Protein AF-A0A928F4G0-F1 (afdb_monomer_lite)

Radius of gyration: 29.48 Å; chains: 1; bounding box: 69×82×81 Å

pLDDT: mean 78.52, std 22.11, range [23.41, 98.94]

Structure (mmCIF, N/CA/C/O backbone):
data_AF-A0A928F4G0-F1
#
_entry.id   AF-A0A928F4G0-F1
#
loop_
_atom_site.group_PDB
_atom_site.id
_atom_site.type_symbol
_atom_site.label_atom_id
_atom_site.label_alt_id
_atom_site.label_comp_id
_atom_site.label_asym_id
_atom_site.label_entity_id
_atom_site.label_seq_id
_atom_site.pdbx_PDB_ins_code
_atom_site.Cartn_x
_atom_site.Cartn_y
_atom_site.Cartn_z
_atom_site.occupancy
_atom_site.B_iso_or_equiv
_atom_site.auth_seq_id
_atom_site.auth_comp_id
_atom_site.auth_asym_id
_atom_site.auth_atom_id
_atom_site.pdbx_PDB_model_num
ATOM 1 N N . MET A 1 1 ? -15.961 -57.550 -27.460 1.00 30.03 1 MET A N 1
ATOM 2 C CA . MET A 1 1 ? -15.183 -58.622 -28.124 1.00 30.03 1 MET A CA 1
ATOM 3 C C . MET A 1 1 ? -14.333 -57.958 -29.202 1.00 30.03 1 MET A C 1
ATOM 5 O O . MET A 1 1 ? -14.911 -57.290 -30.040 1.00 30.03 1 MET A O 1
ATOM 9 N N . ASN A 1 2 ? -13.028 -57.772 -28.948 1.00 28.53 2 ASN A N 1
ATOM 10 C CA . ASN A 1 2 ? -11.901 -58.449 -29.636 1.00 28.53 2 ASN A CA 1
ATOM 11 C C . ASN A 1 2 ? -11.940 -58.286 -31.177 1.00 28.53 2 ASN A C 1
ATOM 13 O O . ASN A 1 2 ? -12.946 -58.628 -31.770 1.00 28.53 2 ASN A O 1
ATOM 17 N N . THR A 1 3 ? -10.923 -57.821 -31.918 1.00 28.56 3 THR A N 1
ATOM 18 C CA . THR A 1 3 ? -9.461 -57.798 -31.701 1.00 28.56 3 THR A CA 1
ATOM 19 C C . THR A 1 3 ? -8.747 -57.042 -32.845 1.00 28.56 3 THR A C 1
ATOM 21 O O . THR A 1 3 ? -9.094 -57.224 -34.001 1.00 28.56 3 THR A O 1
ATOM 24 N N . LYS A 1 4 ? -7.706 -56.272 -32.483 1.00 29.62 4 LYS A N 1
ATOM 25 C CA . LYS A 1 4 ? -6.355 -56.100 -33.086 1.00 29.62 4 LYS A CA 1
ATOM 26 C C . LYS A 1 4 ? -6.093 -56.008 -34.620 1.00 29.62 4 LYS A C 1
ATOM 28 O O . LYS A 1 4 ? -6.203 -56.988 -35.338 1.00 29.62 4 LYS A O 1
ATOM 33 N N . LYS A 1 5 ? -5.389 -54.898 -34.932 1.00 29.36 5 LYS A N 1
ATOM 34 C CA . LYS A 1 5 ? -4.082 -54.705 -35.635 1.00 29.36 5 LYS A CA 1
ATOM 35 C C . LYS A 1 5 ? -3.949 -54.743 -37.180 1.00 29.36 5 LYS A C 1
ATOM 37 O O . LYS A 1 5 ? -3.929 -55.803 -37.780 1.00 29.36 5 LYS A O 1
ATOM 42 N N . ALA A 1 6 ? -3.560 -53.554 -37.674 1.00 27.28 6 ALA A N 1
ATOM 43 C CA . ALA A 1 6 ? -2.325 -53.187 -38.404 1.00 27.28 6 ALA A CA 1
ATOM 44 C C . ALA A 1 6 ? -2.122 -53.579 -39.883 1.00 27.28 6 ALA A C 1
ATOM 46 O O . ALA A 1 6 ? -2.175 -54.748 -40.240 1.00 27.28 6 ALA A O 1
ATOM 47 N N . GLY A 1 7 ? -1.705 -52.585 -40.690 1.00 24.81 7 GLY A N 1
ATOM 48 C CA . GLY A 1 7 ? -1.016 -52.799 -41.969 1.00 24.81 7 GLY A CA 1
ATOM 49 C C . GLY A 1 7 ? -0.962 -51.588 -42.915 1.00 24.81 7 GLY A C 1
ATOM 50 O O . GLY A 1 7 ? -1.908 -51.368 -43.652 1.00 24.81 7 GLY A O 1
ATOM 51 N N . ASN A 1 8 ? 0.171 -50.872 -42.877 1.00 23.41 8 ASN A N 1
ATOM 52 C CA . ASN A 1 8 ? 0.934 -50.191 -43.946 1.00 23.41 8 ASN A CA 1
ATOM 53 C C . ASN A 1 8 ? 0.276 -49.285 -45.009 1.00 23.41 8 ASN A C 1
ATOM 55 O O . ASN A 1 8 ? -0.570 -49.712 -45.784 1.00 23.41 8 ASN A O 1
ATOM 59 N N . PHE A 1 9 ? 0.876 -48.098 -45.185 1.00 26.00 9 PHE A N 1
ATOM 60 C CA . PHE A 1 9 ? 0.977 -47.423 -46.483 1.00 26.00 9 PHE A CA 1
ATOM 61 C C . PHE A 1 9 ? 2.418 -46.960 -46.757 1.00 26.00 9 PHE A C 1
ATOM 63 O O . PHE A 1 9 ? 3.056 -46.328 -45.915 1.00 26.00 9 PHE A O 1
ATOM 70 N N . ASP A 1 10 ? 2.883 -47.335 -47.949 1.00 23.80 10 ASP A N 1
ATOM 71 C CA . ASP A 1 10 ? 4.165 -47.067 -48.608 1.00 23.80 10 ASP A CA 1
ATOM 72 C C . ASP A 1 10 ? 4.402 -45.589 -48.941 1.00 23.80 10 ASP A C 1
ATOM 74 O O . ASP A 1 10 ? 3.479 -44.908 -49.380 1.00 23.80 10 ASP A O 1
ATOM 78 N N . TYR A 1 11 ? 5.672 -45.164 -48.948 1.00 25.03 11 TYR A N 1
ATOM 79 C CA . TYR A 1 11 ? 6.168 -44.221 -49.958 1.00 25.03 11 TYR A CA 1
ATOM 80 C C . TYR A 1 11 ? 7.566 -44.614 -50.465 1.00 25.03 11 TYR A C 1
ATOM 82 O O . TYR A 1 11 ? 8.449 -45.026 -49.716 1.00 25.03 11 TYR A O 1
ATOM 90 N N . LYS A 1 12 ? 7.695 -44.501 -51.790 1.00 25.45 12 LYS A N 1
ATOM 91 C CA . LYS A 1 12 ? 8.728 -45.021 -52.696 1.00 25.45 12 LYS A CA 1
ATOM 92 C C . LYS A 1 12 ? 10.131 -44.424 -52.506 1.00 25.45 12 LYS A C 1
ATOM 94 O O . LYS A 1 12 ? 10.283 -43.224 -52.301 1.00 25.45 12 LYS A O 1
ATOM 99 N N . LEU A 1 13 ? 11.136 -45.270 -52.746 1.00 24.05 13 LEU A N 1
ATOM 100 C CA . LEU A 1 13 ? 12.531 -44.936 -53.070 1.00 24.05 13 LEU A CA 1
ATOM 101 C C . LEU A 1 13 ? 12.764 -44.930 -54.591 1.00 24.05 13 LEU A C 1
ATOM 103 O O . LEU A 1 13 ? 12.149 -45.738 -55.276 1.00 24.05 13 LEU A O 1
ATOM 107 N N . PHE A 1 14 ? 13.685 -44.079 -55.060 1.00 25.41 14 PHE A N 1
ATOM 108 C CA . PHE A 1 14 ? 14.725 -44.244 -56.112 1.00 25.41 14 PHE A CA 1
ATOM 109 C C . PHE A 1 14 ? 15.343 -42.840 -56.328 1.00 25.41 14 PHE A C 1
ATOM 111 O O . PHE A 1 14 ? 14.594 -41.871 -56.338 1.00 25.41 14 PHE A O 1
ATOM 118 N N . ASP A 1 15 ? 16.625 -42.567 -56.578 1.00 24.69 15 ASP A N 1
ATOM 119 C CA . ASP A 1 15 ? 17.961 -43.176 -56.435 1.00 24.69 15 ASP A CA 1
ATOM 120 C C . ASP A 1 15 ? 18.936 -42.078 -56.934 1.00 24.69 15 ASP A C 1
ATOM 122 O O . ASP A 1 15 ? 18.587 -41.358 -57.868 1.00 24.69 15 ASP A O 1
ATOM 126 N N . HIS A 1 16 ? 20.105 -41.898 -56.308 1.00 25.38 16 HIS A N 1
ATOM 127 C CA . HIS A 1 16 ? 21.402 -41.840 -57.006 1.00 25.38 16 HIS A CA 1
ATOM 128 C C . HIS A 1 16 ? 22.572 -41.502 -56.068 1.00 25.38 16 HIS A C 1
ATOM 130 O O . HIS A 1 16 ? 22.648 -40.462 -55.417 1.00 25.38 16 HIS A O 1
ATOM 136 N N . LYS A 1 17 ? 23.539 -42.422 -56.081 1.00 24.25 17 LYS A N 1
ATOM 137 C CA . LYS A 1 17 ? 24.905 -42.341 -55.547 1.00 24.25 17 LYS A CA 1
ATOM 138 C C . LYS A 1 17 ? 25.703 -41.156 -56.119 1.00 24.25 17 LYS A C 1
ATOM 140 O O . LYS A 1 17 ? 25.766 -41.006 -57.333 1.00 24.25 17 LYS A O 1
ATOM 145 N N . SER A 1 18 ? 26.506 -40.485 -55.289 1.00 24.39 18 SER A N 1
ATOM 146 C CA . SER A 1 18 ? 27.984 -40.546 -55.357 1.00 24.39 18 SER A CA 1
ATOM 147 C C . SER A 1 18 ? 28.656 -39.658 -54.294 1.00 24.39 18 SER A C 1
ATOM 149 O O . SER A 1 18 ? 28.095 -38.668 -53.849 1.00 24.39 18 SER A O 1
ATOM 151 N N . ALA A 1 19 ? 29.884 -40.048 -53.931 1.00 25.42 19 ALA A N 1
ATOM 152 C CA . ALA A 1 19 ? 30.871 -39.345 -53.104 1.00 25.42 19 ALA A CA 1
ATOM 153 C C . ALA A 1 19 ? 30.658 -39.323 -51.574 1.00 25.42 19 ALA A C 1
ATOM 155 O O . ALA A 1 19 ? 29.889 -38.541 -51.035 1.00 25.42 19 ALA A O 1
ATOM 156 N N . CYS A 1 20 ? 31.442 -40.160 -50.873 1.00 25.03 20 CYS A N 1
ATOM 157 C CA . CYS A 1 20 ? 32.343 -39.787 -49.758 1.00 25.03 20 CYS A CA 1
ATOM 158 C C . CYS A 1 20 ? 32.531 -40.949 -48.753 1.00 25.03 20 CYS A C 1
ATOM 160 O O . CYS A 1 20 ? 32.226 -40.850 -47.564 1.00 25.03 20 CYS A O 1
ATOM 162 N N . LYS A 1 21 ? 33.064 -42.089 -49.221 1.00 29.73 21 LYS A N 1
ATOM 163 C CA . LYS A 1 21 ? 33.603 -43.146 -48.346 1.00 29.73 21 LYS A CA 1
ATOM 164 C C . LYS A 1 21 ? 34.994 -42.738 -47.842 1.00 29.73 21 LYS A C 1
ATOM 166 O O . LYS A 1 21 ? 35.998 -43.242 -48.323 1.00 29.73 21 LYS A O 1
ATOM 171 N N . SER A 1 22 ? 35.042 -41.806 -46.893 1.00 32.81 22 SER A N 1
ATOM 172 C CA . SER A 1 22 ? 36.237 -41.562 -46.057 1.00 32.81 22 SER A CA 1
ATOM 173 C C . SER A 1 22 ? 35.972 -40.769 -44.765 1.00 32.81 22 SER A C 1
ATOM 175 O O . SER A 1 22 ? 36.905 -40.539 -44.005 1.00 32.81 22 SER A O 1
ATOM 177 N N . LYS A 1 23 ? 34.717 -40.408 -44.436 1.00 32.34 23 LYS A N 1
ATOM 178 C CA . LYS A 1 23 ? 34.383 -39.643 -43.210 1.00 32.34 23 LYS A CA 1
ATOM 179 C C . LYS A 1 23 ? 33.632 -40.408 -42.104 1.00 32.34 23 LYS A C 1
ATOM 181 O O . LYS A 1 23 ? 33.453 -39.862 -41.021 1.00 32.34 23 LYS A O 1
ATOM 186 N N . CYS A 1 24 ? 33.245 -41.672 -42.306 1.00 30.84 24 CYS A N 1
ATOM 187 C CA . CYS A 1 24 ? 32.435 -42.409 -41.316 1.00 30.84 24 CYS A CA 1
ATOM 188 C C . CYS A 1 24 ? 33.216 -43.095 -40.180 1.00 30.84 24 CYS A C 1
ATOM 190 O O . CYS A 1 24 ? 32.604 -43.438 -39.176 1.00 30.84 24 CYS A O 1
ATOM 192 N N . PHE A 1 25 ? 34.540 -43.265 -40.271 1.00 30.30 25 PHE A N 1
ATOM 193 C CA . PHE A 1 25 ? 35.305 -43.934 -39.201 1.00 30.30 25 PHE A CA 1
ATOM 194 C C . PHE A 1 25 ? 35.789 -42.993 -38.081 1.00 30.30 25 PHE A C 1
ATOM 196 O O . PHE A 1 25 ? 36.163 -43.461 -37.010 1.00 30.30 25 PHE A O 1
ATOM 203 N N . PHE A 1 26 ? 35.725 -41.672 -38.282 1.00 32.06 26 PHE A N 1
ATOM 204 C CA . PHE A 1 26 ? 36.122 -40.687 -37.264 1.00 32.06 26 PHE A CA 1
ATOM 205 C C . PHE A 1 26 ? 34.958 -40.285 -36.335 1.00 32.06 26 PHE A C 1
ATOM 207 O O . PHE A 1 26 ? 35.173 -39.947 -35.176 1.00 32.06 26 PHE A O 1
ATOM 214 N N . TYR A 1 27 ? 33.708 -40.397 -36.804 1.00 32.19 27 TYR A N 1
ATOM 215 C CA . TYR A 1 27 ? 32.516 -39.999 -36.039 1.00 32.19 27 TYR A CA 1
ATOM 216 C C . TYR A 1 27 ? 32.023 -41.047 -35.027 1.00 32.19 27 TYR A C 1
ATOM 218 O O . TYR A 1 27 ? 31.364 -40.689 -34.055 1.00 32.19 27 TYR A O 1
ATOM 226 N N . LEU A 1 28 ? 32.374 -42.327 -35.194 1.00 32.94 28 LEU A N 1
ATOM 227 C CA . LEU A 1 28 ? 31.961 -43.394 -34.270 1.00 32.94 28 LEU A CA 1
ATOM 228 C C . LEU A 1 28 ? 32.782 -43.428 -32.966 1.00 32.94 28 LEU A C 1
ATOM 230 O O . LEU A 1 28 ? 32.237 -43.782 -31.925 1.00 32.94 28 LEU A O 1
ATOM 234 N N . ASN A 1 29 ? 34.043 -42.979 -32.981 1.00 31.84 29 ASN A N 1
ATOM 235 C CA . ASN A 1 29 ? 34.862 -42.888 -31.762 1.00 31.84 29 ASN A CA 1
ATOM 236 C C . ASN A 1 29 ? 34.534 -41.652 -30.903 1.00 31.84 29 ASN A C 1
ATOM 238 O O . ASN A 1 29 ? 34.621 -41.717 -29.680 1.00 31.84 29 ASN A O 1
ATOM 242 N N . ILE A 1 30 ? 34.081 -40.550 -31.512 1.00 37.59 30 ILE A N 1
ATOM 243 C CA . ILE A 1 30 ? 33.660 -39.338 -30.781 1.00 37.59 30 ILE A CA 1
ATOM 244 C C . ILE A 1 30 ? 32.302 -39.547 -30.085 1.00 37.59 30 ILE A C 1
ATOM 246 O O . ILE A 1 30 ? 32.058 -38.967 -29.026 1.00 37.59 30 ILE A O 1
ATOM 250 N N . LEU A 1 31 ? 31.433 -40.412 -30.626 1.00 34.16 31 LEU A N 1
ATOM 251 C CA . LEU A 1 31 ? 30.152 -40.736 -29.989 1.00 34.16 31 LEU A CA 1
ATOM 252 C C . LEU A 1 31 ? 30.323 -41.608 -28.733 1.00 34.16 31 LEU A C 1
ATOM 254 O O . LEU A 1 31 ? 29.642 -41.371 -27.740 1.00 34.16 31 LEU A O 1
ATOM 258 N N . PHE A 1 32 ? 31.252 -42.570 -28.736 1.00 34.69 32 PHE A N 1
ATOM 259 C CA . PHE A 1 32 ? 31.492 -43.421 -27.562 1.00 34.69 32 PHE A CA 1
ATOM 260 C C . PHE A 1 32 ? 32.217 -42.688 -26.424 1.00 34.69 32 PHE A C 1
ATOM 262 O O . PHE A 1 32 ? 31.912 -42.942 -25.263 1.00 34.69 32 PHE A O 1
ATOM 269 N N . TYR A 1 33 ? 33.097 -41.730 -26.739 1.00 33.03 33 TYR A N 1
ATOM 270 C CA . TYR A 1 33 ? 33.799 -40.930 -25.725 1.00 33.03 33 TYR A CA 1
ATOM 271 C C . TYR A 1 33 ? 32.890 -39.889 -25.038 1.00 33.03 33 TYR A C 1
ATOM 273 O O . TYR A 1 33 ? 33.115 -39.527 -23.885 1.00 33.03 33 TYR A O 1
ATOM 281 N N . ASN A 1 34 ? 31.831 -39.427 -25.717 1.00 37.34 34 ASN A N 1
ATOM 282 C CA . ASN A 1 34 ? 30.856 -38.495 -25.136 1.00 37.34 34 ASN A CA 1
ATOM 283 C C . ASN A 1 34 ? 29.804 -39.185 -24.256 1.00 37.34 34 ASN A C 1
ATOM 285 O O . ASN A 1 34 ? 29.360 -38.598 -23.275 1.00 37.34 34 ASN A O 1
ATOM 289 N N . ILE A 1 35 ? 29.429 -40.434 -24.546 1.00 43.72 35 ILE A N 1
ATOM 290 C CA . ILE A 1 35 ? 28.420 -41.149 -23.744 1.00 43.72 35 ILE A CA 1
ATOM 291 C C . ILE A 1 35 ? 28.979 -41.544 -22.366 1.00 43.72 35 ILE A C 1
ATOM 293 O O . ILE A 1 35 ? 28.249 -41.488 -21.379 1.00 43.72 35 ILE A O 1
ATOM 297 N N . SER A 1 36 ? 30.274 -41.861 -22.254 1.00 38.22 36 SER A N 1
ATOM 298 C CA . SER A 1 36 ? 30.909 -42.146 -20.958 1.00 38.22 36 SER A CA 1
ATOM 299 C C . SER A 1 36 ? 31.018 -40.913 -20.054 1.00 38.22 36 SER A C 1
ATOM 301 O O . SER A 1 36 ? 30.798 -41.035 -18.853 1.00 38.22 36 SER A O 1
ATOM 303 N N . ASN A 1 37 ? 31.280 -39.726 -20.614 1.00 39.06 37 ASN A N 1
ATOM 304 C CA . ASN A 1 37 ? 31.353 -38.485 -19.832 1.00 39.06 37 ASN A CA 1
ATOM 305 C C . ASN A 1 37 ? 29.966 -37.980 -19.415 1.00 39.06 37 ASN A C 1
ATOM 307 O O . ASN A 1 37 ? 29.799 -37.565 -18.278 1.00 39.06 37 ASN A O 1
ATOM 311 N N . ILE A 1 38 ? 28.943 -38.140 -20.262 1.00 46.44 38 ILE A N 1
ATOM 312 C CA . ILE A 1 38 ? 27.556 -37.786 -19.911 1.00 46.44 38 ILE A CA 1
ATOM 313 C C . ILE A 1 38 ? 27.028 -38.643 -18.748 1.00 46.44 38 ILE A C 1
ATOM 315 O O . ILE A 1 38 ? 26.289 -38.140 -17.906 1.00 46.44 38 ILE A O 1
ATOM 319 N N . ILE A 1 39 ? 27.411 -39.924 -18.664 1.00 45.69 39 ILE A N 1
ATOM 320 C CA . ILE A 1 39 ? 26.992 -40.813 -17.565 1.00 45.69 39 ILE A CA 1
ATOM 321 C C . ILE A 1 39 ? 27.747 -40.491 -16.264 1.00 45.69 39 ILE A C 1
ATOM 323 O O . ILE A 1 39 ? 27.144 -40.542 -15.191 1.00 45.69 39 ILE A O 1
ATOM 327 N N . ILE A 1 40 ? 29.032 -40.125 -16.345 1.00 43.03 40 ILE A N 1
ATOM 328 C CA . ILE A 1 40 ? 29.823 -39.688 -15.183 1.00 43.03 40 ILE A CA 1
ATOM 329 C C . ILE A 1 40 ? 29.314 -38.334 -14.670 1.00 43.03 40 ILE A C 1
ATOM 331 O O . ILE A 1 40 ? 29.116 -38.195 -13.467 1.00 43.03 40 ILE A O 1
ATOM 335 N N . ASP A 1 41 ? 28.982 -37.392 -15.555 1.00 43.28 41 ASP A N 1
ATOM 336 C CA . ASP A 1 41 ? 28.401 -36.098 -15.181 1.00 43.28 41 ASP A CA 1
ATOM 337 C C . ASP A 1 41 ? 27.000 -36.253 -14.580 1.00 43.28 41 ASP A C 1
ATOM 339 O O . ASP A 1 41 ? 26.678 -35.578 -13.605 1.00 43.28 41 ASP A O 1
ATOM 343 N N . PHE A 1 42 ? 26.183 -37.197 -15.065 1.00 41.53 42 PHE A N 1
ATOM 344 C CA . PHE A 1 42 ? 24.887 -37.499 -14.446 1.00 41.53 42 PHE A CA 1
ATOM 345 C C . PHE A 1 42 ? 25.034 -38.097 -13.044 1.00 41.53 42 PHE A C 1
ATOM 347 O O . PHE A 1 42 ? 24.266 -37.744 -12.150 1.00 41.53 42 PHE A O 1
ATOM 354 N N . TRP A 1 43 ? 26.016 -38.975 -12.821 1.00 38.28 43 TRP A N 1
ATOM 355 C CA . TRP A 1 43 ? 26.283 -39.540 -11.495 1.00 38.28 43 TRP A CA 1
ATOM 356 C C . TRP A 1 43 ? 26.899 -38.514 -10.541 1.00 38.28 43 TRP A C 1
ATOM 358 O O . TRP A 1 43 ? 26.492 -38.457 -9.384 1.00 38.28 43 TRP A O 1
ATOM 368 N N . VAL A 1 44 ? 27.804 -37.656 -11.014 1.00 44.34 44 VAL A N 1
ATOM 369 C CA . VAL A 1 44 ? 28.398 -36.577 -10.213 1.00 44.34 44 VAL A CA 1
ATOM 370 C C . VAL A 1 44 ? 27.354 -35.508 -9.879 1.00 44.34 44 VAL A C 1
ATOM 372 O O . VAL A 1 44 ? 27.274 -35.116 -8.720 1.00 44.34 44 VAL A O 1
ATOM 375 N N . LEU A 1 45 ? 26.471 -35.115 -10.808 1.00 37.22 45 LEU A N 1
ATOM 376 C CA . LEU A 1 45 ? 25.337 -34.235 -10.488 1.00 37.22 45 LEU A CA 1
ATOM 377 C C . LEU A 1 45 ? 24.355 -34.892 -9.512 1.00 37.22 45 LEU A C 1
ATOM 379 O O . LEU A 1 45 ? 23.917 -34.239 -8.570 1.00 37.22 45 LEU A O 1
ATOM 383 N N . SER A 1 46 ? 24.033 -36.176 -9.690 1.00 36.97 46 SER A N 1
ATOM 384 C CA . SER A 1 46 ? 23.111 -36.889 -8.792 1.00 36.97 46 SER A CA 1
ATOM 385 C C . SER A 1 46 ? 23.682 -37.023 -7.377 1.00 36.97 46 SER A C 1
ATOM 387 O O . SER A 1 46 ? 22.948 -36.897 -6.401 1.00 36.97 46 SER A O 1
ATOM 389 N N . VAL A 1 47 ? 24.998 -37.219 -7.253 1.00 38.41 47 VAL A N 1
ATOM 390 C CA . VAL A 1 47 ? 25.707 -37.301 -5.970 1.00 38.41 47 VAL A CA 1
ATOM 391 C C . VAL A 1 47 ? 25.920 -35.910 -5.351 1.00 38.41 47 VAL A C 1
ATOM 393 O O . VAL A 1 47 ? 25.759 -35.768 -4.145 1.00 38.41 47 VAL A O 1
ATOM 396 N N . ILE A 1 48 ? 26.163 -34.853 -6.135 1.00 41.38 48 ILE A N 1
ATOM 397 C CA . ILE A 1 48 ? 26.221 -33.463 -5.635 1.00 41.38 48 ILE A CA 1
ATOM 398 C C . ILE A 1 48 ? 24.843 -32.995 -5.133 1.00 41.38 48 ILE A C 1
ATOM 400 O O . ILE A 1 48 ? 24.768 -32.355 -4.084 1.00 41.38 48 ILE A O 1
ATOM 404 N N . ILE A 1 49 ? 23.753 -33.377 -5.811 1.00 39.03 49 ILE A N 1
ATOM 405 C CA . ILE A 1 49 ? 22.368 -33.117 -5.371 1.00 39.03 49 ILE A CA 1
ATOM 406 C C . ILE A 1 49 ? 22.023 -33.890 -4.082 1.00 39.03 49 ILE A C 1
ATOM 408 O O . ILE A 1 49 ? 21.183 -33.435 -3.311 1.00 39.03 49 ILE A O 1
ATOM 412 N N . LEU A 1 50 ? 22.682 -35.025 -3.817 1.00 36.34 50 LEU A N 1
ATOM 413 C CA . LEU A 1 50 ? 22.498 -35.822 -2.596 1.00 36.34 50 LEU A CA 1
ATOM 414 C C . LEU A 1 50 ? 23.411 -35.398 -1.426 1.00 36.34 50 LEU A C 1
ATOM 416 O O . LEU A 1 50 ? 23.081 -35.699 -0.281 1.00 36.34 50 LEU A O 1
ATOM 420 N N . ILE A 1 51 ? 24.536 -34.715 -1.681 1.00 38.66 51 ILE A N 1
ATOM 421 C CA . ILE A 1 51 ? 25.520 -34.317 -0.648 1.00 38.66 51 ILE A CA 1
ATOM 422 C C . ILE A 1 51 ? 25.333 -32.865 -0.180 1.00 38.66 51 ILE A C 1
ATOM 424 O O . ILE A 1 51 ? 25.688 -32.544 0.954 1.00 38.66 51 ILE A O 1
ATOM 428 N N . TYR A 1 52 ? 24.724 -31.993 -0.988 1.00 31.41 52 TYR A N 1
ATOM 429 C CA . TYR A 1 52 ? 24.240 -30.706 -0.495 1.00 31.41 52 TYR A CA 1
ATOM 430 C C . TYR A 1 52 ? 22.803 -30.869 -0.010 1.00 31.41 52 TYR A C 1
ATOM 432 O O . TYR A 1 52 ? 21.904 -30.994 -0.846 1.00 31.41 52 TYR A O 1
ATOM 440 N N . PRO A 1 53 ? 22.525 -30.820 1.307 1.00 29.45 53 PRO A N 1
ATOM 441 C CA . PRO A 1 53 ? 21.161 -30.579 1.719 1.00 29.45 53 PRO A CA 1
ATOM 442 C C . PRO A 1 53 ? 20.795 -29.229 1.106 1.00 29.45 53 PRO A C 1
ATOM 444 O O . PRO A 1 53 ? 21.397 -28.205 1.443 1.00 29.45 53 PRO A O 1
ATOM 447 N N . LYS A 1 54 ? 19.823 -29.211 0.185 1.00 32.97 54 LYS A N 1
ATOM 448 C CA . LYS A 1 54 ? 19.000 -28.017 0.007 1.00 32.97 54 LYS A CA 1
ATOM 449 C C . LYS A 1 54 ? 18.622 -27.630 1.431 1.00 32.97 54 LYS A C 1
ATOM 451 O O . LYS A 1 54 ? 17.869 -28.361 2.068 1.00 32.97 54 LYS A O 1
ATOM 456 N N . LYS A 1 55 ? 19.192 -26.550 1.972 1.00 33.56 55 LYS A N 1
ATOM 457 C CA . LYS A 1 55 ? 18.527 -25.867 3.074 1.00 33.56 55 LYS A CA 1
ATOM 458 C C . LYS A 1 55 ? 17.178 -25.519 2.476 1.00 33.56 55 LYS A C 1
ATOM 460 O O . LYS A 1 55 ? 17.106 -24.647 1.615 1.00 33.56 55 LYS A O 1
ATOM 465 N N . GLU A 1 56 ? 16.164 -26.308 2.816 1.00 36.97 56 GLU A N 1
ATOM 466 C CA . GLU A 1 56 ? 14.780 -25.950 2.589 1.00 36.97 56 GLU A CA 1
ATOM 467 C C . GLU A 1 56 ? 14.659 -24.538 3.146 1.00 36.97 56 GLU A C 1
ATOM 469 O O . GLU A 1 56 ? 14.801 -24.311 4.349 1.00 36.97 56 GLU A O 1
ATOM 474 N N . VAL A 1 57 ? 14.537 -23.556 2.258 1.00 40.50 57 VAL A N 1
ATOM 475 C CA . VAL A 1 57 ? 14.118 -22.228 2.669 1.00 40.50 57 VAL A CA 1
ATOM 476 C C . VAL A 1 57 ? 12.649 -22.427 2.999 1.00 40.50 57 VAL A C 1
ATOM 478 O O . VAL A 1 57 ? 11.798 -22.426 2.117 1.00 40.50 57 VAL A O 1
ATOM 481 N N . ILE A 1 58 ? 12.373 -22.780 4.253 1.00 46.94 58 ILE A N 1
ATOM 482 C CA . ILE A 1 58 ? 11.011 -22.975 4.731 1.00 46.94 58 ILE A CA 1
ATOM 483 C C . ILE A 1 58 ? 10.421 -21.571 4.848 1.00 46.94 58 ILE A C 1
ATOM 485 O O . ILE A 1 58 ? 10.694 -20.832 5.794 1.00 46.94 58 ILE A O 1
ATOM 489 N N . PHE A 1 59 ? 9.690 -21.174 3.811 1.00 55.00 59 PHE A N 1
ATOM 490 C CA . PHE A 1 59 ? 8.923 -19.938 3.764 1.00 55.00 59 PHE A CA 1
ATOM 491 C C . PHE A 1 59 ? 7.735 -20.087 4.707 1.00 55.00 59 PHE A C 1
ATOM 493 O O . PHE A 1 59 ? 6.935 -21.008 4.555 1.00 55.00 59 PHE A O 1
ATOM 500 N N . LEU A 1 60 ? 7.659 -19.235 5.729 1.00 67.62 60 LEU A N 1
ATOM 501 C CA . LEU A 1 60 ? 6.730 -19.437 6.832 1.00 67.62 60 LEU A CA 1
ATOM 502 C C . LEU A 1 60 ? 5.902 -18.181 7.053 1.00 67.62 60 LEU A C 1
ATOM 504 O O . LEU A 1 60 ? 6.415 -17.121 7.422 1.00 67.62 60 LEU A O 1
ATOM 508 N N . LEU A 1 61 ? 4.588 -18.339 6.906 1.00 91.00 61 LEU A N 1
ATOM 509 C CA . LEU A 1 61 ? 3.678 -17.609 7.766 1.00 91.00 61 LEU A CA 1
ATOM 510 C C . LEU A 1 61 ? 3.849 -18.186 9.175 1.00 91.00 61 LEU A C 1
ATOM 512 O O . LEU A 1 61 ? 3.406 -19.291 9.481 1.00 91.00 61 LEU A O 1
ATOM 516 N N . ILE A 1 62 ? 4.555 -17.454 10.023 1.00 94.19 62 ILE A N 1
ATOM 517 C CA . ILE A 1 62 ? 4.823 -17.862 11.395 1.00 94.19 62 ILE A CA 1
ATOM 518 C C . ILE A 1 62 ? 3.563 -17.594 12.212 1.00 94.19 62 ILE A C 1
ATOM 520 O O . ILE A 1 62 ? 3.130 -16.449 12.306 1.00 94.19 62 ILE A O 1
ATOM 524 N N . THR A 1 63 ? 3.000 -18.634 12.823 1.00 93.62 63 THR A N 1
ATOM 525 C CA . THR A 1 63 ? 1.867 -18.534 13.765 1.00 93.62 63 THR A CA 1
ATOM 526 C C . THR A 1 63 ? 2.176 -19.155 15.132 1.00 93.62 63 THR A C 1
ATOM 528 O O . THR A 1 63 ? 1.335 -19.135 16.032 1.00 93.62 63 THR A O 1
ATOM 531 N N . ASP A 1 64 ? 3.365 -19.743 15.308 1.00 91.31 64 ASP A N 1
ATOM 532 C CA . ASP A 1 64 ? 3.795 -20.285 16.597 1.00 91.31 64 ASP A CA 1
ATOM 533 C C . ASP A 1 64 ? 4.129 -19.154 17.576 1.00 91.31 64 ASP A C 1
ATOM 535 O O . ASP A 1 64 ? 4.953 -18.285 17.294 1.00 91.31 64 ASP A O 1
ATOM 539 N N . LYS A 1 65 ? 3.516 -19.184 18.763 1.00 87.56 65 LYS A N 1
ATOM 540 C CA . LYS A 1 65 ? 3.641 -18.110 19.758 1.00 87.56 65 LYS A CA 1
ATOM 541 C C . LYS A 1 65 ? 5.075 -17.861 20.229 1.00 87.56 65 LYS A C 1
ATOM 543 O O . LYS A 1 65 ? 5.384 -16.727 20.580 1.00 87.56 65 LYS A O 1
ATOM 548 N N . LYS A 1 66 ? 5.936 -18.885 20.277 1.00 88.94 66 LYS A N 1
ATOM 549 C CA . LYS A 1 66 ? 7.326 -18.713 20.725 1.00 88.94 66 LYS A CA 1
ATOM 550 C C . LYS A 1 66 ? 8.171 -18.051 19.646 1.00 88.94 66 LYS A C 1
ATOM 552 O O . LYS A 1 66 ? 8.992 -17.203 19.965 1.00 88.94 66 LYS A O 1
ATOM 557 N N . GLU A 1 67 ? 7.949 -18.390 18.381 1.00 91.94 67 GLU A N 1
ATOM 558 C CA . GLU A 1 67 ? 8.647 -17.723 17.276 1.00 91.94 67 GLU A CA 1
ATOM 559 C C . GLU A 1 67 ? 8.157 -16.283 17.074 1.00 91.94 67 GLU A C 1
ATOM 561 O O . GLU A 1 67 ? 8.955 -15.390 16.786 1.00 91.94 67 GLU A O 1
ATOM 566 N N . LEU A 1 68 ? 6.862 -16.031 17.293 1.00 94.25 68 LEU A N 1
ATOM 567 C CA . LEU A 1 68 ? 6.255 -14.704 17.166 1.00 94.25 68 LEU A CA 1
ATOM 568 C C . LEU A 1 68 ? 6.873 -13.657 18.106 1.00 94.25 68 LEU A C 1
ATOM 570 O O . LEU A 1 68 ? 6.969 -12.490 17.725 1.00 94.25 68 LEU A O 1
ATOM 574 N N . SER A 1 69 ? 7.362 -14.048 19.288 1.00 91.12 69 SER A N 1
ATOM 575 C CA . SER A 1 69 ? 7.955 -13.104 20.249 1.00 91.12 69 SER A CA 1
ATOM 576 C C . SER A 1 69 ? 9.228 -12.424 19.733 1.00 91.12 69 SER A C 1
ATOM 578 O O . SER A 1 69 ? 9.616 -11.379 20.241 1.00 91.12 69 SER A O 1
ATOM 580 N N . ARG A 1 70 ? 9.877 -12.971 18.697 1.00 90.12 70 ARG A N 1
ATOM 581 C CA . ARG A 1 70 ? 11.035 -12.347 18.029 1.00 90.12 70 ARG A CA 1
ATOM 582 C C . ARG A 1 70 ? 10.662 -11.076 17.259 1.00 90.12 70 ARG A C 1
ATOM 584 O O . ARG A 1 70 ? 11.540 -10.296 16.902 1.00 90.12 70 ARG A O 1
ATOM 591 N N . PHE A 1 71 ? 9.371 -10.890 16.993 1.00 93.31 71 PHE A N 1
ATOM 592 C CA . PHE A 1 71 ? 8.805 -9.813 16.185 1.00 93.31 71 PHE A CA 1
ATOM 593 C C . PHE A 1 71 ? 7.979 -8.817 17.016 1.00 93.31 71 PHE A C 1
ATOM 595 O O . PHE A 1 71 ? 7.254 -7.995 16.448 1.00 93.31 71 PHE A O 1
ATOM 602 N N . SER A 1 72 ? 8.079 -8.892 18.347 1.00 91.06 72 SER A N 1
ATOM 603 C CA . SER A 1 72 ? 7.445 -7.959 19.283 1.00 91.06 72 SER A CA 1
ATOM 604 C C . SER A 1 72 ? 7.910 -6.513 19.064 1.00 91.06 72 SER A C 1
ATOM 606 O O . SER A 1 72 ? 8.872 -6.222 18.347 1.00 91.06 72 SER A O 1
ATOM 608 N N . ASP A 1 73 ? 7.192 -5.564 19.652 1.00 91.56 73 ASP A N 1
ATOM 609 C CA . ASP A 1 73 ? 7.495 -4.133 19.581 1.00 91.56 73 ASP A CA 1
ATOM 610 C C . ASP A 1 73 ? 8.918 -3.768 20.045 1.00 91.56 73 ASP A C 1
ATOM 612 O O . ASP A 1 73 ? 9.600 -3.005 19.363 1.00 91.56 73 ASP A O 1
ATOM 616 N N . GLU A 1 74 ? 9.405 -4.366 21.128 1.00 88.12 74 GLU A N 1
ATOM 617 C CA . GLU A 1 74 ? 10.733 -4.129 21.708 1.00 88.12 74 GLU A CA 1
ATOM 618 C C . GLU A 1 74 ? 11.900 -4.556 20.793 1.00 88.12 74 GLU A C 1
ATOM 620 O O . GLU A 1 74 ? 13.016 -4.032 20.897 1.00 88.12 74 GLU A O 1
ATOM 625 N N . ASN A 1 75 ? 11.620 -5.453 19.840 1.00 89.19 75 ASN A N 1
ATOM 626 C CA . ASN A 1 75 ? 12.567 -5.977 18.854 1.00 89.19 75 ASN A CA 1
ATOM 627 C C . ASN A 1 75 ? 12.522 -5.235 17.507 1.00 89.19 75 ASN A C 1
ATOM 629 O O . ASN A 1 75 ? 13.255 -5.586 16.576 1.00 89.19 75 ASN A O 1
ATOM 633 N N . ARG A 1 76 ? 11.694 -4.191 17.388 1.00 92.00 76 ARG A N 1
ATOM 634 C CA . ARG A 1 76 ? 11.508 -3.409 16.160 1.00 92.00 76 ARG A CA 1
ATOM 635 C C . ARG A 1 76 ? 11.964 -1.969 16.358 1.00 92.00 76 ARG A C 1
ATOM 637 O O . ARG A 1 76 ? 11.781 -1.374 17.416 1.00 92.00 76 ARG A O 1
ATOM 644 N N . VAL A 1 77 ? 12.543 -1.380 15.312 1.00 89.44 77 VAL A N 1
ATOM 645 C CA . VAL A 1 77 ? 13.015 0.019 15.351 1.00 89.44 77 VAL A CA 1
ATOM 646 C C . VAL A 1 77 ? 12.172 0.971 14.506 1.00 89.44 77 VAL A C 1
ATOM 648 O O . VAL A 1 77 ? 12.217 2.171 14.744 1.00 89.44 77 VAL A O 1
ATOM 651 N N . TRP A 1 78 ? 11.357 0.462 13.582 1.00 93.12 78 TRP A N 1
ATOM 652 C CA . TRP A 1 78 ? 10.458 1.253 12.734 1.00 93.12 78 TRP A CA 1
ATOM 653 C C . TRP A 1 78 ? 9.216 0.453 12.337 1.00 93.12 78 TRP A C 1
ATOM 655 O O . TRP A 1 78 ? 9.214 -0.770 12.455 1.00 93.12 78 TRP A O 1
ATOM 665 N N . GLN A 1 79 ? 8.171 1.122 11.854 1.00 96.19 79 GLN A N 1
ATOM 666 C CA . GLN A 1 79 ? 6.975 0.470 11.303 1.00 96.19 79 GLN A CA 1
ATOM 667 C C . GLN A 1 79 ? 6.260 1.368 10.285 1.00 96.19 79 GLN A C 1
ATOM 669 O O . GLN A 1 79 ? 6.236 2.585 10.470 1.00 96.19 79 GLN A O 1
ATOM 674 N N . LEU A 1 80 ? 5.717 0.789 9.202 1.00 94.62 80 LEU A N 1
ATOM 675 C CA . LEU A 1 80 ? 4.934 1.524 8.193 1.00 94.62 80 LEU A CA 1
ATOM 676 C C . LEU A 1 80 ? 3.988 0.631 7.361 1.00 94.62 80 LEU A C 1
ATOM 678 O O . LEU A 1 80 ? 3.991 -0.593 7.498 1.00 94.62 80 LEU A O 1
ATOM 682 N N . VAL A 1 81 ? 3.197 1.275 6.489 1.00 96.19 81 VAL A N 1
ATOM 683 C CA . VAL A 1 81 ? 2.193 0.669 5.579 1.00 96.19 81 VAL A CA 1
ATOM 684 C C . VAL A 1 81 ? 1.153 -0.157 6.325 1.00 96.19 81 VAL A C 1
ATOM 686 O O . VAL A 1 81 ? 1.085 -1.377 6.153 1.00 96.19 81 VAL A O 1
ATOM 689 N N . PRO A 1 82 ? 0.345 0.484 7.182 1.00 98.56 82 PRO A N 1
ATOM 690 C CA . PRO A 1 82 ? -0.705 -0.231 7.858 1.00 98.56 82 PRO A CA 1
ATOM 691 C C . PRO A 1 82 ? -1.845 -0.596 6.908 1.00 98.56 82 PRO A C 1
ATOM 693 O O . PRO A 1 82 ? -2.147 0.113 5.947 1.00 98.56 82 PRO A O 1
ATOM 696 N N . SER A 1 83 ? -2.516 -1.699 7.213 1.00 98.81 83 SER A N 1
ATOM 697 C CA . SER A 1 83 ? -3.785 -2.072 6.608 1.00 98.81 83 SER A CA 1
ATOM 698 C C . SER A 1 83 ? -4.704 -2.672 7.663 1.00 98.81 83 SER A C 1
ATOM 700 O O . SER A 1 83 ? -4.250 -3.414 8.531 1.00 98.81 83 SER A O 1
ATOM 702 N N . VAL A 1 84 ? -5.993 -2.339 7.598 1.00 98.75 84 VAL A N 1
ATOM 703 C CA . VAL A 1 84 ? -6.999 -2.747 8.588 1.00 98.75 84 VAL A CA 1
ATOM 704 C C . VAL A 1 84 ? -8.102 -3.578 7.946 1.00 98.75 84 VAL A C 1
ATOM 706 O O . VAL A 1 84 ? -8.487 -3.352 6.797 1.00 98.75 84 VAL A O 1
ATOM 709 N N . ALA A 1 85 ? -8.614 -4.552 8.685 1.00 98.50 85 ALA A N 1
ATOM 710 C CA . ALA A 1 85 ? -9.795 -5.331 8.341 1.00 98.50 85 ALA A CA 1
ATOM 711 C C . ALA A 1 85 ? -10.662 -5.504 9.590 1.00 98.50 85 ALA A C 1
ATOM 713 O O . ALA A 1 85 ? -10.141 -5.580 10.701 1.00 98.50 85 ALA A O 1
ATOM 714 N N . ARG A 1 86 ? -11.980 -5.580 9.406 1.00 97.88 86 ARG A N 1
ATOM 715 C CA . ARG A 1 86 ? -12.941 -5.806 10.486 1.00 97.88 86 ARG A CA 1
ATOM 716 C C . ARG A 1 86 ? -13.836 -6.975 10.114 1.00 97.88 86 ARG A C 1
ATOM 718 O O . ARG A 1 86 ? -14.471 -6.930 9.064 1.00 97.88 86 ARG A O 1
ATOM 725 N N . SER A 1 87 ? -13.859 -8.012 10.939 1.00 96.69 87 SER A N 1
ATOM 726 C CA . SER A 1 87 ? -14.756 -9.152 10.742 1.00 96.69 87 SER A CA 1
ATOM 727 C C . SER A 1 87 ? -16.211 -8.784 11.058 1.00 96.69 87 SER A C 1
ATOM 729 O O . SER A 1 87 ? -16.508 -7.692 11.557 1.00 96.69 87 SER A O 1
ATOM 731 N N . ARG A 1 88 ? -17.135 -9.716 10.794 1.00 90.50 88 ARG A N 1
ATOM 732 C CA . ARG A 1 88 ? -18.568 -9.511 11.051 1.00 90.50 88 ARG A CA 1
ATOM 733 C C . ARG A 1 88 ? -18.874 -9.365 12.539 1.00 90.50 88 ARG A C 1
ATOM 735 O O . ARG A 1 88 ? -19.675 -8.512 12.905 1.00 90.50 88 ARG A O 1
ATOM 742 N N . SER A 1 89 ? -18.195 -10.125 13.405 1.00 91.62 89 SER A N 1
ATOM 743 C CA . SER A 1 89 ? -18.371 -9.988 14.861 1.00 91.62 89 SER A CA 1
ATOM 744 C C . SER A 1 89 ? -17.832 -8.666 15.432 1.00 91.62 89 SER A C 1
ATOM 746 O O . SER A 1 89 ? -18.104 -8.338 16.584 1.00 91.62 89 SER A O 1
ATOM 748 N N . GLY A 1 90 ? -17.086 -7.894 14.633 1.00 95.12 90 GLY A N 1
ATOM 749 C CA . GLY A 1 90 ? -16.480 -6.631 15.043 1.00 95.12 90 GLY A CA 1
ATOM 750 C C . GLY A 1 90 ? -15.025 -6.733 15.497 1.00 95.12 90 GLY A C 1
ATOM 751 O O . GLY A 1 90 ? -14.444 -5.707 15.848 1.00 95.12 90 GLY A O 1
ATOM 752 N N . ARG A 1 91 ? -14.404 -7.919 15.432 1.00 97.69 91 ARG A N 1
ATOM 753 C CA . ARG A 1 91 ? -12.960 -8.068 15.652 1.00 97.69 91 ARG A CA 1
ATOM 754 C C . ARG A 1 91 ? -12.184 -7.287 14.598 1.00 97.69 91 ARG A C 1
ATOM 756 O O . ARG A 1 91 ? -12.418 -7.421 13.394 1.00 97.69 91 ARG A O 1
ATOM 763 N N . LEU A 1 92 ? -11.222 -6.500 15.060 1.00 98.62 92 LEU A N 1
ATOM 764 C CA . LEU A 1 92 ? -10.320 -5.743 14.206 1.00 98.62 92 LEU A CA 1
ATOM 765 C C . LEU A 1 92 ? -9.012 -6.497 14.012 1.00 98.62 92 LEU A C 1
ATOM 767 O O . LEU A 1 92 ? -8.474 -7.111 14.932 1.00 98.62 92 LEU A O 1
ATOM 771 N N . PHE A 1 93 ? -8.472 -6.378 12.812 1.00 98.81 93 PHE A N 1
ATOM 772 C CA . PHE A 1 93 ? -7.152 -6.844 12.434 1.00 98.81 93 PHE A CA 1
ATOM 773 C C . PHE A 1 93 ? -6.370 -5.672 11.876 1.00 98.81 93 PHE A C 1
ATOM 775 O O . PHE A 1 93 ? -6.903 -4.897 11.082 1.00 98.81 93 PHE A O 1
ATOM 782 N N . CYS A 1 94 ? -5.102 -5.562 12.253 1.00 98.81 94 CYS A N 1
ATOM 783 C CA . CYS A 1 94 ? -4.195 -4.591 11.668 1.00 98.81 94 CYS A CA 1
ATOM 784 C C . CYS A 1 94 ? -2.894 -5.281 11.278 1.00 98.81 94 CYS A C 1
ATOM 786 O O . CYS A 1 94 ? -2.318 -6.038 12.060 1.00 98.81 94 CYS A O 1
ATOM 788 N N . THR A 1 95 ? -2.441 -5.024 10.057 1.00 98.75 95 THR A N 1
ATOM 789 C CA . THR A 1 95 ? -1.116 -5.416 9.588 1.00 98.75 95 THR A CA 1
ATOM 790 C C . THR A 1 95 ? -0.289 -4.192 9.274 1.00 98.75 95 THR A C 1
ATOM 792 O O . THR A 1 95 ? -0.838 -3.146 8.959 1.00 98.75 95 THR A O 1
ATOM 795 N N . PHE A 1 96 ? 1.023 -4.331 9.365 1.00 98.19 96 PHE A N 1
ATOM 796 C CA . PHE A 1 96 ? 2.039 -3.371 8.948 1.00 98.19 96 PHE A CA 1
ATOM 797 C C . PHE A 1 96 ? 3.361 -4.133 8.854 1.00 98.19 96 PHE A C 1
ATOM 799 O O . PHE A 1 96 ? 3.440 -5.300 9.255 1.00 98.19 96 PHE A O 1
ATOM 806 N N . TYR A 1 97 ? 4.412 -3.518 8.324 1.00 95.19 97 TYR A N 1
ATOM 807 C CA . TYR A 1 97 ? 5.707 -4.189 8.235 1.00 95.19 97 TYR A CA 1
ATOM 808 C C . TYR A 1 97 ? 6.830 -3.398 8.889 1.00 95.19 97 TYR A C 1
ATOM 810 O O . TYR A 1 97 ? 6.728 -2.199 9.156 1.00 95.19 97 TYR A O 1
ATOM 818 N N . SER A 1 98 ? 7.878 -4.142 9.214 1.00 94.56 98 SER A N 1
ATOM 819 C CA . SER A 1 98 ? 9.067 -3.697 9.928 1.00 94.56 98 SER A CA 1
ATOM 820 C C . SER A 1 98 ? 10.238 -4.589 9.499 1.00 94.56 98 SER A C 1
ATOM 822 O O . SER A 1 98 ? 10.146 -5.314 8.504 1.00 94.56 98 SER A O 1
ATOM 824 N N . GLY A 1 99 ? 11.355 -4.543 10.214 1.00 86.38 99 GLY A N 1
ATOM 825 C CA . GLY A 1 99 ? 12.513 -5.377 9.928 1.00 86.38 99 GLY A CA 1
ATOM 826 C C . GLY A 1 99 ? 13.805 -4.748 10.395 1.00 86.38 99 GLY A C 1
ATOM 827 O O . GLY A 1 99 ? 13.838 -4.156 11.469 1.00 86.38 99 GLY A O 1
ATOM 828 N N . ALA A 1 100 ? 14.834 -4.887 9.552 1.00 72.06 100 ALA A N 1
ATOM 829 C CA . ALA A 1 100 ? 16.177 -4.315 9.668 1.00 72.06 100 ALA A CA 1
ATOM 830 C C . ALA A 1 100 ? 16.197 -2.789 9.939 1.00 72.06 100 ALA A C 1
ATOM 832 O O . ALA A 1 100 ? 15.230 -2.216 10.407 1.00 72.06 100 ALA A O 1
ATOM 833 N N . ALA A 1 101 ? 17.258 -2.038 9.634 1.00 66.69 101 ALA A N 1
ATOM 834 C CA . ALA A 1 101 ? 17.260 -0.586 9.932 1.00 66.69 101 ALA A CA 1
ATOM 835 C C . ALA A 1 101 ? 16.225 0.196 9.106 1.00 66.69 101 ALA A C 1
ATOM 837 O O . ALA A 1 101 ? 15.917 1.355 9.382 1.00 66.69 101 ALA A O 1
ATOM 838 N N . THR A 1 102 ? 15.730 -0.421 8.034 1.00 72.50 102 THR A N 1
ATOM 839 C CA . THR A 1 102 ? 14.886 0.212 7.035 1.00 72.50 102 THR A CA 1
ATOM 840 C C . THR A 1 102 ? 14.253 -0.848 6.119 1.00 72.50 102 THR A C 1
ATOM 842 O O . THR A 1 102 ? 14.398 -2.046 6.362 1.00 72.50 102 THR A O 1
ATOM 845 N N . GLU A 1 103 ? 13.569 -0.417 5.058 1.00 72.06 103 GLU A N 1
ATOM 846 C CA . GLU A 1 103 ? 12.849 -1.228 4.067 1.00 72.06 103 GLU A CA 1
ATOM 847 C C . GLU A 1 103 ? 13.722 -2.199 3.213 1.00 72.06 103 GLU A C 1
ATOM 849 O O . GLU A 1 103 ? 13.684 -2.152 1.985 1.00 72.06 103 GLU A O 1
ATOM 854 N N . THR A 1 104 ? 14.583 -3.023 3.807 1.00 65.50 104 THR A N 1
ATOM 855 C CA . THR A 1 104 ? 15.602 -3.860 3.142 1.00 65.50 104 THR A CA 1
ATOM 856 C C . THR A 1 104 ? 15.399 -5.366 3.393 1.00 65.50 104 THR A C 1
ATOM 858 O O . THR A 1 104 ? 14.334 -5.793 3.828 1.00 65.50 104 THR A O 1
ATOM 861 N N . LEU A 1 105 ? 16.395 -6.200 3.086 1.00 66.31 105 LEU A N 1
ATOM 862 C CA . LEU A 1 105 ? 16.399 -7.616 3.463 1.00 66.31 105 LEU A CA 1
ATOM 863 C C . LEU A 1 105 ? 16.173 -7.788 4.979 1.00 66.31 105 LEU A C 1
ATOM 865 O O . LEU A 1 105 ? 16.500 -6.912 5.782 1.00 66.31 105 LEU A O 1
ATOM 869 N N . GLY A 1 106 ? 15.540 -8.891 5.363 1.00 71.50 106 GLY A N 1
ATOM 870 C CA . GLY A 1 106 ? 15.099 -9.156 6.729 1.00 71.50 106 GLY A CA 1
ATOM 871 C C . GLY A 1 106 ? 13.815 -8.424 7.127 1.00 71.50 106 GLY A C 1
ATOM 872 O O . GLY A 1 106 ? 13.457 -8.433 8.303 1.00 71.50 106 GLY A O 1
ATOM 873 N N . ASN A 1 107 ? 13.108 -7.770 6.195 1.00 85.19 107 ASN A N 1
ATOM 874 C CA . ASN A 1 107 ? 11.767 -7.253 6.485 1.00 85.19 107 ASN A CA 1
ATOM 875 C C . ASN A 1 107 ? 10.721 -8.361 6.573 1.00 85.19 107 ASN A C 1
ATOM 877 O O . ASN A 1 107 ? 10.789 -9.374 5.872 1.00 85.19 107 ASN A O 1
ATOM 881 N N . PHE A 1 108 ? 9.722 -8.101 7.407 1.00 93.62 108 PHE A N 1
ATOM 882 C CA . PHE A 1 108 ? 8.600 -8.982 7.681 1.00 93.62 108 PHE A CA 1
ATOM 883 C C . PHE A 1 108 ? 7.310 -8.182 7.838 1.00 93.62 108 PHE A C 1
ATOM 885 O O . PHE A 1 108 ? 7.324 -7.054 8.339 1.00 93.62 108 PHE A O 1
ATOM 892 N N . CYS A 1 109 ? 6.186 -8.793 7.474 1.00 97.75 109 CYS A N 1
ATOM 893 C CA . CYS A 1 109 ? 4.853 -8.235 7.694 1.00 97.75 109 CYS A CA 1
ATOM 894 C C . CYS A 1 109 ? 4.225 -8.885 8.923 1.00 97.75 109 CYS A C 1
ATOM 896 O O . CYS A 1 109 ? 4.255 -10.104 9.057 1.00 97.75 109 CYS A O 1
ATOM 898 N N . ILE A 1 110 ? 3.638 -8.086 9.806 1.00 97.62 110 ILE A N 1
ATOM 899 C CA . ILE A 1 110 ? 3.070 -8.538 11.078 1.00 97.62 110 ILE A CA 1
ATOM 900 C C . ILE A 1 110 ? 1.568 -8.368 11.039 1.00 97.62 110 ILE A C 1
ATOM 902 O O . ILE A 1 110 ? 1.083 -7.396 10.473 1.00 97.62 110 ILE A O 1
ATOM 906 N N . LEU A 1 111 ? 0.846 -9.278 11.677 1.00 98.44 111 LEU A N 1
ATOM 907 C CA . LEU A 1 111 ? -0.580 -9.177 11.926 1.00 98.44 111 LEU A CA 1
ATOM 908 C C . LEU A 1 111 ? -0.843 -9.160 13.434 1.00 98.44 111 LEU A C 1
ATOM 910 O O . LEU A 1 111 ? -0.356 -10.028 14.158 1.00 98.44 111 LEU A O 1
ATOM 914 N N . ILE A 1 112 ? -1.638 -8.195 13.885 1.00 98.38 112 ILE A N 1
ATOM 915 C CA . ILE A 1 112 ? -2.172 -8.079 15.249 1.00 98.38 112 ILE A CA 1
ATOM 916 C C . ILE A 1 112 ? -3.699 -7.970 15.193 1.00 98.38 112 ILE A C 1
ATOM 918 O O . ILE A 1 112 ? -4.267 -7.671 14.136 1.00 98.38 112 ILE A O 1
ATOM 922 N N . LYS A 1 113 ? -4.372 -8.192 16.324 1.00 98.19 113 LYS A N 1
ATOM 923 C CA . LYS A 1 113 ? -5.831 -8.070 16.424 1.00 98.19 113 LYS A CA 1
ATOM 924 C C . LYS A 1 113 ? -6.279 -7.288 17.652 1.00 98.19 113 LYS A C 1
ATOM 926 O O . LYS A 1 113 ? -5.523 -7.147 18.610 1.00 98.19 113 LYS A O 1
ATOM 931 N N . SER A 1 114 ? -7.531 -6.852 17.623 1.00 98.31 114 SER A N 1
ATOM 932 C CA . SER A 1 114 ? -8.265 -6.298 18.757 1.00 98.31 114 SER A CA 1
ATOM 933 C C . SER A 1 114 ? -9.651 -6.943 18.824 1.00 98.31 114 SER A C 1
ATOM 935 O O . SER A 1 114 ? -10.353 -7.031 17.815 1.00 98.31 114 SER A O 1
ATOM 937 N N . ASP A 1 115 ? -10.025 -7.411 20.016 1.00 97.12 115 ASP A N 1
ATOM 938 C CA . ASP A 1 115 ? -11.341 -7.999 20.313 1.00 97.12 115 ASP A CA 1
ATOM 939 C C . ASP A 1 115 ? -12.289 -7.005 21.007 1.00 97.12 115 ASP A C 1
ATOM 941 O O . ASP A 1 115 ? -13.416 -7.352 21.346 1.00 97.12 115 ASP A O 1
ATOM 945 N N . ASP A 1 116 ? -11.829 -5.778 21.243 1.00 95.62 116 ASP A N 1
ATOM 946 C CA . ASP A 1 116 ? -12.493 -4.753 22.048 1.00 95.62 116 ASP A CA 1
ATOM 947 C C . ASP A 1 116 ? -12.602 -3.423 21.287 1.00 95.62 116 ASP A C 1
ATOM 949 O O . ASP A 1 116 ? -12.465 -2.347 21.859 1.00 95.62 116 ASP A O 1
ATOM 953 N N . ASP A 1 117 ? -12.854 -3.497 19.975 1.00 92.00 117 ASP A N 1
ATOM 954 C CA . ASP A 1 117 ? -13.108 -2.331 19.110 1.00 92.00 117 ASP A CA 1
ATOM 955 C C . ASP A 1 117 ? -11.947 -1.308 19.075 1.00 92.00 117 ASP A C 1
ATOM 957 O O . ASP A 1 117 ? -12.123 -0.102 18.873 1.00 92.00 117 ASP A O 1
ATOM 961 N N . GLY A 1 118 ? -10.721 -1.807 19.246 1.00 95.00 118 GLY A N 1
ATOM 962 C CA . GLY A 1 118 ? -9.491 -1.026 19.210 1.00 95.00 118 GLY A CA 1
ATOM 963 C C . GLY A 1 118 ? -9.155 -0.340 20.533 1.00 95.00 118 GLY A C 1
ATOM 964 O O . GLY A 1 118 ? -8.372 0.611 20.519 1.00 95.00 118 GLY A O 1
ATOM 965 N N . GLU A 1 119 ? -9.750 -0.752 21.658 1.00 95.75 119 GLU A N 1
ATOM 966 C CA . GLU A 1 119 ? -9.310 -0.328 22.997 1.00 95.75 119 GLU A CA 1
ATOM 967 C C . GLU A 1 119 ? -7.942 -0.917 23.359 1.00 95.75 119 GLU A C 1
ATOM 969 O O . GLU A 1 119 ? -7.080 -0.197 23.866 1.00 95.75 119 GLU A O 1
ATOM 974 N N . SER A 1 120 ? -7.698 -2.183 23.021 1.00 97.06 120 SER A N 1
ATOM 975 C CA . SER A 1 120 ? -6.408 -2.845 23.180 1.00 97.06 120 SER A CA 1
ATOM 976 C C . SER A 1 120 ? -6.051 -3.703 21.967 1.00 97.06 120 SER A C 1
ATOM 978 O O . SER A 1 120 ? -6.906 -4.123 21.187 1.00 97.06 120 SER A O 1
ATOM 980 N N . TRP A 1 121 ? -4.752 -3.944 21.791 1.00 98.12 121 TRP A N 1
ATOM 981 C CA . TRP A 1 121 ? -4.211 -4.710 20.673 1.00 98.12 121 TRP A CA 1
ATOM 982 C C . TRP A 1 121 ? -3.309 -5.826 21.180 1.00 98.12 121 TRP A C 1
ATOM 984 O O . TRP A 1 121 ? -2.585 -5.665 22.162 1.00 98.12 121 TRP A O 1
ATOM 994 N N . SER A 1 122 ? -3.366 -6.970 20.508 1.00 96.75 122 SER A N 1
ATOM 995 C CA . SER A 1 122 ? -2.561 -8.136 20.847 1.00 96.75 122 SER A CA 1
ATOM 996 C C . SER A 1 122 ? -1.091 -7.964 20.454 1.00 96.75 122 SER A C 1
ATOM 998 O O . SER A 1 122 ? -0.758 -7.222 19.529 1.00 96.75 122 SER A O 1
ATOM 1000 N N . GLU A 1 123 ? -0.229 -8.789 21.050 1.00 95.31 123 GLU A N 1
ATOM 1001 C CA . GLU A 1 123 ? 1.042 -9.180 20.429 1.00 95.31 123 GLU A CA 1
ATOM 1002 C C . GLU A 1 123 ? 0.820 -9.775 19.020 1.00 95.31 123 GLU A C 1
ATOM 1004 O O . GLU A 1 123 ? -0.316 -10.153 18.686 1.00 95.31 123 GLU A O 1
ATOM 1009 N N . PRO A 1 124 ? 1.870 -9.882 18.177 1.00 96.88 124 PRO A N 1
ATOM 1010 C CA . PRO A 1 124 ? 1.776 -10.530 16.871 1.00 96.88 124 PRO A CA 1
ATOM 1011 C C . PRO A 1 124 ? 1.056 -11.880 16.942 1.00 96.88 124 PRO A C 1
ATOM 1013 O O . PRO A 1 124 ? 1.403 -12.731 17.759 1.00 96.88 124 PRO A O 1
ATOM 1016 N N . ILE A 1 125 ? 0.058 -12.079 16.078 1.00 96.75 125 ILE A N 1
ATOM 1017 C CA . ILE A 1 125 ? -0.671 -13.352 15.929 1.00 96.75 125 ILE A CA 1
ATOM 1018 C C . ILE A 1 125 ? -0.235 -14.131 14.687 1.00 96.75 125 ILE A C 1
ATOM 1020 O O . ILE A 1 125 ? -0.421 -15.344 14.625 1.00 96.75 125 ILE A O 1
ATOM 1024 N N . ALA A 1 126 ? 0.341 -13.438 13.705 1.00 97.38 126 ALA A N 1
ATOM 1025 C CA . ALA A 1 126 ? 0.969 -14.035 12.539 1.00 97.38 126 ALA A CA 1
ATOM 1026 C C . ALA A 1 126 ? 2.059 -13.105 11.991 1.00 97.38 126 ALA A C 1
ATOM 1028 O O . ALA A 1 126 ? 1.934 -11.880 12.084 1.00 97.38 126 ALA A O 1
ATOM 1029 N N . VAL A 1 127 ? 3.110 -13.675 11.398 1.00 97.50 127 VAL A N 1
ATOM 1030 C CA . VAL A 1 127 ? 4.172 -12.918 10.721 1.00 97.50 127 VAL A CA 1
ATOM 1031 C C . VAL A 1 127 ? 4.544 -13.584 9.406 1.00 97.50 127 VAL A C 1
ATOM 1033 O O . VAL A 1 127 ? 4.937 -14.745 9.389 1.00 97.50 127 VAL A O 1
ATOM 1036 N N . ALA A 1 128 ? 4.467 -12.837 8.308 1.00 95.94 128 ALA A N 1
ATOM 1037 C CA . ALA A 1 128 ? 5.037 -13.254 7.036 1.00 95.94 128 ALA A CA 1
ATOM 1038 C C . ALA A 1 128 ? 6.523 -12.883 7.003 1.00 95.94 128 ALA A C 1
ATOM 1040 O O . ALA A 1 128 ? 6.878 -11.699 6.965 1.00 95.94 128 ALA A O 1
ATOM 1041 N N . TYR A 1 129 ? 7.393 -13.892 7.013 1.00 91.38 129 TYR A N 1
ATOM 1042 C CA . TYR A 1 129 ? 8.841 -13.713 7.043 1.00 91.38 129 TYR A CA 1
ATOM 1043 C C . TYR A 1 129 ? 9.534 -14.766 6.181 1.00 91.38 129 TYR A C 1
ATOM 1045 O O . TYR A 1 129 ? 9.256 -15.959 6.273 1.00 91.38 129 TYR A O 1
ATOM 1053 N N . ALA A 1 130 ? 10.460 -14.309 5.341 1.00 79.75 130 ALA A N 1
ATOM 1054 C CA . ALA A 1 130 ? 11.189 -15.161 4.408 1.00 79.75 130 ALA A CA 1
ATOM 1055 C C . ALA A 1 130 ? 12.670 -15.334 4.785 1.00 79.75 130 ALA A C 1
ATOM 1057 O O . ALA A 1 13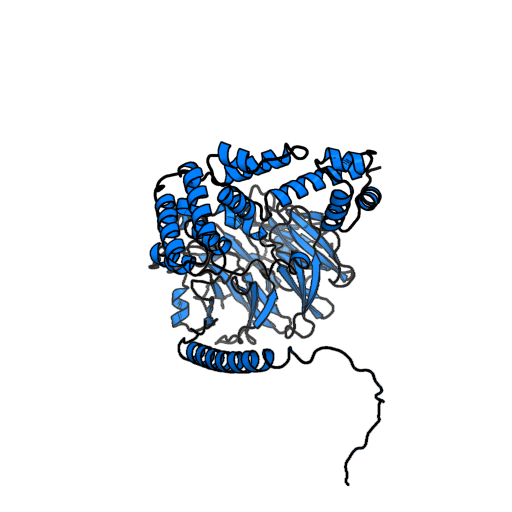0 ? 13.435 -15.848 3.982 1.00 79.75 130 ALA A O 1
ATOM 1058 N N . GLY A 1 131 ? 13.095 -14.924 5.985 1.00 73.25 131 GLY A N 1
ATOM 1059 C CA . GLY A 1 131 ? 14.500 -14.971 6.400 1.00 73.25 131 GLY A CA 1
ATOM 1060 C C . GLY A 1 131 ? 15.251 -13.651 6.194 1.00 73.25 131 GLY A C 1
ATOM 1061 O O . GLY A 1 131 ? 14.779 -12.733 5.530 1.00 73.25 131 GLY A O 1
ATOM 1062 N N . GLU A 1 132 ? 16.452 -13.560 6.766 1.00 69.44 132 GLU A N 1
ATOM 1063 C CA . GLU A 1 132 ? 17.282 -12.340 6.766 1.00 69.44 132 GLU A CA 1
ATOM 1064 C C . GLU A 1 132 ? 17.761 -11.915 5.373 1.00 69.44 132 GLU A C 1
ATOM 1066 O O . GLU A 1 132 ? 18.029 -10.741 5.153 1.00 69.44 132 GLU A O 1
ATOM 1071 N N . LEU A 1 133 ? 17.861 -12.859 4.434 1.00 60.34 133 LEU A N 1
ATOM 1072 C CA . LEU A 1 133 ? 18.304 -12.606 3.058 1.00 60.34 133 LEU A CA 1
ATOM 1073 C C . LEU A 1 133 ? 17.145 -12.288 2.106 1.00 60.34 133 LEU A C 1
ATOM 1075 O O . LEU A 1 133 ? 17.345 -12.140 0.904 1.00 60.34 133 LEU A O 1
ATOM 1079 N N . HIS A 1 134 ? 15.924 -12.185 2.628 1.00 68.38 134 HIS A N 1
ATOM 1080 C CA . HIS A 1 134 ? 14.724 -11.955 1.838 1.00 68.38 134 HIS A CA 1
ATOM 1081 C C . HIS A 1 134 ? 13.902 -10.812 2.433 1.00 68.38 134 HIS A C 1
ATOM 1083 O O . HIS A 1 134 ? 14.083 -10.416 3.581 1.00 68.38 134 HIS A O 1
ATOM 1089 N N . ARG A 1 135 ? 12.990 -10.251 1.639 1.00 77.12 135 ARG A N 1
ATOM 1090 C CA . ARG A 1 135 ? 12.124 -9.141 2.053 1.00 77.12 135 ARG A CA 1
ATOM 1091 C C . ARG A 1 135 ? 10.665 -9.555 1.907 1.00 77.12 135 ARG A C 1
ATOM 1093 O O . ARG A 1 135 ? 10.256 -9.839 0.783 1.00 77.12 135 ARG A O 1
ATOM 1100 N N . CYS A 1 136 ? 9.905 -9.527 3.001 1.00 87.19 136 CYS A N 1
ATOM 1101 C CA . CYS A 1 136 ? 8.442 -9.469 2.976 1.00 87.19 136 CYS A CA 1
ATOM 1102 C C . CYS A 1 136 ? 8.002 -8.037 3.306 1.00 87.19 136 CYS A C 1
ATOM 1104 O O . CYS A 1 136 ? 8.508 -7.445 4.261 1.00 87.19 136 CYS A O 1
ATOM 1106 N N . PHE A 1 137 ? 7.129 -7.447 2.493 1.00 92.19 137 PHE A N 1
ATOM 1107 C CA . PHE A 1 137 ? 6.802 -6.024 2.599 1.00 92.19 137 PHE A CA 1
ATOM 1108 C C . PHE A 1 137 ? 5.425 -5.695 2.023 1.00 92.19 137 PHE A C 1
ATOM 1110 O O . PHE A 1 137 ? 4.791 -6.532 1.380 1.00 92.19 137 PHE A O 1
ATOM 1117 N N . ASP A 1 138 ? 4.993 -4.456 2.267 1.00 94.81 138 ASP A N 1
ATOM 1118 C CA . ASP A 1 138 ? 3.795 -3.855 1.681 1.00 94.81 138 ASP A CA 1
ATOM 1119 C C . ASP A 1 138 ? 2.519 -4.703 1.862 1.00 94.81 138 ASP A C 1
ATOM 1121 O O . ASP A 1 138 ? 1.856 -5.054 0.886 1.00 94.81 138 ASP A O 1
ATOM 1125 N N . PRO A 1 139 ? 2.162 -5.067 3.111 1.00 97.75 139 PRO A N 1
ATOM 1126 C CA . PRO A 1 139 ? 1.051 -5.964 3.360 1.00 97.75 139 PRO A CA 1
ATOM 1127 C C . PRO A 1 139 ? -0.312 -5.301 3.147 1.00 97.75 139 PRO A C 1
ATOM 1129 O O . PRO A 1 139 ? -0.474 -4.086 3.266 1.00 97.75 139 PRO A O 1
ATOM 1132 N N . THR A 1 140 ? -1.322 -6.133 2.901 1.00 98.12 140 THR A N 1
ATOM 1133 C CA . THR A 1 140 ? -2.728 -5.717 2.820 1.00 98.12 140 THR A CA 1
ATOM 1134 C C . THR A 1 140 ? -3.616 -6.723 3.531 1.00 98.12 140 THR A C 1
ATOM 1136 O O . THR A 1 140 ? -3.421 -7.932 3.397 1.00 98.12 140 THR A O 1
ATOM 1139 N N . LEU A 1 141 ? -4.620 -6.224 4.253 1.00 98.62 141 LEU A N 1
ATOM 1140 C CA . LEU A 1 141 ? -5.725 -7.035 4.749 1.00 98.62 141 LEU A CA 1
ATOM 1141 C C . LEU A 1 141 ? -6.976 -6.831 3.915 1.00 98.62 141 LEU A C 1
ATOM 1143 O O . LEU A 1 141 ? -7.253 -5.729 3.435 1.00 98.62 141 LEU A O 1
ATOM 1147 N N . TRP A 1 142 ? -7.785 -7.873 3.799 1.00 97.88 142 TRP A N 1
ATOM 1148 C CA . TRP A 1 142 ? -9.085 -7.779 3.155 1.00 97.88 142 TRP A CA 1
ATOM 1149 C C . TRP A 1 142 ? -10.046 -8.815 3.739 1.00 97.88 142 TRP A C 1
ATOM 1151 O O . TRP A 1 142 ? -9.681 -9.977 3.876 1.00 97.88 142 TRP A O 1
ATOM 1161 N N . ILE A 1 143 ? -11.260 -8.392 4.103 1.00 97.94 143 ILE A N 1
ATOM 1162 C CA . ILE A 1 143 ? -12.371 -9.324 4.318 1.00 97.94 143 ILE A CA 1
ATOM 1163 C C . ILE A 1 143 ? -13.081 -9.478 2.982 1.00 97.94 143 ILE A C 1
ATOM 1165 O O . ILE A 1 143 ? -13.591 -8.497 2.432 1.00 97.94 143 ILE A O 1
ATOM 1169 N N . ASP A 1 144 ? -13.076 -10.693 2.449 1.00 97.69 144 ASP A N 1
ATOM 1170 C CA . ASP A 1 144 ? -13.751 -10.978 1.189 1.00 97.69 144 ASP A CA 1
ATOM 1171 C C . ASP A 1 144 ? -15.282 -11.087 1.368 1.00 97.69 144 ASP A C 1
ATOM 1173 O O . ASP A 1 144 ? -15.779 -11.136 2.497 1.00 97.69 144 ASP A O 1
ATOM 1177 N N . PRO A 1 145 ? -16.075 -11.138 0.280 1.00 96.69 145 PRO A N 1
ATOM 1178 C CA . PRO A 1 145 ? -17.532 -11.280 0.368 1.00 96.69 145 PRO A CA 1
ATOM 1179 C C . PRO A 1 145 ? -18.024 -12.506 1.152 1.00 96.69 145 PRO A C 1
ATOM 1181 O O . PRO A 1 145 ? -19.167 -12.526 1.610 1.00 96.69 145 PRO A O 1
ATOM 1184 N N . MET A 1 146 ? -17.184 -13.531 1.311 1.00 96.75 146 MET A N 1
ATOM 1185 C CA . MET A 1 146 ? -17.506 -14.737 2.073 1.00 96.75 146 MET A CA 1
ATOM 1186 C C . MET A 1 146 ? -17.237 -14.558 3.575 1.00 96.75 146 MET A C 1
ATOM 1188 O O . MET A 1 146 ? -17.645 -15.408 4.360 1.00 96.75 146 MET A O 1
ATOM 1192 N N . GLY A 1 147 ? -16.623 -13.445 3.986 1.00 97.19 147 GLY A N 1
ATOM 1193 C CA . GLY A 1 147 ? -16.272 -13.151 5.374 1.00 97.19 147 GLY A CA 1
ATOM 1194 C C . GLY A 1 147 ? -14.893 -13.668 5.783 1.00 97.19 147 GLY A C 1
ATOM 1195 O O . GLY A 1 147 ? -14.566 -13.612 6.964 1.00 97.19 147 GLY A O 1
ATOM 1196 N N . ARG A 1 148 ? -14.081 -14.150 4.835 1.00 98.25 148 ARG A N 1
ATOM 1197 C CA . ARG A 1 148 ? -12.749 -14.694 5.123 1.00 98.25 148 ARG A CA 1
ATOM 1198 C C . ARG A 1 148 ? -11.725 -13.572 5.206 1.00 98.25 148 ARG A C 1
ATOM 1200 O O . ARG A 1 148 ? -11.780 -12.627 4.417 1.00 98.25 148 ARG A O 1
ATOM 1207 N N . LEU A 1 149 ? -10.762 -13.697 6.115 1.00 98.69 149 LEU A N 1
ATOM 1208 C CA . LEU A 1 149 ? -9.660 -12.748 6.244 1.00 98.69 149 LEU A CA 1
ATOM 1209 C C . LEU A 1 149 ? -8.496 -13.146 5.346 1.00 98.69 149 LEU A C 1
ATOM 1211 O O . LEU A 1 149 ? -7.891 -14.199 5.515 1.00 98.69 149 LEU A O 1
ATOM 1215 N N . TRP A 1 150 ? -8.139 -12.244 4.445 1.00 98.56 150 TRP A N 1
ATOM 1216 C CA . TRP A 1 150 ? -6.953 -12.328 3.613 1.00 98.56 150 TRP A CA 1
ATOM 1217 C C . TRP A 1 150 ? -5.832 -11.524 4.249 1.00 98.56 150 TRP A C 1
ATOM 1219 O O . TRP A 1 150 ? -6.012 -10.343 4.556 1.00 98.56 150 TRP A O 1
ATOM 1229 N N . PHE A 1 151 ? -4.670 -12.154 4.390 1.00 98.44 151 PHE A N 1
ATOM 1230 C CA . PHE A 1 151 ? -3.415 -11.487 4.698 1.00 98.44 151 PHE A CA 1
ATOM 1231 C C . PHE A 1 151 ? -2.479 -11.659 3.506 1.00 98.44 151 PHE A C 1
ATOM 1233 O O . PHE A 1 151 ? -2.084 -12.780 3.201 1.00 98.44 151 PHE A O 1
ATOM 1240 N N . THR A 1 152 ? -2.163 -10.566 2.808 1.00 98.00 152 THR A N 1
ATOM 1241 C CA . THR A 1 152 ? -1.309 -10.588 1.611 1.00 98.00 152 THR A CA 1
ATOM 1242 C C . THR A 1 152 ? -0.058 -9.744 1.802 1.00 98.00 152 THR A C 1
ATOM 1244 O O . THR A 1 152 ? -0.121 -8.728 2.491 1.00 98.00 152 THR A O 1
ATOM 1247 N N . TRP A 1 153 ? 1.048 -10.114 1.159 1.00 96.69 153 TRP A N 1
ATOM 1248 C CA . TRP A 1 153 ? 2.323 -9.387 1.189 1.00 96.69 153 TRP A CA 1
ATOM 1249 C C . TRP A 1 153 ? 3.116 -9.600 -0.104 1.00 96.69 153 TRP A C 1
ATOM 1251 O O . TRP A 1 153 ? 2.908 -10.574 -0.827 1.00 96.69 153 TRP A O 1
ATOM 1261 N N . ALA A 1 154 ? 4.053 -8.699 -0.389 1.00 90.50 154 ALA A N 1
ATOM 1262 C CA . ALA A 1 154 ? 5.020 -8.868 -1.467 1.00 90.50 154 ALA A CA 1
ATOM 1263 C C . ALA A 1 154 ? 6.292 -9.570 -0.975 1.00 90.50 154 ALA A C 1
ATOM 1265 O O . ALA A 1 154 ? 6.714 -9.375 0.169 1.00 90.50 154 ALA A O 1
ATOM 1266 N N . LYS A 1 155 ? 6.936 -10.345 -1.857 1.00 80.31 155 LYS A N 1
ATOM 1267 C CA . LYS A 1 155 ? 8.240 -10.987 -1.627 1.00 80.31 155 LYS A CA 1
ATOM 1268 C C . LYS A 1 155 ? 9.296 -10.510 -2.617 1.00 80.31 155 LYS A C 1
ATOM 1270 O O . LYS A 1 155 ? 9.094 -10.575 -3.825 1.00 80.31 155 LYS A O 1
ATOM 1275 N N . GLY A 1 156 ? 10.459 -10.106 -2.105 1.00 59.88 156 GLY A N 1
ATOM 1276 C CA . GLY A 1 156 ? 11.536 -9.519 -2.913 1.00 59.88 156 GLY A CA 1
ATOM 1277 C C . GLY A 1 156 ? 12.329 -10.496 -3.792 1.00 59.88 156 GLY A C 1
ATOM 1278 O O . GLY A 1 156 ? 12.790 -10.089 -4.843 1.00 59.88 156 GLY A O 1
ATOM 1279 N N . HIS A 1 157 ? 12.492 -11.763 -3.399 1.00 46.97 157 HIS A N 1
ATOM 1280 C CA . HIS A 1 157 ? 13.326 -12.727 -4.146 1.00 46.97 157 HIS A CA 1
ATOM 1281 C C . HIS A 1 157 ? 12.589 -13.371 -5.328 1.00 46.97 157 HIS A C 1
ATOM 1283 O O . HIS A 1 157 ? 13.162 -13.571 -6.393 1.00 46.97 157 HIS A O 1
ATOM 1289 N N . GLU A 1 158 ? 11.302 -13.670 -5.152 1.00 48.94 158 GLU A N 1
ATOM 1290 C CA . GLU A 1 158 ? 10.446 -14.228 -6.210 1.00 48.94 158 GLU A CA 1
ATOM 1291 C C . GLU A 1 158 ? 9.696 -13.130 -6.982 1.00 48.94 158 GLU A C 1
ATOM 1293 O O . GLU A 1 158 ? 9.079 -13.417 -8.002 1.00 48.94 158 GLU A O 1
ATOM 1298 N N . TYR A 1 159 ? 9.787 -11.873 -6.517 1.00 66.06 159 TYR A N 1
ATOM 1299 C CA . TYR A 1 159 ? 9.070 -10.708 -7.041 1.00 66.06 159 TYR A CA 1
ATOM 1300 C C . TYR A 1 159 ? 7.591 -11.019 -7.293 1.00 66.06 159 TYR A C 1
ATOM 1302 O O . TYR A 1 159 ? 7.102 -10.941 -8.419 1.00 66.06 159 TYR A O 1
ATOM 1310 N N . GLY A 1 160 ? 6.876 -11.367 -6.224 1.00 83.12 160 GLY A N 1
ATOM 1311 C CA . GLY A 1 160 ? 5.476 -11.774 -6.283 1.00 83.12 160 GLY A CA 1
ATOM 1312 C C . GLY A 1 160 ? 4.672 -11.330 -5.069 1.00 83.12 160 GLY A C 1
ATOM 1313 O O . GLY A 1 160 ? 5.218 -11.110 -3.986 1.00 83.12 160 GLY A O 1
ATOM 1314 N N . VAL A 1 161 ? 3.363 -11.237 -5.267 1.00 92.50 161 VAL A N 1
ATOM 1315 C CA . VAL A 1 161 ? 2.347 -11.053 -4.237 1.00 92.50 161 VAL A CA 1
ATOM 1316 C C . VAL A 1 161 ? 1.860 -12.425 -3.803 1.00 92.50 161 VAL A C 1
ATOM 1318 O O . VAL A 1 161 ? 1.407 -13.222 -4.626 1.00 92.50 161 VAL A O 1
ATOM 1321 N N . TYR A 1 162 ? 1.922 -12.665 -2.503 1.00 94.75 162 TYR A N 1
ATOM 1322 C CA . TYR A 1 162 ? 1.485 -13.889 -1.855 1.00 94.75 162 TYR A CA 1
ATOM 1323 C C . TYR A 1 162 ? 0.392 -13.574 -0.845 1.00 94.75 162 TYR A C 1
ATOM 1325 O O . TYR A 1 162 ? 0.215 -12.420 -0.440 1.00 94.75 162 TYR A O 1
ATOM 1333 N N . GLY A 1 163 ? -0.337 -14.597 -0.422 1.00 95.62 163 GLY A N 1
ATOM 1334 C CA . GLY A 1 163 ? -1.269 -14.464 0.680 1.00 95.62 163 GLY A CA 1
ATOM 1335 C C . GLY A 1 163 ? -1.561 -15.768 1.394 1.00 95.62 163 GLY A C 1
ATOM 1336 O O . GLY A 1 163 ? -1.209 -16.851 0.933 1.00 95.62 163 GLY A O 1
ATOM 1337 N N . ALA A 1 164 ? -2.229 -15.624 2.530 1.00 97.50 164 ALA A N 1
ATOM 1338 C CA . ALA A 1 164 ? -2.836 -16.702 3.288 1.00 97.50 164 ALA A CA 1
ATOM 1339 C C . ALA A 1 164 ? -4.242 -16.279 3.729 1.00 97.50 164 ALA A C 1
ATOM 1341 O O . ALA A 1 164 ? -4.504 -15.093 3.968 1.00 97.50 164 ALA A O 1
ATOM 1342 N N . ILE A 1 165 ? -5.148 -17.249 3.829 1.00 98.12 165 ILE A N 1
ATOM 1343 C CA . ILE A 1 165 ? -6.556 -17.016 4.157 1.00 98.12 165 ILE A CA 1
ATOM 1344 C C . ILE A 1 165 ? -6.869 -17.629 5.516 1.00 98.12 165 ILE A C 1
ATOM 1346 O O . ILE A 1 165 ? -6.558 -18.788 5.767 1.00 98.12 165 ILE A O 1
ATOM 1350 N N . CYS A 1 166 ? -7.519 -16.859 6.380 1.00 98.25 166 CYS A N 1
ATOM 1351 C CA . CYS A 1 166 ? -8.228 -17.373 7.541 1.00 98.25 166 CYS A CA 1
ATOM 1352 C C . CYS A 1 166 ? -9.721 -17.452 7.201 1.00 98.25 166 CYS A C 1
ATOM 1354 O O . CYS A 1 166 ? -10.370 -16.421 6.996 1.00 98.25 166 CYS A O 1
ATOM 1356 N N . ASP A 1 167 ? -10.250 -18.675 7.114 1.00 97.69 167 ASP A N 1
ATOM 1357 C CA . ASP A 1 167 ? -11.649 -18.917 6.742 1.00 97.69 167 ASP A CA 1
ATOM 1358 C C . ASP A 1 167 ? -12.639 -18.421 7.808 1.00 97.69 167 ASP A C 1
ATOM 1360 O O . ASP A 1 167 ? -13.707 -17.923 7.459 1.00 97.69 167 ASP A O 1
ATOM 1364 N N . ASP A 1 168 ? -12.272 -18.519 9.090 1.00 97.50 168 ASP A N 1
ATOM 1365 C CA . ASP A 1 168 ? -13.075 -18.048 10.222 1.00 97.50 168 ASP A CA 1
ATOM 1366 C C . ASP A 1 168 ? -12.270 -17.049 11.076 1.00 97.50 168 ASP A C 1
ATOM 1368 O O . ASP A 1 168 ? -11.620 -17.434 12.056 1.00 97.50 168 ASP A O 1
ATOM 1372 N N . PRO A 1 169 ? -12.277 -15.750 10.719 1.00 97.50 169 PRO A N 1
ATOM 1373 C CA . PRO A 1 169 ? -11.570 -14.730 11.488 1.00 97.50 169 PRO A CA 1
ATOM 1374 C C . PRO A 1 169 ? -12.173 -14.478 12.875 1.00 97.50 169 PRO A C 1
ATOM 1376 O O . PRO A 1 169 ? -11.521 -13.840 13.704 1.00 97.50 169 PRO A O 1
ATOM 1379 N N . ASP A 1 170 ? -13.377 -14.977 13.155 1.00 96.38 170 ASP A N 1
ATOM 1380 C CA . ASP A 1 170 ? -14.072 -14.797 14.430 1.00 96.38 170 ASP A CA 1
ATOM 1381 C C . ASP A 1 170 ? -13.817 -15.946 15.418 1.00 96.38 170 ASP A C 1
ATOM 1383 O O . ASP A 1 170 ? -14.058 -15.791 16.619 1.00 96.38 170 ASP A O 1
ATOM 1387 N N . ALA A 1 171 ? -13.212 -17.046 14.960 1.00 95.81 171 ALA A N 1
ATOM 1388 C CA . ALA A 1 171 ? -12.796 -18.160 15.805 1.00 95.81 171 ALA A CA 1
ATOM 1389 C C . ALA A 1 171 ? -11.921 -17.716 16.991 1.00 95.81 171 ALA A C 1
ATOM 1391 O O . ALA A 1 171 ? -11.076 -16.824 16.881 1.00 95.81 171 ALA A O 1
ATOM 1392 N N . GLU A 1 172 ? -12.065 -18.382 18.140 1.00 90.88 172 GLU A N 1
ATOM 1393 C CA . GLU A 1 172 ? -11.209 -18.145 19.314 1.00 90.88 172 GLU A CA 1
ATOM 1394 C C . GLU A 1 172 ? -9.727 -18.397 18.986 1.00 90.88 172 GLU A C 1
ATOM 1396 O O . GLU A 1 172 ? -8.845 -17.614 19.349 1.00 90.88 172 GLU A O 1
ATOM 1401 N N . LYS A 1 173 ? -9.460 -19.473 18.236 1.00 90.38 173 LYS A N 1
ATOM 1402 C CA . LYS A 1 173 ? -8.144 -19.806 17.697 1.00 90.38 173 LYS A CA 1
ATOM 1403 C C . LYS A 1 173 ? -8.151 -19.615 16.184 1.00 90.38 173 LYS A C 1
ATOM 1405 O O . LYS A 1 173 ? -8.706 -20.427 15.454 1.00 90.38 173 LYS A O 1
ATOM 1410 N N . ILE A 1 174 ? -7.478 -18.564 15.739 1.00 92.12 174 ILE A N 1
ATOM 1411 C CA . ILE A 1 174 ? -7.310 -18.239 14.323 1.00 92.12 174 ILE A CA 1
ATOM 1412 C C . ILE A 1 174 ? -6.305 -19.207 13.686 1.00 92.12 174 ILE A C 1
ATOM 1414 O O . ILE A 1 174 ? -5.257 -19.500 14.266 1.00 92.12 174 ILE A O 1
ATOM 1418 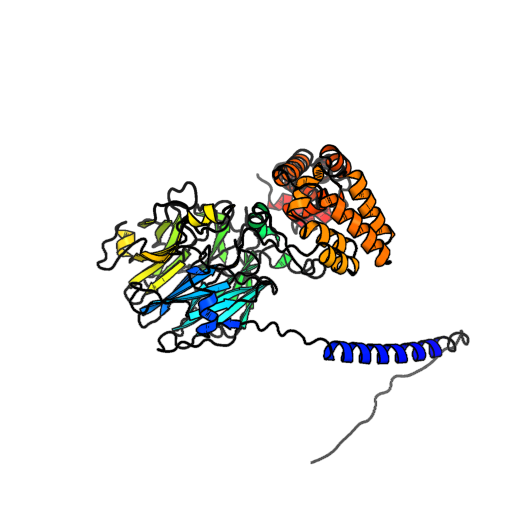N N . SER A 1 175 ? -6.615 -19.676 12.481 1.00 94.31 175 SER A N 1
ATOM 1419 C CA . SER A 1 175 ? -5.717 -20.471 11.644 1.00 94.31 175 SER A CA 1
ATOM 1420 C C . SER A 1 175 ? -5.696 -19.915 10.231 1.00 94.31 175 SER A C 1
ATOM 1422 O O . SER A 1 175 ? -6.720 -19.455 9.734 1.00 94.31 175 SER A O 1
ATOM 1424 N N . PHE A 1 176 ? -4.545 -20.006 9.579 1.00 96.56 176 PHE A N 1
ATOM 1425 C CA . PHE A 1 176 ? -4.375 -19.601 8.191 1.00 96.56 176 PHE A CA 1
ATOM 1426 C C . PHE A 1 176 ? -4.149 -20.825 7.308 1.00 96.56 176 PHE A C 1
ATOM 1428 O O . PHE A 1 176 ? -3.617 -21.837 7.768 1.00 96.56 176 PHE A O 1
ATOM 1435 N N . SER A 1 177 ? -4.556 -20.715 6.048 1.00 95.75 177 SER A N 1
ATOM 1436 C CA . SER A 1 177 ? -4.174 -21.634 4.984 1.00 95.75 177 SER A CA 1
ATOM 1437 C C . SER A 1 177 ? -2.662 -21.634 4.770 1.00 95.75 177 SER A C 1
ATOM 1439 O O . SER A 1 177 ? -1.956 -20.718 5.206 1.00 95.75 177 SER A O 1
ATOM 1441 N N . ASP A 1 178 ? -2.190 -22.601 3.985 1.00 92.12 178 ASP A N 1
ATOM 1442 C CA . ASP A 1 178 ? -0.882 -22.482 3.354 1.00 92.12 178 ASP A CA 1
ATOM 1443 C C . ASP A 1 178 ? -0.820 -21.2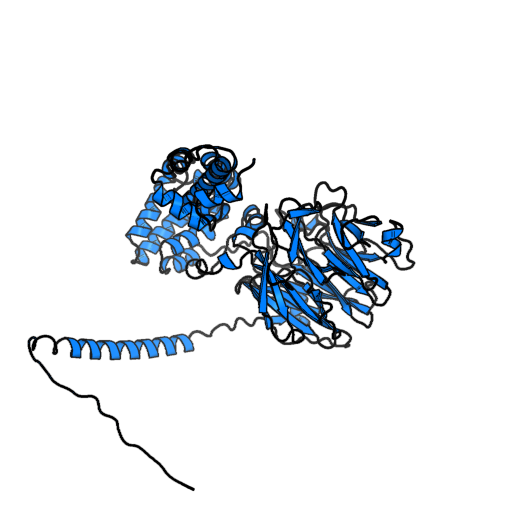19 2.487 1.00 92.12 178 ASP A C 1
ATOM 1445 O O . ASP A 1 178 ? -1.836 -20.694 2.007 1.00 92.12 178 ASP A O 1
ATOM 1449 N N . GLU A 1 179 ? 0.399 -20.729 2.307 1.00 91.56 179 GLU A N 1
ATOM 1450 C CA . GLU A 1 179 ? 0.684 -19.607 1.432 1.00 91.56 179 GLU A CA 1
ATOM 1451 C C . GLU A 1 179 ? 0.380 -19.951 -0.035 1.00 91.56 179 GLU A C 1
ATOM 1453 O O . GLU A 1 179 ? 0.710 -21.032 -0.522 1.00 91.56 179 GLU A O 1
ATOM 1458 N N . PHE A 1 180 ? -0.1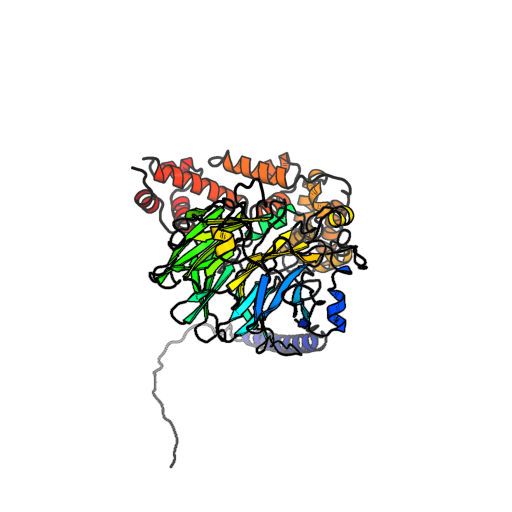85 -18.992 -0.769 1.00 92.25 180 PHE A N 1
ATOM 1459 C CA . PHE A 1 180 ? -0.409 -19.096 -2.209 1.00 92.25 180 PHE A CA 1
ATOM 1460 C C . PHE A 1 180 ? 0.001 -17.818 -2.945 1.00 92.25 180 PHE A C 1
ATOM 1462 O O . PHE A 1 180 ? -0.007 -16.718 -2.393 1.00 92.25 180 PHE A O 1
ATOM 1469 N N . TYR A 1 181 ? 0.356 -17.975 -4.219 1.00 92.19 181 TYR A N 1
ATOM 1470 C CA . TYR A 1 181 ? 0.740 -16.885 -5.114 1.00 92.19 181 TYR A CA 1
ATOM 1471 C C . TYR A 1 181 ? -0.491 -16.240 -5.770 1.00 92.19 181 TYR A C 1
ATOM 1473 O O . TYR A 1 181 ? -1.418 -16.936 -6.187 1.00 92.19 181 TYR A O 1
ATOM 1481 N N . ILE A 1 182 ? -0.480 -14.911 -5.894 1.00 94.25 182 ILE A N 1
ATOM 1482 C CA . ILE A 1 182 ? -1.577 -14.109 -6.457 1.00 94.25 182 ILE A CA 1
ATOM 1483 C C . ILE A 1 182 ? -1.172 -13.464 -7.789 1.00 94.25 182 ILE A C 1
ATOM 1485 O O . ILE A 1 182 ? -1.926 -13.518 -8.761 1.00 94.25 182 ILE A O 1
ATOM 1489 N N . GLY A 1 183 ? 0.003 -12.834 -7.849 1.00 88.88 183 GLY A N 1
ATOM 1490 C CA . GLY A 1 183 ? 0.450 -12.121 -9.046 1.00 88.88 183 GLY A CA 1
ATOM 1491 C C . GLY A 1 183 ? 1.827 -11.479 -8.907 1.00 88.88 183 GLY A C 1
ATOM 1492 O O . GLY A 1 183 ? 2.455 -11.535 -7.857 1.00 88.88 183 GLY A O 1
ATOM 1493 N N . GLU A 1 184 ? 2.306 -10.869 -9.988 1.00 83.31 184 GLU A N 1
ATOM 1494 C CA . GLU A 1 184 ? 3.690 -10.394 -10.103 1.00 83.31 184 GLU A CA 1
ATOM 1495 C C . GLU A 1 184 ? 3.957 -9.099 -9.318 1.00 83.31 184 GLU A C 1
ATOM 1497 O O . GLU A 1 184 ? 3.219 -8.127 -9.447 1.00 83.31 184 GLU A O 1
ATOM 1502 N N . SER A 1 185 ? 5.101 -9.022 -8.634 1.00 83.56 185 SER A N 1
ATOM 1503 C CA . SER A 1 185 ? 5.636 -7.844 -7.937 1.00 83.56 185 SER A CA 1
ATOM 1504 C C . SER A 1 185 ? 4.913 -7.476 -6.630 1.00 83.56 185 SER A C 1
ATOM 1506 O O . SER A 1 185 ? 5.130 -8.163 -5.635 1.00 83.56 185 SER A O 1
ATOM 1508 N N . VAL A 1 186 ? 4.140 -6.381 -6.561 1.00 88.69 186 VAL A N 1
ATOM 1509 C CA . VAL A 1 186 ? 3.714 -5.794 -5.271 1.00 88.69 186 VAL A CA 1
ATOM 1510 C C . VAL A 1 186 ? 2.270 -5.307 -5.273 1.00 88.69 186 VAL A C 1
ATOM 1512 O O . VAL A 1 186 ? 1.782 -4.736 -6.246 1.00 88.69 186 VAL A O 1
ATOM 1515 N N . MET A 1 187 ? 1.588 -5.510 -4.147 1.00 94.56 187 MET A N 1
ATOM 1516 C CA . MET A 1 187 ? 0.231 -5.040 -3.892 1.00 94.56 187 MET A CA 1
ATOM 1517 C C . MET A 1 187 ? 0.105 -4.645 -2.424 1.00 94.56 187 MET A C 1
ATOM 1519 O O . MET A 1 187 ? 0.227 -5.495 -1.551 1.00 94.56 187 MET A O 1
ATOM 1523 N N . MET A 1 188 ? -0.208 -3.374 -2.179 1.00 93.81 188 MET A N 1
ATOM 1524 C CA . MET A 1 188 ? -0.501 -2.852 -0.835 1.00 93.81 188 MET A CA 1
ATOM 1525 C C . MET A 1 188 ? -1.945 -2.363 -0.673 1.00 93.81 188 MET A C 1
ATOM 1527 O O . MET A 1 188 ? -2.329 -1.887 0.392 1.00 93.81 188 MET A O 1
ATOM 1531 N N . ASN A 1 189 ? -2.745 -2.441 -1.736 1.00 96.75 189 ASN A N 1
ATOM 1532 C CA . ASN A 1 189 ? -4.074 -1.852 -1.804 1.00 96.75 189 ASN A CA 1
ATOM 1533 C C . ASN A 1 189 ? -5.155 -2.928 -1.917 1.00 96.75 189 ASN A C 1
ATOM 1535 O O . ASN A 1 189 ? -4.956 -3.957 -2.562 1.00 96.75 189 ASN A O 1
ATOM 1539 N N . LYS A 1 190 ? -6.316 -2.675 -1.300 1.00 95.94 190 LYS A N 1
ATOM 1540 C CA . LYS A 1 190 ? -7.393 -3.666 -1.202 1.00 95.94 190 LYS A CA 1
ATOM 1541 C C . LYS A 1 190 ? -7.982 -4.033 -2.573 1.00 95.94 190 LYS A C 1
ATOM 1543 O O . LYS A 1 190 ? -8.194 -3.139 -3.400 1.00 95.94 190 LYS A O 1
ATOM 1548 N N . PRO A 1 191 ? -8.352 -5.309 -2.785 1.00 97.50 191 PRO A N 1
ATOM 1549 C CA . PRO A 1 191 ? -9.129 -5.720 -3.946 1.00 97.50 191 PRO A CA 1
ATOM 1550 C C . PRO A 1 191 ? -10.498 -5.036 -4.010 1.00 97.50 191 PRO A C 1
ATOM 1552 O O . PRO A 1 191 ? -11.088 -4.658 -2.993 1.00 97.50 191 PRO A O 1
ATOM 1555 N N . THR A 1 192 ? -11.037 -4.909 -5.219 1.00 96.75 192 THR A N 1
ATOM 1556 C CA . THR A 1 192 ? -12.368 -4.344 -5.483 1.00 96.75 192 THR A CA 1
ATOM 1557 C C . THR A 1 192 ? -13.297 -5.412 -6.020 1.00 96.75 192 THR A C 1
ATOM 1559 O O . THR A 1 192 ? -12.969 -6.081 -6.991 1.00 96.75 192 THR A O 1
ATOM 1562 N N . VAL A 1 193 ? -14.460 -5.557 -5.395 1.00 96.94 193 VAL A N 1
ATOM 1563 C CA . VAL A 1 193 ? -15.518 -6.453 -5.869 1.00 96.94 193 VAL A CA 1
ATOM 1564 C C . VAL A 1 193 ? -16.420 -5.640 -6.781 1.00 96.94 193 VAL A C 1
ATOM 1566 O O . VAL A 1 193 ? -16.931 -4.602 -6.360 1.00 96.94 193 VAL A O 1
ATOM 1569 N N . LEU A 1 194 ? -16.568 -6.078 -8.026 1.00 95.31 194 LEU A N 1
ATOM 1570 C CA . LEU A 1 194 ? -17.466 -5.444 -8.982 1.00 95.31 194 LEU A CA 1
ATOM 1571 C C . LEU A 1 194 ? -18.920 -5.824 -8.691 1.00 95.31 194 LEU A C 1
ATOM 1573 O O . LEU A 1 194 ? -19.201 -6.879 -8.123 1.00 95.31 194 LEU A O 1
ATOM 1577 N N . SER A 1 195 ? -19.850 -5.014 -9.187 1.00 94.19 195 SER A N 1
ATOM 1578 C CA . SER A 1 195 ? -21.304 -5.248 -9.209 1.00 94.19 195 SER A CA 1
ATOM 1579 C C . SER A 1 195 ? -21.713 -6.612 -9.784 1.00 94.19 195 SER A C 1
ATOM 1581 O O . SER A 1 195 ? -22.788 -7.137 -9.511 1.00 94.19 195 SER A O 1
ATOM 1583 N N . THR A 1 196 ? -20.826 -7.186 -10.583 1.00 92.62 196 THR A N 1
ATOM 1584 C CA . THR A 1 196 ? -20.950 -8.436 -11.332 1.00 92.62 196 THR A CA 1
ATOM 1585 C C . THR A 1 196 ? -20.364 -9.641 -10.585 1.00 92.62 196 THR A C 1
ATOM 1587 O O . THR A 1 196 ? -20.576 -10.780 -10.993 1.00 92.62 196 THR A O 1
ATOM 1590 N N . GLY A 1 197 ? -19.698 -9.402 -9.451 1.00 95.56 197 GLY A N 1
ATOM 1591 C CA . GLY A 1 197 ? -19.158 -10.420 -8.552 1.00 95.56 197 GLY A CA 1
ATOM 1592 C C . GLY A 1 197 ? -17.671 -10.719 -8.742 1.00 95.56 197 GLY A C 1
ATOM 1593 O O . GLY A 1 197 ? -17.067 -11.299 -7.843 1.00 95.56 197 GLY A O 1
ATOM 1594 N N . GLU A 1 198 ? -17.047 -10.313 -9.853 1.00 96.62 198 GLU A N 1
ATOM 1595 C CA . GLU A 1 198 ? -15.606 -10.494 -10.056 1.00 96.62 198 GLU A CA 1
ATOM 1596 C C . GLU A 1 198 ? -14.774 -9.585 -9.146 1.00 96.62 198 GLU A C 1
ATOM 1598 O O . GLU A 1 198 ? -15.159 -8.463 -8.810 1.00 96.62 198 GLU A O 1
ATOM 1603 N N . TRP A 1 199 ? -13.599 -10.077 -8.757 1.00 98.06 199 TRP A N 1
ATOM 1604 C CA . TRP A 1 199 ? -12.679 -9.384 -7.861 1.00 98.06 199 TRP A CA 1
ATOM 1605 C C . TRP A 1 199 ? -11.489 -8.864 -8.651 1.00 98.06 199 TRP A C 1
ATOM 1607 O O . TRP A 1 199 ? -10.837 -9.630 -9.361 1.00 98.06 199 TRP A O 1
ATOM 1617 N N . LEU A 1 200 ? -11.188 -7.577 -8.511 1.00 98.12 200 LEU A N 1
ATOM 1618 C CA . LEU A 1 200 ? -10.046 -6.921 -9.132 1.00 98.12 200 LEU A CA 1
ATOM 1619 C C . LEU A 1 200 ? -8.963 -6.635 -8.094 1.00 98.12 200 LEU A C 1
ATOM 1621 O O . LEU A 1 200 ? -9.189 -5.891 -7.141 1.00 98.12 200 LEU A O 1
ATOM 1625 N N . PHE A 1 201 ? -7.781 -7.195 -8.312 1.00 98.12 201 PHE A N 1
ATOM 1626 C CA . PHE A 1 201 ? -6.585 -7.021 -7.498 1.00 98.12 201 PHE A CA 1
ATOM 1627 C C . PHE A 1 201 ? -5.667 -5.982 -8.163 1.00 98.12 201 PHE A C 1
ATOM 1629 O O . PHE A 1 201 ? -5.243 -6.200 -9.307 1.00 98.12 201 PHE A O 1
ATOM 1636 N N . PRO A 1 202 ? -5.368 -4.854 -7.488 1.00 97.25 202 PRO A N 1
ATOM 1637 C CA . PRO A 1 202 ? -4.524 -3.798 -8.033 1.00 97.25 202 PRO A CA 1
ATOM 1638 C C . PRO A 1 202 ? -3.041 -4.093 -7.769 1.00 97.25 202 PRO A C 1
ATOM 1640 O O . PRO A 1 202 ? -2.468 -3.668 -6.766 1.00 97.25 202 PRO A O 1
ATOM 1643 N N . ILE A 1 203 ? -2.408 -4.837 -8.673 1.00 94.94 203 ILE A N 1
ATOM 1644 C CA . ILE A 1 203 ? -1.019 -5.278 -8.515 1.00 94.94 203 ILE A CA 1
ATOM 1645 C C . ILE A 1 203 ? -0.098 -4.380 -9.341 1.00 94.94 203 ILE A C 1
ATOM 1647 O O . ILE A 1 203 ? -0.242 -4.249 -10.555 1.00 94.94 203 ILE A O 1
ATOM 1651 N N . ALA A 1 204 ? 0.864 -3.731 -8.702 1.00 89.88 204 ALA A N 1
ATOM 1652 C CA . ALA A 1 204 ? 1.856 -2.923 -9.388 1.00 89.88 204 ALA A CA 1
ATOM 1653 C C . ALA A 1 204 ? 3.033 -3.803 -9.815 1.00 89.88 204 ALA A C 1
ATOM 1655 O O . ALA A 1 204 ? 3.709 -4.395 -8.975 1.00 89.88 204 ALA A O 1
ATOM 1656 N N . VAL A 1 205 ? 3.319 -3.843 -11.118 1.00 83.81 205 VAL A N 1
ATOM 1657 C CA . VAL A 1 205 ? 4.593 -4.385 -11.605 1.00 83.81 205 VAL A CA 1
ATOM 1658 C C . VAL A 1 205 ? 5.545 -3.228 -11.751 1.00 83.81 205 VAL A C 1
ATOM 1660 O O . VAL A 1 205 ? 5.504 -2.475 -12.729 1.00 83.81 205 VAL A O 1
ATOM 1663 N N . TRP A 1 206 ? 6.386 -3.076 -10.739 1.00 70.31 206 TRP A N 1
ATOM 1664 C CA . TRP A 1 206 ? 7.400 -2.051 -10.746 1.00 70.31 206 TRP A CA 1
ATOM 1665 C C . TRP A 1 206 ? 8.399 -2.330 -11.851 1.00 70.31 206 TRP A C 1
ATOM 1667 O O . TRP A 1 206 ? 8.958 -3.413 -11.998 1.00 70.31 206 TRP A O 1
ATOM 1677 N N . ASN A 1 207 ? 8.635 -1.295 -12.639 1.00 55.88 207 ASN A N 1
ATOM 1678 C CA . ASN A 1 207 ? 9.842 -1.219 -13.432 1.00 55.88 207 ASN A CA 1
ATOM 1679 C C . ASN A 1 207 ? 10.971 -1.173 -12.390 1.00 55.88 207 ASN A C 1
ATOM 1681 O O . ASN A 1 207 ? 10.768 -0.550 -11.348 1.00 55.88 207 ASN A O 1
ATOM 1685 N N . PHE A 1 208 ? 12.138 -1.782 -12.626 1.00 44.38 208 PHE A N 1
ATOM 1686 C CA . PHE A 1 208 ? 13.277 -1.769 -11.672 1.00 44.38 208 PHE A CA 1
ATOM 1687 C C . PHE A 1 208 ? 13.634 -0.355 -11.117 1.00 44.38 208 PHE A C 1
ATOM 1689 O O . PHE A 1 208 ? 14.338 -0.212 -10.127 1.00 44.38 208 PHE A O 1
ATOM 1696 N N . TRP A 1 209 ? 13.071 0.683 -11.730 1.00 35.62 209 TRP A N 1
ATOM 1697 C CA . TRP A 1 209 ? 12.993 2.107 -11.419 1.00 35.62 209 TRP A CA 1
ATOM 1698 C C . TRP A 1 209 ? 12.138 2.538 -10.214 1.00 35.62 209 TRP A C 1
ATOM 1700 O O . TRP A 1 209 ? 12.348 3.637 -9.708 1.00 35.62 209 TRP A O 1
ATOM 1710 N N . ALA A 1 210 ? 11.191 1.736 -9.708 1.00 33.84 210 ALA A N 1
ATOM 1711 C CA . ALA A 1 210 ? 10.459 2.094 -8.477 1.00 33.84 210 ALA A CA 1
ATOM 1712 C C . ALA A 1 210 ? 11.356 2.053 -7.220 1.00 33.84 210 ALA A C 1
ATOM 1714 O O . ALA A 1 210 ? 10.944 2.480 -6.146 1.00 33.84 210 ALA A O 1
ATOM 1715 N N . PHE A 1 211 ? 12.609 1.613 -7.375 1.00 36.34 211 PHE A N 1
ATOM 1716 C CA . PHE A 1 211 ? 13.671 1.704 -6.378 1.00 36.34 211 PHE A CA 1
ATOM 1717 C C . PHE A 1 211 ? 14.409 3.064 -6.373 1.00 36.34 211 PHE A C 1
ATOM 1719 O O . PHE A 1 211 ? 15.370 3.226 -5.623 1.00 36.34 211 PHE A O 1
ATOM 1726 N N . GLU A 1 212 ? 13.980 4.075 -7.148 1.00 34.47 212 GLU A N 1
ATOM 1727 C CA . GLU A 1 212 ? 14.589 5.424 -7.130 1.00 34.47 212 GLU A CA 1
ATOM 1728 C C . GLU A 1 212 ? 14.538 6.119 -5.751 1.00 34.47 212 GLU A C 1
ATOM 1730 O O . GLU A 1 212 ? 15.450 6.879 -5.429 1.00 34.47 212 GLU A O 1
ATOM 1735 N N . ASP A 1 213 ? 13.554 5.833 -4.885 1.00 35.06 213 ASP A N 1
ATOM 1736 C CA . ASP A 1 213 ? 13.594 6.315 -3.487 1.00 35.06 213 ASP A CA 1
ATOM 1737 C C . ASP A 1 213 ? 14.496 5.452 -2.585 1.00 35.06 213 ASP A C 1
ATOM 1739 O O . ASP A 1 213 ? 14.985 5.922 -1.557 1.00 35.06 213 ASP A O 1
ATOM 1743 N N . THR A 1 214 ? 14.804 4.220 -2.995 1.00 34.19 214 THR A N 1
ATOM 1744 C CA . THR A 1 214 ? 15.755 3.324 -2.316 1.00 34.19 214 THR A CA 1
ATOM 1745 C C . THR A 1 214 ? 17.211 3.681 -2.644 1.00 34.19 214 THR A C 1
ATOM 1747 O O . THR A 1 214 ? 18.101 3.486 -1.816 1.00 34.19 214 THR A O 1
ATOM 1750 N N . LEU A 1 215 ? 17.463 4.268 -3.821 1.00 34.00 215 LEU A N 1
ATOM 1751 C CA . LEU A 1 215 ? 18.787 4.729 -4.258 1.00 34.00 215 LEU A CA 1
ATOM 1752 C C . LEU A 1 215 ? 19.265 5.988 -3.516 1.00 34.00 215 LEU A C 1
ATOM 1754 O O . LEU A 1 215 ? 20.466 6.148 -3.311 1.00 34.00 215 LEU A O 1
ATOM 1758 N N . LYS A 1 216 ? 18.350 6.819 -2.997 1.00 36.19 216 LYS A N 1
ATOM 1759 C CA . LYS A 1 216 ? 18.695 7.925 -2.079 1.00 36.19 216 LYS A CA 1
ATOM 1760 C C . LYS A 1 216 ? 19.236 7.447 -0.722 1.00 36.19 216 LYS A C 1
ATOM 1762 O O . LYS A 1 216 ? 19.780 8.247 0.032 1.00 36.19 216 LYS A O 1
ATOM 1767 N N . GLN A 1 217 ? 19.100 6.159 -0.397 1.00 36.22 217 GLN A N 1
ATOM 1768 C CA . GLN A 1 217 ? 19.323 5.619 0.949 1.00 36.22 217 GLN A CA 1
ATOM 1769 C C . GLN A 1 217 ? 20.527 4.673 1.074 1.00 36.22 217 GLN A C 1
ATOM 1771 O O . GLN A 1 217 ? 20.576 3.885 2.015 1.00 36.22 217 GLN A O 1
ATOM 1776 N N . LYS A 1 218 ? 21.512 4.753 0.165 1.00 31.73 218 LYS A N 1
ATOM 1777 C CA . LYS A 1 218 ? 22.802 4.030 0.260 1.00 31.73 218 LYS A CA 1
ATOM 1778 C C . LYS A 1 218 ? 22.662 2.526 0.583 1.00 31.73 218 LYS A C 1
ATOM 1780 O O . LYS A 1 218 ? 23.193 2.061 1.589 1.00 31.73 218 LYS A O 1
ATOM 1785 N N . ARG A 1 219 ? 21.971 1.740 -0.252 1.00 36.09 219 ARG A N 1
ATOM 1786 C CA . ARG A 1 219 ? 21.827 0.286 -0.027 1.00 36.09 219 ARG A CA 1
ATOM 1787 C C . ARG A 1 219 ? 22.557 -0.578 -1.065 1.00 36.09 219 ARG A C 1
ATOM 1789 O O . ARG A 1 219 ? 22.474 -0.255 -2.253 1.00 36.09 219 ARG A O 1
ATOM 1796 N N . PRO A 1 220 ? 23.232 -1.668 -0.652 1.00 30.62 220 PRO A N 1
ATOM 1797 C CA . PRO A 1 220 ? 23.695 -2.721 -1.554 1.00 30.62 220 PRO A CA 1
ATOM 1798 C C . PRO A 1 220 ? 22.527 -3.630 -1.963 1.00 30.62 220 PRO A C 1
ATOM 1800 O O . PRO A 1 220 ? 21.606 -3.849 -1.177 1.00 30.62 220 PRO A O 1
ATOM 1803 N N . TYR A 1 221 ? 22.566 -4.157 -3.187 1.00 34.75 221 TYR A N 1
ATOM 1804 C CA . TYR A 1 221 ? 21.600 -5.137 -3.690 1.00 34.75 221 TYR A CA 1
ATOM 1805 C C . TYR A 1 221 ? 22.313 -6.461 -3.947 1.00 34.75 221 TYR A C 1
ATOM 1807 O O . TYR A 1 221 ? 23.354 -6.487 -4.594 1.00 34.75 221 TYR A O 1
ATOM 1815 N N . THR A 1 222 ? 21.749 -7.557 -3.464 1.00 34.53 222 THR A N 1
ATOM 1816 C CA . THR A 1 222 ? 22.329 -8.894 -3.589 1.00 34.53 222 THR A CA 1
ATOM 1817 C C . THR A 1 222 ? 21.395 -9.739 -4.448 1.00 34.53 222 THR A C 1
ATOM 1819 O O . THR A 1 222 ? 20.267 -9.990 -4.040 1.00 34.53 222 THR A O 1
ATOM 1822 N N . ASP A 1 223 ? 21.881 -10.101 -5.637 1.00 32.25 223 ASP A N 1
ATOM 1823 C CA . ASP A 1 223 ? 21.416 -11.134 -6.575 1.00 32.25 223 ASP A CA 1
ATOM 1824 C C . ASP A 1 223 ? 19.975 -11.096 -7.127 1.00 32.25 223 ASP A C 1
ATOM 1826 O O . ASP A 1 223 ? 18.997 -11.232 -6.404 1.00 32.25 223 ASP A O 1
ATOM 1830 N N . ILE A 1 224 ? 19.861 -10.999 -8.465 1.00 34.22 224 ILE A N 1
ATOM 1831 C CA . ILE A 1 224 ? 19.241 -12.008 -9.359 1.00 34.22 224 ILE A CA 1
ATOM 1832 C C . ILE A 1 224 ? 19.343 -11.552 -10.836 1.00 34.22 224 ILE A C 1
ATOM 1834 O O . ILE A 1 224 ? 19.223 -10.377 -11.174 1.00 34.22 224 ILE A O 1
ATOM 1838 N N . HIS A 1 225 ? 19.618 -12.537 -11.697 1.00 31.89 225 HIS A N 1
ATOM 1839 C CA . HIS A 1 225 ? 19.744 -12.552 -13.160 1.00 31.89 225 HIS A CA 1
ATOM 1840 C C . HIS A 1 225 ? 19.041 -11.428 -13.945 1.00 31.89 225 HIS A C 1
ATOM 1842 O O . HIS A 1 225 ? 17.829 -11.428 -14.135 1.00 31.89 225 HIS A O 1
ATOM 1848 N N . ILE A 1 226 ? 19.845 -10.520 -14.500 1.00 39.06 226 ILE A N 1
ATOM 1849 C CA . ILE A 1 226 ? 19.385 -9.369 -15.287 1.00 39.06 226 ILE A CA 1
ATOM 1850 C C . ILE A 1 226 ? 19.084 -9.746 -16.755 1.00 39.06 226 ILE A C 1
ATOM 1852 O O . ILE A 1 226 ? 18.128 -9.234 -17.325 1.00 39.06 226 ILE A O 1
ATOM 1856 N N . ASP A 1 227 ? 19.812 -10.679 -17.375 1.00 30.84 227 ASP A N 1
ATOM 1857 C CA . ASP A 1 227 ? 19.762 -10.800 -18.844 1.00 30.84 227 ASP A CA 1
ATOM 1858 C C . ASP A 1 227 ? 18.630 -11.682 -19.412 1.00 30.84 227 ASP A C 1
ATOM 1860 O O . ASP A 1 227 ? 18.121 -11.381 -20.490 1.00 30.84 227 ASP A O 1
ATOM 1864 N N . GLU A 1 228 ? 18.127 -12.690 -18.688 1.00 31.77 228 GLU A N 1
ATOM 1865 C CA . GLU A 1 228 ? 16.922 -13.438 -19.117 1.00 31.77 228 GLU A CA 1
ATOM 1866 C C . GLU A 1 228 ? 15.607 -12.750 -18.694 1.00 31.77 228 GLU A C 1
ATOM 1868 O O . GLU A 1 228 ? 14.558 -12.955 -19.304 1.00 31.77 228 GLU A O 1
ATOM 1873 N N . TYR A 1 229 ? 15.663 -11.868 -17.690 1.00 36.97 229 TYR A N 1
ATOM 1874 C CA . TYR A 1 229 ? 14.512 -11.211 -17.053 1.00 36.97 229 TYR A CA 1
ATOM 1875 C C . TYR A 1 229 ? 14.093 -9.905 -17.766 1.00 36.97 229 TYR A C 1
ATOM 1877 O O . TYR A 1 229 ? 12.936 -9.484 -17.667 1.00 36.97 229 TYR A O 1
ATOM 1885 N N . LEU A 1 230 ? 15.018 -9.274 -18.505 1.00 34.91 230 LEU A N 1
ATOM 1886 C CA . LEU A 1 230 ? 14.842 -7.973 -19.168 1.00 34.91 230 LEU A CA 1
ATOM 1887 C C . LEU A 1 230 ? 14.144 -8.018 -20.540 1.00 34.91 230 LEU A C 1
ATOM 1889 O O . LEU A 1 230 ? 13.668 -6.984 -21.006 1.00 34.91 230 LEU A O 1
ATOM 1893 N N . SER A 1 231 ? 14.034 -9.171 -21.204 1.00 38.03 231 SER A N 1
ATOM 1894 C CA . SER A 1 231 ? 13.530 -9.207 -22.590 1.00 38.03 231 SER A CA 1
ATOM 1895 C C . SER A 1 231 ? 11.996 -9.269 -22.729 1.00 38.03 231 SER A C 1
ATOM 1897 O O . SER A 1 231 ? 11.483 -8.944 -23.798 1.00 38.03 231 SER A O 1
ATOM 1899 N N . GLY A 1 232 ? 11.244 -9.604 -21.665 1.00 38.19 232 GLY A N 1
ATOM 1900 C CA . GLY A 1 232 ? 9.775 -9.770 -21.724 1.00 38.19 232 GLY A CA 1
ATOM 1901 C C . GLY A 1 232 ? 8.936 -8.930 -20.748 1.00 38.19 232 GLY A C 1
ATOM 1902 O O . GLY A 1 232 ? 7.754 -8.690 -20.999 1.00 38.19 232 GLY A O 1
ATOM 1903 N N . ARG A 1 233 ? 9.515 -8.449 -19.638 1.00 45.56 233 ARG A N 1
ATOM 1904 C CA . ARG A 1 233 ? 8.748 -7.855 -18.523 1.00 45.56 233 ARG A CA 1
ATOM 1905 C C . ARG A 1 233 ? 8.372 -6.382 -18.704 1.00 45.56 233 ARG A C 1
ATOM 1907 O O . ARG A 1 233 ? 7.381 -5.933 -18.132 1.00 45.56 233 ARG A O 1
ATOM 1914 N N . HIS A 1 234 ? 9.092 -5.656 -19.560 1.00 48.84 234 HIS A N 1
ATOM 1915 C CA . HIS A 1 234 ? 8.779 -4.260 -19.887 1.00 48.84 234 HIS A CA 1
ATOM 1916 C C . HIS A 1 234 ? 7.373 -4.076 -20.481 1.00 48.84 234 HIS A C 1
ATOM 1918 O O . HIS A 1 234 ? 6.772 -3.019 -20.303 1.00 48.84 234 HIS A O 1
ATOM 1924 N N . ALA A 1 235 ? 6.816 -5.101 -21.139 1.00 51.72 235 ALA A N 1
ATOM 1925 C CA . ALA A 1 235 ? 5.468 -5.039 -21.708 1.00 51.72 235 ALA A CA 1
ATOM 1926 C C . ALA A 1 235 ? 4.358 -4.933 -20.637 1.00 51.72 235 ALA A C 1
ATOM 1928 O O . ALA A 1 235 ? 3.279 -4.392 -20.904 1.00 51.72 235 ALA A O 1
ATOM 1929 N N . TYR A 1 236 ? 4.613 -5.417 -19.416 1.00 65.50 236 TYR A N 1
ATOM 1930 C CA . TYR A 1 236 ? 3.605 -5.515 -18.354 1.00 65.50 236 TYR A CA 1
ATOM 1931 C C . TYR A 1 236 ? 3.892 -4.630 -17.143 1.00 65.50 236 TYR A C 1
ATOM 1933 O O . TYR A 1 236 ? 3.126 -4.648 -16.185 1.00 65.50 236 TYR A O 1
ATOM 1941 N N . THR A 1 237 ? 4.945 -3.816 -17.177 1.00 75.31 237 THR A N 1
ATOM 1942 C CA . THR A 1 237 ? 5.203 -2.817 -16.143 1.00 75.31 237 THR A CA 1
ATOM 1943 C C . THR A 1 237 ? 4.031 -1.853 -15.981 1.00 75.31 237 THR A C 1
ATOM 1945 O O . THR A 1 237 ? 3.555 -1.253 -16.945 1.00 75.31 237 THR A O 1
ATOM 1948 N N . GLY A 1 238 ? 3.637 -1.620 -14.733 1.00 82.50 238 GLY A N 1
ATOM 1949 C CA . GLY A 1 238 ? 2.800 -0.501 -14.344 1.00 82.50 238 GLY A CA 1
ATOM 1950 C C . GLY A 1 238 ? 1.680 -0.903 -13.402 1.00 82.50 238 GLY A C 1
ATOM 1951 O O . GLY A 1 238 ? 1.791 -1.878 -12.662 1.00 82.50 238 GLY A O 1
ATOM 1952 N N . ALA A 1 239 ? 0.587 -0.148 -13.452 1.00 92.31 239 ALA A N 1
ATOM 1953 C CA . ALA A 1 239 ? -0.605 -0.397 -12.657 1.00 92.31 239 ALA A CA 1
ATOM 1954 C C . ALA A 1 239 ? -1.429 -1.528 -13.302 1.00 92.31 239 ALA A C 1
ATOM 1956 O O . ALA A 1 239 ? -2.167 -1.276 -14.258 1.00 92.31 239 ALA A O 1
ATOM 1957 N N . ASN A 1 240 ? -1.229 -2.776 -12.862 1.00 93.62 240 ASN A N 1
ATOM 1958 C CA . ASN A 1 240 ? -1.892 -3.960 -13.414 1.00 93.62 240 ASN A CA 1
ATOM 1959 C C . ASN A 1 240 ? -3.132 -4.377 -12.643 1.00 93.62 240 ASN A C 1
ATOM 1961 O O . ASN A 1 240 ? -3.214 -4.260 -11.426 1.00 93.62 240 ASN A O 1
ATOM 1965 N N . VAL A 1 241 ? -4.056 -4.985 -13.379 1.00 96.50 241 VAL A N 1
ATOM 1966 C CA . VAL A 1 241 ? -5.302 -5.510 -12.842 1.00 96.50 241 VAL A CA 1
ATOM 1967 C C . VAL A 1 241 ? -5.319 -7.016 -13.009 1.00 96.50 241 VAL A C 1
ATOM 1969 O O . VAL A 1 241 ? -5.362 -7.532 -14.129 1.00 96.50 241 VAL A O 1
ATOM 1972 N N . TYR A 1 242 ? -5.306 -7.718 -11.882 1.00 96.94 242 TYR A N 1
ATOM 1973 C CA . TYR A 1 242 ? -5.556 -9.151 -11.834 1.00 96.94 242 TYR A CA 1
ATOM 1974 C C . TYR A 1 242 ? -7.017 -9.384 -11.473 1.00 96.94 242 TYR A C 1
ATOM 1976 O O . TYR A 1 242 ? -7.581 -8.672 -10.648 1.00 96.94 242 TYR A O 1
ATOM 1984 N N . LYS A 1 243 ? -7.643 -10.372 -12.101 1.00 97.38 243 LYS A N 1
ATOM 1985 C CA . LYS A 1 243 ? -9.039 -10.730 -11.882 1.00 97.38 243 LYS A CA 1
ATOM 1986 C C . LYS A 1 243 ? -9.143 -12.115 -11.269 1.00 97.38 243 LYS A C 1
ATOM 1988 O O . LYS A 1 243 ? -8.486 -13.036 -11.751 1.00 97.38 243 LYS A O 1
ATOM 1993 N N . SER A 1 244 ? -10.033 -12.262 -10.296 1.00 98.00 244 SER A N 1
ATOM 1994 C CA . SER A 1 244 ? -10.582 -13.554 -9.888 1.00 98.00 244 SER A CA 1
ATOM 1995 C C . SER A 1 244 ? -12.089 -13.587 -10.145 1.00 98.00 244 SER A C 1
ATOM 1997 O O . SER A 1 244 ? -12.797 -12.610 -9.894 1.00 98.00 244 SER A O 1
ATOM 1999 N N . SER A 1 245 ? -12.576 -14.708 -10.675 1.00 97.00 245 SER A N 1
ATOM 2000 C CA . SER A 1 245 ? -14.001 -14.949 -10.957 1.00 97.00 245 SER A CA 1
ATOM 2001 C C . SER A 1 245 ? -14.543 -16.177 -10.216 1.00 97.00 245 SER A C 1
ATOM 2003 O O . SER A 1 245 ? -15.662 -16.608 -10.467 1.00 97.00 245 SER A O 1
ATOM 2005 N N . ASP A 1 246 ? -13.746 -16.757 -9.320 1.00 96.75 246 ASP A N 1
ATOM 2006 C CA . ASP A 1 246 ? -14.013 -18.026 -8.640 1.00 96.75 246 ASP A CA 1
ATOM 2007 C C . ASP A 1 246 ? -13.756 -17.939 -7.128 1.00 96.75 246 ASP A C 1
ATOM 2009 O O . ASP A 1 246 ? -13.371 -18.918 -6.483 1.00 96.75 246 ASP A O 1
ATOM 2013 N N . ASN A 1 247 ? -14.010 -16.755 -6.565 1.00 95.69 247 ASN A N 1
ATOM 2014 C CA . ASN A 1 247 ? -13.835 -16.429 -5.152 1.00 95.69 247 ASN A CA 1
ATOM 2015 C C . ASN A 1 247 ? -12.391 -16.608 -4.654 1.00 95.69 247 ASN A C 1
ATOM 2017 O O . ASN A 1 247 ? -12.150 -17.129 -3.559 1.00 95.69 247 ASN A O 1
ATOM 2021 N N . GLY A 1 248 ? -11.426 -16.165 -5.463 1.00 95.25 248 GLY A N 1
ATOM 2022 C CA . GLY A 1 248 ? -10.015 -16.114 -5.092 1.00 95.25 248 GLY A CA 1
ATOM 2023 C C . GLY A 1 248 ? -9.272 -17.437 -5.249 1.00 95.25 248 GLY A C 1
ATOM 2024 O O . GLY A 1 248 ? -8.231 -17.603 -4.624 1.00 95.25 248 GLY A O 1
ATOM 2025 N N . LYS A 1 249 ? -9.790 -18.383 -6.047 1.00 94.81 249 LYS A N 1
ATOM 2026 C CA . LYS A 1 249 ? -9.088 -19.646 -6.334 1.00 94.81 249 LYS A CA 1
ATOM 2027 C C . LYS A 1 249 ? -8.097 -19.493 -7.484 1.00 94.81 249 LYS A C 1
ATOM 2029 O O . LYS A 1 249 ? -7.040 -20.115 -7.457 1.00 94.81 249 LYS A O 1
ATOM 2034 N N . THR A 1 250 ? -8.425 -18.676 -8.483 1.00 95.31 250 THR A N 1
ATOM 2035 C CA . THR A 1 250 ? -7.535 -18.356 -9.602 1.00 95.31 250 THR A CA 1
ATOM 2036 C C . THR A 1 250 ? -7.444 -16.853 -9.838 1.00 95.31 250 THR A C 1
ATOM 2038 O O . THR A 1 250 ? -8.388 -16.095 -9.589 1.00 95.31 250 THR A O 1
ATOM 2041 N N . PHE A 1 251 ? -6.282 -16.432 -10.342 1.00 96.06 251 PHE A N 1
ATOM 2042 C CA . PHE A 1 251 ? -5.954 -15.043 -10.640 1.00 96.06 251 PHE A CA 1
ATOM 2043 C C . PHE A 1 251 ? -5.442 -14.939 -12.070 1.00 96.06 251 PHE A C 1
ATOM 2045 O O . PHE A 1 251 ? -4.589 -15.711 -12.501 1.00 96.06 251 PHE A O 1
ATOM 2052 N N . THR A 1 252 ? -5.974 -13.993 -12.834 1.00 93.25 252 THR A N 1
ATOM 2053 C CA . THR A 1 252 ? -5.571 -13.762 -14.225 1.00 93.25 252 THR A CA 1
ATOM 2054 C C . THR A 1 252 ? -5.276 -12.289 -14.433 1.00 93.25 252 THR A C 1
ATOM 2056 O O . THR A 1 252 ? -6.135 -11.453 -14.163 1.00 93.25 252 THR A O 1
ATOM 2059 N N . LEU A 1 253 ? -4.091 -11.957 -14.947 1.00 92.00 253 LEU A N 1
ATOM 2060 C CA . LEU A 1 253 ? -3.802 -10.609 -15.433 1.00 92.00 253 LEU A CA 1
ATOM 2061 C C . LEU A 1 253 ? -4.726 -10.295 -16.618 1.00 92.00 253 LEU A C 1
ATOM 2063 O O . LEU A 1 253 ? -4.637 -10.953 -17.652 1.00 92.00 253 LEU A O 1
ATOM 2067 N N . ILE A 1 254 ? -5.603 -9.300 -16.474 1.00 91.88 254 ILE A N 1
ATOM 2068 C CA . ILE A 1 254 ? -6.569 -8.929 -17.524 1.00 91.88 254 ILE A CA 1
ATOM 2069 C C . ILE A 1 254 ? -6.194 -7.650 -18.274 1.00 91.88 254 ILE A C 1
ATOM 2071 O O . ILE A 1 254 ? -6.634 -7.467 -19.404 1.00 91.88 254 ILE A O 1
ATOM 2075 N N . GLY A 1 255 ? -5.382 -6.778 -17.674 1.00 87.38 255 GLY A N 1
ATOM 2076 C CA . GLY A 1 255 ? -5.017 -5.494 -18.263 1.00 87.38 255 GLY A CA 1
ATOM 2077 C C . GLY A 1 255 ? -4.239 -4.602 -17.302 1.00 87.38 255 GLY A C 1
ATOM 2078 O O . GLY A 1 255 ? -3.823 -5.026 -16.222 1.00 87.38 255 GLY A O 1
ATOM 2079 N N . GLY A 1 256 ? -4.025 -3.348 -17.693 1.00 89.69 256 GLY A N 1
ATOM 2080 C CA . GLY A 1 256 ? -3.419 -2.343 -16.822 1.00 89.69 256 GLY A CA 1
ATOM 2081 C C . GLY A 1 256 ? -3.040 -1.047 -17.531 1.00 89.69 256 GLY A C 1
ATOM 2082 O O . GLY A 1 256 ? -2.970 -0.980 -18.759 1.00 89.69 256 GLY A O 1
ATOM 2083 N N . CYS A 1 257 ? -2.771 -0.002 -16.750 1.00 86.12 257 CYS A N 1
ATOM 2084 C CA . CYS A 1 257 ? -2.411 1.309 -17.277 1.00 86.12 257 CYS A CA 1
ATOM 2085 C C . CYS A 1 257 ? -0.891 1.438 -17.494 1.00 86.12 257 CYS A C 1
ATOM 2087 O O . CYS A 1 257 ? -0.086 1.443 -16.552 1.00 86.12 257 CYS A O 1
ATOM 2089 N N . ARG A 1 258 ? -0.489 1.569 -18.766 1.00 78.12 258 ARG A N 1
ATOM 2090 C CA . ARG A 1 258 ? 0.915 1.728 -19.205 1.00 78.12 258 ARG A CA 1
ATOM 2091 C C . ARG A 1 258 ? 1.317 3.177 -19.468 1.00 78.12 258 ARG A C 1
ATOM 2093 O O . ARG A 1 258 ? 2.469 3.541 -19.245 1.00 78.12 258 ARG A O 1
ATOM 2100 N N . ASN A 1 259 ? 0.367 4.011 -19.871 1.00 76.88 259 ASN A N 1
ATOM 2101 C CA . ASN A 1 259 ? 0.638 5.373 -20.313 1.00 76.88 259 ASN A CA 1
ATOM 2102 C C . ASN A 1 259 ? 0.259 6.364 -19.212 1.00 76.88 259 ASN A C 1
ATOM 2104 O O . ASN A 1 259 ? -0.921 6.654 -19.016 1.00 76.88 259 ASN A O 1
ATOM 2108 N N . ILE A 1 260 ? 1.263 6.842 -18.479 1.00 78.31 260 ILE A N 1
ATOM 2109 C CA . ILE A 1 260 ? 1.105 7.772 -17.359 1.00 78.31 260 ILE A CA 1
ATOM 2110 C C . ILE A 1 260 ? 2.317 8.697 -17.275 1.00 78.31 260 ILE A C 1
ATOM 2112 O O . ILE A 1 260 ? 3.463 8.247 -17.343 1.00 78.31 260 ILE A O 1
ATOM 2116 N N . ASP A 1 261 ? 2.057 9.984 -17.076 1.00 71.19 261 ASP A N 1
ATOM 2117 C CA . ASP A 1 261 ? 3.107 10.954 -16.790 1.00 71.19 261 ASP A CA 1
ATOM 2118 C C . ASP A 1 261 ? 3.597 10.844 -15.348 1.00 71.19 261 ASP A C 1
ATOM 2120 O O . ASP A 1 261 ? 2.828 10.595 -14.421 1.00 71.19 261 ASP A O 1
ATOM 2124 N N . ALA A 1 262 ? 4.890 11.104 -15.147 1.00 71.38 262 ALA A N 1
ATOM 2125 C CA . ALA A 1 262 ? 5.506 11.157 -13.821 1.00 71.38 262 ALA A CA 1
ATOM 2126 C C . ALA A 1 262 ? 5.272 9.889 -12.967 1.00 71.38 262 ALA A C 1
ATOM 2128 O O . ALA A 1 262 ? 5.149 9.984 -11.740 1.00 71.38 262 ALA A O 1
ATOM 2129 N N . ARG A 1 263 ? 5.220 8.715 -13.620 1.00 77.50 263 ARG A N 1
ATOM 2130 C CA . ARG A 1 263 ? 5.045 7.390 -13.000 1.00 77.50 263 ARG A CA 1
ATOM 2131 C C . ARG A 1 263 ? 5.901 7.235 -11.737 1.00 77.50 263 ARG A C 1
ATOM 2133 O O . ARG A 1 263 ? 7.093 7.538 -11.759 1.00 77.50 263 ARG A O 1
ATOM 2140 N N . SER A 1 264 ? 5.296 6.749 -10.653 1.00 70.62 264 SER A N 1
ATOM 2141 C CA . SER A 1 264 ? 5.997 6.451 -9.398 1.00 70.62 264 SER A CA 1
ATOM 2142 C C . SER A 1 264 ? 5.215 5.439 -8.577 1.00 70.62 264 SER A C 1
ATOM 2144 O O . SER A 1 264 ? 4.077 5.728 -8.225 1.00 70.62 264 SER A O 1
ATOM 2146 N N . PHE A 1 265 ? 5.827 4.307 -8.227 1.00 76.62 265 PHE A N 1
ATOM 2147 C CA . PHE A 1 265 ? 5.278 3.249 -7.356 1.00 76.62 265 PHE A CA 1
ATOM 2148 C C . PHE A 1 265 ? 3.952 2.603 -7.794 1.00 76.62 265 PHE A C 1
ATOM 2150 O O . PHE A 1 265 ? 3.641 1.519 -7.335 1.00 76.62 265 PHE A O 1
ATOM 2157 N N . ASP A 1 266 ? 3.150 3.210 -8.668 1.00 85.75 266 ASP A N 1
ATOM 2158 C CA . ASP A 1 266 ? 1.949 2.603 -9.248 1.00 85.75 266 ASP A CA 1
ATOM 2159 C C . ASP A 1 266 ? 0.980 2.003 -8.210 1.00 85.75 266 ASP A C 1
ATOM 2161 O O . ASP A 1 266 ? 0.254 1.061 -8.517 1.00 85.75 266 ASP A O 1
ATOM 2165 N N . GLU A 1 267 ? 0.966 2.554 -6.990 1.00 92.69 267 GLU A N 1
ATOM 2166 C CA . GLU A 1 267 ? 0.150 2.147 -5.834 1.00 92.69 267 GLU A CA 1
ATOM 2167 C C . GLU A 1 267 ? -1.320 2.499 -6.079 1.00 92.69 267 GLU A C 1
ATOM 2169 O O . GLU A 1 267 ? -1.899 3.388 -5.454 1.00 92.69 267 GLU A O 1
ATOM 2174 N N . HIS A 1 268 ? -1.905 1.850 -7.075 1.00 97.38 268 HIS A N 1
ATOM 2175 C CA . HIS A 1 268 ? -3.189 2.202 -7.636 1.00 97.38 268 HIS A CA 1
ATOM 2176 C C . HIS A 1 268 ? -4.340 1.511 -6.910 1.00 97.38 268 HIS A C 1
ATOM 2178 O O . HIS A 1 268 ? -4.175 0.479 -6.262 1.00 97.38 268 HIS A O 1
ATOM 2184 N N . MET A 1 269 ? -5.521 2.097 -7.031 1.00 97.88 269 MET A N 1
ATOM 2185 C CA . MET A 1 269 ? -6.781 1.551 -6.540 1.00 97.88 269 MET A CA 1
ATOM 2186 C C . MET A 1 269 ? -7.841 1.712 -7.619 1.00 97.88 269 MET A C 1
ATOM 2188 O O . MET A 1 269 ? -7.764 2.629 -8.441 1.00 97.88 269 MET A O 1
ATOM 2192 N N . ILE A 1 270 ? -8.828 0.822 -7.613 1.00 98.19 270 ILE A N 1
ATOM 2193 C CA . ILE A 1 270 ? -9.900 0.794 -8.605 1.00 98.19 270 ILE A CA 1
ATOM 2194 C C . ILE A 1 270 ? -11.231 0.967 -7.882 1.00 98.19 270 ILE A C 1
ATOM 2196 O O . ILE A 1 270 ? -11.417 0.444 -6.790 1.00 98.19 270 ILE A O 1
ATOM 2200 N N . TYR A 1 271 ? -12.166 1.687 -8.487 1.00 97.50 271 TYR A N 1
ATOM 2201 C CA . TYR A 1 271 ? -13.569 1.631 -8.094 1.00 97.50 271 TYR A CA 1
ATOM 2202 C C . TYR A 1 271 ? -14.460 1.594 -9.334 1.00 97.50 271 TYR A C 1
ATOM 2204 O O . TYR A 1 271 ? -14.081 2.055 -10.413 1.00 97.50 271 TYR A O 1
ATOM 2212 N N . GLU A 1 272 ? -15.652 1.033 -9.176 1.00 97.19 272 GLU A N 1
ATOM 2213 C CA . GLU A 1 272 ? -16.682 1.001 -10.211 1.00 97.19 272 GLU A CA 1
ATOM 2214 C C . GLU A 1 272 ? -17.651 2.168 -10.002 1.00 97.19 272 GLU A C 1
ATOM 2216 O O . GLU A 1 272 ? -18.129 2.400 -8.885 1.00 97.19 272 GLU A O 1
ATOM 2221 N N . ARG A 1 273 ? -17.905 2.940 -11.061 1.00 94.56 273 ARG A N 1
ATOM 2222 C CA . ARG A 1 273 ? -18.926 3.998 -11.102 1.00 94.56 273 ARG A CA 1
ATOM 2223 C C . ARG A 1 273 ? -20.325 3.406 -11.219 1.00 94.56 273 ARG A C 1
ATOM 2225 O O . ARG A 1 273 ? -20.483 2.263 -11.632 1.00 94.56 273 ARG A O 1
ATOM 2232 N N . GLN A 1 274 ? -21.351 4.197 -10.912 1.00 91.12 274 GLN A N 1
ATOM 2233 C CA . GLN A 1 274 ? -22.742 3.732 -11.017 1.00 91.12 274 GLN A CA 1
ATOM 2234 C C . GLN A 1 274 ? -23.142 3.342 -12.452 1.00 91.12 274 GLN A C 1
ATOM 2236 O O . GLN A 1 274 ? -24.041 2.530 -12.642 1.00 91.12 274 GLN A O 1
ATOM 2241 N N . ASP A 1 275 ? -22.460 3.891 -13.463 1.00 90.06 275 ASP A N 1
ATOM 2242 C CA . ASP A 1 275 ? -22.646 3.554 -14.879 1.00 90.06 275 ASP A CA 1
ATOM 2243 C C . ASP A 1 275 ? -21.809 2.345 -15.350 1.00 90.06 275 ASP A C 1
ATOM 2245 O O . ASP A 1 275 ? -21.769 2.059 -16.545 1.00 90.06 275 ASP A O 1
ATOM 2249 N N . GLY A 1 276 ? -21.129 1.641 -14.436 1.00 91.19 276 GLY A N 1
ATOM 2250 C CA . GLY A 1 276 ? -20.306 0.461 -14.728 1.00 91.19 276 GLY A CA 1
ATOM 2251 C C . GLY A 1 276 ? -18.903 0.768 -15.266 1.00 91.19 276 GLY A C 1
ATOM 2252 O O . GLY A 1 276 ? -18.122 -0.152 -15.508 1.00 91.19 276 GLY A O 1
ATOM 2253 N N . VAL A 1 277 ? -18.541 2.044 -15.446 1.00 95.94 277 VAL A N 1
ATOM 2254 C CA . VAL A 1 277 ? -17.180 2.428 -15.850 1.00 95.94 277 VAL A CA 1
ATOM 2255 C C . VAL A 1 277 ? -16.219 2.216 -14.684 1.00 95.94 277 VAL A C 1
ATOM 2257 O O . VAL A 1 277 ? -16.454 2.702 -13.574 1.00 95.94 277 VAL A O 1
ATOM 2260 N N . LEU A 1 278 ? -15.094 1.548 -14.942 1.00 98.00 278 LEU A N 1
ATOM 2261 C CA . LEU A 1 278 ? -14.042 1.397 -13.941 1.00 98.00 278 LEU A CA 1
ATOM 2262 C C . LEU A 1 278 ? -13.118 2.609 -13.953 1.00 98.00 278 LEU A C 1
ATOM 2264 O O . LEU A 1 278 ? -12.685 3.082 -15.008 1.00 98.00 278 LEU A O 1
ATOM 2268 N N . VAL A 1 279 ? -12.777 3.080 -12.760 1.00 98.38 279 VAL A N 1
ATOM 2269 C CA . VAL A 1 279 ? -11.846 4.182 -12.545 1.00 98.38 279 VAL A CA 1
ATOM 2270 C C . VAL A 1 279 ? -10.650 3.658 -11.776 1.00 98.38 279 VAL A C 1
ATOM 2272 O O . VAL A 1 279 ? -10.802 3.147 -10.672 1.00 98.38 279 VAL A O 1
ATOM 2275 N N . MET A 1 280 ? -9.459 3.821 -12.343 1.00 98.25 280 MET A N 1
ATOM 2276 C CA . MET A 1 280 ? -8.192 3.546 -11.678 1.00 98.25 280 MET A CA 1
ATOM 2277 C C . MET A 1 280 ? -7.555 4.869 -11.277 1.00 98.25 280 MET A C 1
ATOM 2279 O O . MET A 1 280 ? -7.279 5.715 -12.130 1.00 98.25 280 MET A O 1
ATOM 2283 N N . LEU A 1 281 ? -7.309 5.034 -9.982 1.00 98.00 281 LEU A N 1
ATOM 2284 C CA . LEU A 1 281 ? -6.490 6.113 -9.447 1.00 98.00 281 LEU A CA 1
ATOM 2285 C C . LEU A 1 281 ? -5.087 5.577 -9.184 1.00 98.00 281 LEU A C 1
ATOM 2287 O O . LEU A 1 281 ? -4.950 4.496 -8.624 1.00 98.00 281 LEU A O 1
ATOM 2291 N N . ILE A 1 282 ? -4.054 6.314 -9.589 1.00 96.50 282 ILE A N 1
ATOM 2292 C CA . ILE A 1 282 ? -2.657 5.865 -9.593 1.00 96.50 282 ILE A CA 1
ATOM 2293 C C . ILE A 1 282 ? -1.790 6.931 -8.923 1.00 96.50 282 ILE A C 1
ATOM 2295 O O . ILE A 1 282 ? -1.836 8.099 -9.315 1.00 96.50 282 ILE A O 1
ATOM 2299 N N . ARG A 1 283 ? -0.975 6.542 -7.935 1.00 94.38 283 ARG A N 1
ATOM 2300 C CA . ARG A 1 283 ? 0.037 7.426 -7.335 1.00 94.38 283 ARG A CA 1
ATOM 2301 C C . ARG A 1 283 ? 1.110 7.787 -8.372 1.00 94.38 283 ARG A C 1
ATOM 2303 O O . ARG A 1 283 ? 1.570 6.937 -9.126 1.00 94.38 283 ARG A O 1
ATOM 2310 N N . THR A 1 284 ? 1.534 9.049 -8.390 1.00 86.44 284 THR A N 1
ATOM 2311 C CA . THR A 1 284 ? 2.616 9.565 -9.250 1.00 86.44 284 THR A CA 1
ATOM 2312 C C . THR A 1 284 ? 3.515 10.522 -8.466 1.00 86.44 284 THR A C 1
ATOM 2314 O O . THR A 1 284 ? 3.174 10.930 -7.354 1.00 86.44 284 THR A O 1
ATOM 2317 N N . LYS A 1 285 ? 4.635 10.969 -9.055 1.00 78.69 285 LYS A N 1
ATOM 2318 C CA . LYS A 1 285 ? 5.481 12.017 -8.447 1.00 78.69 285 LYS A CA 1
ATOM 2319 C C . LYS A 1 285 ? 4.787 13.386 -8.353 1.00 78.69 285 LYS A C 1
ATOM 2321 O O . LYS A 1 285 ? 5.273 14.246 -7.630 1.00 78.69 285 LYS A O 1
ATOM 2326 N N . ARG A 1 286 ? 3.700 13.616 -9.103 1.00 81.56 286 ARG A N 1
ATOM 2327 C CA . ARG A 1 286 ? 3.013 14.922 -9.214 1.00 81.56 286 ARG A CA 1
ATOM 2328 C C . ARG A 1 286 ? 1.617 14.950 -8.579 1.00 81.56 286 ARG A C 1
ATOM 2330 O O . ARG A 1 286 ? 0.949 15.976 -8.638 1.00 81.56 286 ARG A O 1
ATOM 2337 N N . GLY A 1 287 ? 1.173 13.836 -8.003 1.00 91.00 287 GLY A N 1
ATOM 2338 C CA . GLY A 1 287 ? -0.153 13.668 -7.413 1.00 91.00 287 GLY A CA 1
ATOM 2339 C C . GLY A 1 287 ? -0.800 12.353 -7.844 1.00 91.00 287 GLY A C 1
ATOM 2340 O O . GLY A 1 287 ? -0.102 11.392 -8.165 1.00 91.00 287 GLY A O 1
ATOM 2341 N N . ILE A 1 288 ? -2.127 12.297 -7.869 1.00 96.50 288 ILE A N 1
ATOM 2342 C CA . ILE A 1 288 ? -2.889 11.109 -8.265 1.00 96.50 288 ILE A CA 1
ATOM 2343 C C . ILE A 1 288 ? -3.408 11.302 -9.690 1.00 96.50 288 ILE A C 1
ATOM 2345 O O . ILE A 1 288 ? -4.093 12.288 -9.984 1.00 96.50 288 ILE A O 1
ATOM 2349 N N . ALA A 1 289 ? -3.090 10.359 -10.572 1.00 95.25 289 ALA A N 1
ATOM 2350 C CA . ALA A 1 289 ? -3.615 10.308 -11.929 1.00 95.25 289 ALA A CA 1
ATOM 2351 C C . ALA A 1 289 ? -4.811 9.362 -12.030 1.00 95.25 289 ALA A C 1
ATOM 2353 O O . ALA A 1 289 ? -4.912 8.394 -11.281 1.00 95.25 289 ALA A O 1
ATOM 2354 N N . ARG A 1 290 ? -5.694 9.627 -12.990 1.00 95.88 290 ARG A N 1
ATOM 2355 C CA . ARG A 1 290 ? -6.881 8.826 -13.283 1.00 95.88 290 ARG A CA 1
ATOM 2356 C C . ARG A 1 290 ? -6.797 8.216 -14.669 1.00 95.88 290 ARG A C 1
ATOM 2358 O O . ARG A 1 290 ? -6.554 8.935 -15.635 1.00 95.88 290 ARG A O 1
ATOM 2365 N N . SER A 1 291 ? -7.101 6.928 -14.756 1.00 95.00 291 SER A N 1
ATOM 2366 C CA . SER A 1 291 ? -7.360 6.203 -15.998 1.00 95.00 291 SER A CA 1
ATOM 2367 C C . SER A 1 291 ? -8.736 5.536 -15.936 1.00 95.00 291 SER A C 1
ATOM 2369 O O . SER A 1 291 ? -9.209 5.183 -14.854 1.00 95.00 291 SER A O 1
ATOM 2371 N N . LEU A 1 292 ? -9.399 5.407 -17.083 1.00 94.38 292 LEU A N 1
ATOM 2372 C CA . LEU A 1 292 ? -10.740 4.840 -17.206 1.00 94.38 292 LEU A CA 1
ATOM 2373 C C . LEU A 1 292 ? -10.697 3.550 -18.019 1.00 94.38 292 LEU A C 1
ATOM 2375 O O . LEU A 1 292 ? -9.928 3.449 -18.976 1.00 94.38 292 LEU A O 1
ATOM 2379 N N . SER A 1 293 ? -11.562 2.602 -17.673 1.00 93.38 293 SER A N 1
ATOM 2380 C CA . SER A 1 293 ? -11.816 1.408 -18.475 1.00 93.38 293 SER A CA 1
ATOM 2381 C C . SER A 1 293 ? -13.312 1.247 -18.735 1.00 93.38 293 SER A C 1
ATOM 2383 O O . SER A 1 293 ? -14.133 1.302 -17.817 1.00 93.38 293 SER A O 1
ATOM 2385 N N . TYR A 1 294 ? -13.644 1.040 -20.009 1.00 90.94 294 TYR A N 1
ATOM 2386 C CA . TYR A 1 294 ? -15.008 0.845 -20.516 1.00 90.94 294 TYR A CA 1
ATOM 2387 C C . TYR A 1 294 ? -15.289 -0.618 -20.893 1.00 90.94 294 TYR A C 1
ATOM 2389 O O . TYR A 1 294 ? -16.388 -0.952 -21.322 1.00 90.94 294 TYR A O 1
ATOM 2397 N N . ASP A 1 295 ? -14.293 -1.492 -20.742 1.00 83.50 295 ASP A N 1
ATOM 2398 C CA . ASP A 1 295 ? -14.307 -2.901 -21.139 1.00 83.50 295 ASP A CA 1
ATOM 2399 C C . ASP A 1 295 ? -13.929 -3.823 -19.969 1.00 83.50 295 ASP A C 1
ATOM 2401 O O . ASP A 1 295 ? -13.344 -4.891 -20.144 1.00 83.50 295 ASP A O 1
ATOM 2405 N N . ARG A 1 296 ? -14.302 -3.405 -18.752 1.00 87.50 296 ARG A N 1
ATOM 2406 C CA . ARG A 1 296 ? -14.164 -4.179 -17.506 1.00 87.50 296 ARG A CA 1
ATOM 2407 C C . ARG A 1 296 ? -12.711 -4.500 -17.131 1.00 87.50 296 ARG A C 1
ATOM 2409 O O . ARG A 1 296 ? -12.413 -5.562 -16.592 1.00 87.50 296 ARG A O 1
ATOM 2416 N N . GLY A 1 297 ? -11.817 -3.545 -17.367 1.00 88.12 297 GLY A N 1
ATOM 2417 C CA . GLY A 1 297 ? -10.436 -3.552 -16.887 1.00 88.12 297 GLY A CA 1
ATOM 2418 C C . GLY A 1 297 ? -9.425 -4.129 -17.873 1.00 88.12 297 GLY A C 1
ATOM 2419 O O . GLY A 1 297 ? -8.250 -4.233 -17.512 1.00 88.12 297 GLY A O 1
ATOM 2420 N N . VAL A 1 298 ? -9.855 -4.479 -19.091 1.00 83.31 298 VAL A N 1
ATOM 2421 C CA . VAL A 1 298 ? -8.980 -5.027 -20.137 1.00 83.31 298 VAL A CA 1
ATOM 2422 C C . VAL A 1 298 ? -8.113 -3.923 -20.740 1.00 83.31 298 VAL A C 1
ATOM 2424 O O . VAL A 1 298 ? -6.886 -4.043 -20.772 1.00 83.31 298 VAL A O 1
ATOM 2427 N N . THR A 1 299 ? -8.720 -2.807 -21.149 1.00 80.56 299 THR A N 1
ATOM 2428 C CA . THR A 1 299 ? -8.005 -1.626 -21.639 1.00 80.56 299 THR A CA 1
ATOM 2429 C C . THR A 1 299 ? -8.248 -0.409 -20.758 1.00 80.56 299 THR A C 1
ATOM 2431 O O . THR A 1 299 ? -9.276 -0.270 -20.095 1.00 80.56 299 THR A O 1
ATOM 2434 N N . TRP A 1 300 ? -7.250 0.473 -20.738 1.00 88.69 300 TRP A N 1
ATOM 2435 C CA . TRP A 1 300 ? -7.190 1.639 -19.866 1.00 88.69 300 TRP A CA 1
ATOM 2436 C C . TRP A 1 300 ? -6.771 2.865 -20.672 1.00 88.69 300 TRP A C 1
ATOM 2438 O O . TRP A 1 300 ? -5.821 2.805 -21.459 1.00 88.69 300 TRP A O 1
ATOM 2448 N N . THR A 1 301 ? -7.464 3.987 -20.479 1.00 82.94 301 THR A N 1
ATOM 2449 C CA . THR A 1 301 ? -7.110 5.256 -21.128 1.00 82.94 301 THR A CA 1
ATOM 2450 C C . THR A 1 301 ? -5.741 5.762 -20.666 1.00 82.94 301 THR A C 1
ATOM 2452 O O . THR A 1 301 ? -5.204 5.331 -19.640 1.00 82.94 301 THR A O 1
ATOM 2455 N N . TYR A 1 302 ? -5.190 6.748 -21.378 1.00 81.25 302 TYR A N 1
ATOM 2456 C CA . TYR A 1 302 ? -4.071 7.536 -20.859 1.00 81.25 302 TYR A CA 1
ATOM 2457 C C . TYR A 1 302 ? -4.408 8.085 -19.466 1.00 81.25 302 TYR A C 1
ATOM 2459 O O . TYR A 1 302 ? -5.511 8.602 -19.261 1.00 81.25 302 TYR A O 1
ATOM 2467 N N . ALA A 1 303 ? -3.485 7.949 -18.515 1.00 87.50 303 ALA A N 1
ATOM 2468 C CA . ALA A 1 303 ? -3.696 8.418 -17.156 1.00 87.50 303 ALA A CA 1
ATOM 2469 C C . ALA A 1 303 ? -3.388 9.914 -17.040 1.00 87.50 303 ALA A C 1
ATOM 2471 O O . ALA A 1 303 ? -2.264 10.355 -17.277 1.00 87.50 303 ALA A O 1
ATOM 2472 N N . THR A 1 304 ? -4.383 10.697 -16.629 1.00 85.19 304 THR A N 1
ATOM 2473 C CA . THR A 1 304 ? -4.268 12.155 -16.475 1.00 85.19 304 THR A CA 1
ATOM 2474 C C . THR A 1 304 ? -4.288 12.546 -15.005 1.00 85.19 304 THR A C 1
ATOM 2476 O O . THR A 1 304 ? -5.155 12.072 -14.269 1.00 85.19 304 THR A O 1
ATOM 2479 N N . LEU A 1 305 ? -3.386 13.432 -14.577 1.00 90.31 305 LEU A N 1
ATOM 2480 C CA . LEU A 1 305 ? -3.373 13.981 -13.216 1.00 90.31 305 LEU A CA 1
ATOM 2481 C C . LEU A 1 305 ? -4.736 14.606 -12.865 1.00 90.31 305 LEU A C 1
ATOM 2483 O O . LEU A 1 305 ? -5.262 15.396 -13.647 1.00 90.31 305 LEU A O 1
ATOM 2487 N N . CYS A 1 306 ? -5.309 14.253 -11.711 1.00 93.81 306 CYS A N 1
ATOM 2488 C CA . CYS A 1 306 ? -6.650 14.707 -11.322 1.00 93.81 306 CYS A CA 1
ATOM 2489 C C . CYS A 1 306 ? -6.793 15.152 -9.861 1.00 93.81 306 CYS A C 1
ATOM 2491 O O . CYS A 1 306 ? -7.683 15.945 -9.576 1.00 93.81 306 CYS A O 1
ATOM 2493 N N . ILE A 1 307 ? -5.966 14.654 -8.934 1.00 96.12 307 ILE A N 1
ATOM 2494 C CA . ILE A 1 307 ? -6.042 15.005 -7.506 1.00 96.12 307 ILE A CA 1
ATOM 2495 C C . ILE A 1 307 ? -4.627 15.309 -6.997 1.00 96.12 307 ILE A C 1
ATOM 2497 O O . ILE A 1 307 ? -3.679 14.586 -7.311 1.00 96.12 307 ILE A O 1
ATOM 2501 N N . GLN A 1 308 ? -4.468 16.382 -6.219 1.00 95.88 308 GLN A N 1
ATOM 2502 C CA . GLN A 1 308 ? -3.188 16.712 -5.586 1.00 95.88 308 GLN A CA 1
ATOM 2503 C C . GLN A 1 308 ? -2.837 15.689 -4.498 1.00 95.88 308 GLN A C 1
ATOM 2505 O O . GLN A 1 308 ? -3.704 15.220 -3.766 1.00 95.88 308 GLN A O 1
ATOM 2510 N N . ASN A 1 309 ? -1.560 15.332 -4.391 1.00 95.75 309 ASN A N 1
ATOM 2511 C CA . ASN A 1 309 ? -1.053 14.415 -3.369 1.00 95.75 309 ASN A CA 1
ATOM 2512 C C . ASN A 1 309 ? 0.480 14.569 -3.264 1.00 95.75 309 ASN A C 1
ATOM 2514 O O . ASN A 1 309 ? 1.128 14.774 -4.294 1.00 95.75 309 ASN A O 1
ATOM 2518 N N . PRO A 1 310 ? 1.080 14.442 -2.066 1.00 92.06 310 PRO A N 1
ATOM 2519 C CA . PRO A 1 310 ? 2.520 14.620 -1.836 1.00 92.06 310 PRO A CA 1
ATOM 2520 C C . PRO A 1 310 ? 3.384 13.417 -2.271 1.00 92.06 310 PRO A C 1
ATOM 2522 O O . PRO A 1 310 ? 4.428 13.157 -1.677 1.00 92.06 310 PRO A O 1
ATOM 2525 N N . SER A 1 311 ? 2.957 12.638 -3.272 1.00 89.50 311 SER A N 1
ATOM 2526 C CA . SER A 1 311 ? 3.501 11.307 -3.581 1.00 89.50 311 SER A CA 1
ATOM 2527 C C . SER A 1 311 ? 3.523 10.415 -2.332 1.00 89.50 311 SER A C 1
ATOM 2529 O O . SER A 1 311 ? 4.570 10.051 -1.787 1.00 89.50 311 SER A O 1
ATOM 2531 N N . SER A 1 312 ? 2.327 10.071 -1.866 1.00 92.00 312 SER A N 1
ATOM 2532 C CA . SER A 1 312 ? 2.045 9.160 -0.755 1.00 92.00 312 SER A CA 1
ATOM 2533 C C . SER A 1 312 ? 0.872 8.263 -1.146 1.00 92.00 312 SER A C 1
ATOM 2535 O O . SER A 1 312 ? 0.016 8.693 -1.928 1.00 92.00 312 SER A O 1
ATOM 2537 N N . ARG A 1 313 ? 0.809 7.037 -0.612 1.00 96.12 313 ARG A N 1
ATOM 2538 C CA . ARG A 1 313 ? -0.378 6.181 -0.753 1.00 96.12 313 ARG A CA 1
ATOM 2539 C C . ARG A 1 313 ? -1.625 6.955 -0.306 1.00 96.12 313 ARG A C 1
ATOM 2541 O O . ARG A 1 313 ? -1.571 7.744 0.637 1.00 96.12 313 ARG A O 1
ATOM 2548 N N . PHE A 1 314 ? -2.735 6.712 -0.989 1.00 98.00 314 PHE A N 1
ATOM 2549 C CA . PHE A 1 314 ? -4.074 7.207 -0.666 1.00 98.00 314 PHE A CA 1
ATOM 2550 C C . PHE A 1 314 ? -5.021 6.010 -0.521 1.00 98.00 314 PHE A C 1
ATOM 2552 O O . PHE A 1 314 ? -4.656 4.896 -0.893 1.00 98.00 314 PHE A O 1
ATOM 2559 N N . HIS A 1 315 ? -6.235 6.232 -0.016 1.00 98.62 315 HIS A N 1
ATOM 2560 C CA . HIS A 1 315 ? -7.288 5.214 0.009 1.00 98.62 315 HIS A CA 1
ATOM 2561 C C . HIS A 1 315 ? -8.542 5.727 -0.701 1.00 98.62 315 HIS A C 1
ATOM 2563 O O . HIS A 1 315 ? -8.971 6.843 -0.432 1.00 98.62 315 HIS A O 1
ATOM 2569 N N . ILE A 1 316 ? -9.135 4.933 -1.593 1.00 98.38 316 ILE A N 1
ATOM 2570 C CA . ILE A 1 316 ? -10.402 5.244 -2.270 1.00 98.38 316 ILE A CA 1
ATOM 2571 C C . ILE A 1 316 ? -11.317 4.017 -2.232 1.00 98.38 316 ILE A C 1
ATOM 2573 O O . ILE A 1 316 ? -10.896 2.914 -2.585 1.00 98.38 316 ILE A O 1
ATOM 2577 N N . ARG A 1 317 ? -12.577 4.198 -1.827 1.00 96.31 317 ARG A N 1
ATOM 2578 C CA . ARG A 1 317 ? -13.561 3.108 -1.784 1.00 96.31 317 ARG A CA 1
ATOM 2579 C C . ARG A 1 317 ? -14.987 3.628 -1.924 1.00 96.31 317 ARG A C 1
ATOM 2581 O O . ARG A 1 317 ? -15.305 4.708 -1.436 1.00 96.31 317 ARG A O 1
ATOM 2588 N N . ARG A 1 318 ? -15.853 2.839 -2.565 1.00 96.94 318 ARG A N 1
ATOM 2589 C CA . ARG A 1 318 ? -17.305 3.027 -2.475 1.00 96.94 318 ARG A CA 1
ATOM 2590 C C . ARG A 1 318 ? -17.816 2.407 -1.182 1.00 96.94 318 ARG A C 1
ATOM 2592 O O . ARG A 1 318 ? -17.578 1.223 -0.958 1.00 96.94 318 ARG A O 1
ATOM 2599 N N . LEU A 1 319 ? -18.470 3.223 -0.365 1.00 97.12 319 LEU A N 1
ATOM 2600 C CA . LEU A 1 319 ? -19.086 2.811 0.891 1.00 97.12 319 LEU A CA 1
ATOM 2601 C C . LEU A 1 319 ? -20.417 2.102 0.637 1.00 97.12 319 LEU A C 1
ATOM 2603 O O . LEU A 1 319 ? -21.001 2.232 -0.446 1.00 97.12 319 LEU A O 1
ATOM 2607 N N . SER A 1 320 ? -20.926 1.405 1.650 1.00 95.25 320 SER A N 1
ATOM 2608 C CA . SER A 1 320 ? -22.238 0.745 1.606 1.00 95.25 320 SER A CA 1
ATOM 2609 C C . SER A 1 320 ? -23.396 1.709 1.301 1.00 95.25 320 SER A C 1
ATOM 2611 O O . SER A 1 320 ? -24.368 1.317 0.657 1.00 95.25 320 SER A O 1
ATOM 2613 N N . SER A 1 321 ? -23.265 2.990 1.663 1.00 96.38 321 SER A N 1
ATOM 2614 C CA . SER A 1 321 ? -24.218 4.058 1.324 1.00 96.38 321 SER A CA 1
ATOM 2615 C C . SER A 1 321 ? -24.255 4.427 -0.164 1.00 96.38 321 SER A C 1
ATOM 2617 O O . SER A 1 321 ? -25.138 5.164 -0.600 1.00 96.38 321 SER A O 1
ATOM 2619 N N . GLY A 1 322 ? -23.285 3.957 -0.952 1.00 96.12 322 GLY A N 1
ATOM 2620 C CA . GLY A 1 322 ? -23.104 4.310 -2.357 1.00 96.12 322 GLY A CA 1
ATOM 2621 C C . GLY A 1 322 ? -22.222 5.539 -2.591 1.00 96.12 322 GLY A C 1
ATOM 2622 O O . GLY A 1 322 ? -21.819 5.761 -3.737 1.00 96.12 322 GLY A O 1
ATOM 2623 N N . ARG A 1 323 ? -21.863 6.302 -1.548 1.00 97.94 323 ARG A N 1
ATOM 2624 C CA . ARG A 1 323 ? -20.908 7.421 -1.640 1.00 97.94 323 ARG A CA 1
ATOM 2625 C C . ARG A 1 323 ? -19.473 6.926 -1.829 1.00 97.94 323 ARG A C 1
ATOM 2627 O O . ARG A 1 323 ? -19.137 5.796 -1.475 1.00 97.94 323 ARG A O 1
ATOM 2634 N N . LEU A 1 324 ? -18.609 7.773 -2.387 1.00 98.25 324 LEU A N 1
ATOM 2635 C CA . LEU A 1 324 ? -17.172 7.501 -2.467 1.00 98.25 324 LEU A CA 1
ATOM 2636 C C . LEU A 1 324 ? -16.437 8.182 -1.314 1.00 98.25 324 LEU A C 1
ATOM 2638 O O . LEU A 1 324 ? -16.573 9.388 -1.121 1.00 98.25 324 LEU A O 1
ATOM 2642 N N . LEU A 1 325 ? -15.610 7.415 -0.608 1.00 98.75 325 LEU A N 1
ATOM 2643 C CA . LEU A 1 325 ? -14.650 7.905 0.374 1.00 98.75 325 LEU A CA 1
ATOM 2644 C C . LEU A 1 325 ? -13.263 7.993 -0.262 1.00 98.75 325 LEU A C 1
ATOM 2646 O O . LEU A 1 325 ? -12.776 6.989 -0.781 1.00 98.75 325 LEU A O 1
ATOM 2650 N N . LEU A 1 326 ? -12.609 9.149 -0.148 1.00 98.81 326 LEU A N 1
ATOM 2651 C CA . LEU A 1 326 ? -11.180 9.333 -0.417 1.00 98.81 326 LEU A CA 1
ATOM 2652 C C . LEU A 1 326 ? -10.468 9.725 0.878 1.00 98.81 326 LEU A C 1
ATOM 2654 O O . LEU A 1 326 ? -10.891 10.654 1.553 1.00 98.81 326 LEU A O 1
ATOM 2658 N N . ILE A 1 327 ? -9.353 9.077 1.193 1.00 98.88 327 ILE A N 1
ATOM 2659 C CA . ILE A 1 327 ? -8.461 9.464 2.288 1.00 98.88 327 ILE A CA 1
ATOM 2660 C C . ILE A 1 327 ? -7.128 9.866 1.672 1.00 98.88 327 ILE A C 1
ATOM 2662 O O . ILE A 1 327 ? -6.474 9.065 0.998 1.00 98.88 327 ILE A O 1
ATOM 2666 N N . ASN A 1 328 ? -6.772 11.135 1.847 1.00 98.56 328 ASN A N 1
ATOM 2667 C CA . ASN A 1 328 ? -5.637 11.776 1.196 1.00 98.56 328 ASN A CA 1
ATOM 2668 C C . ASN A 1 328 ? -5.153 12.978 2.028 1.00 98.56 328 ASN A C 1
ATOM 2670 O O . ASN A 1 328 ? -5.690 13.275 3.089 1.00 98.56 328 ASN A O 1
ATOM 2674 N N . HIS A 1 329 ? -4.146 13.689 1.539 1.00 98.50 329 HIS A N 1
ATOM 2675 C CA . HIS A 1 329 ? -3.631 14.913 2.143 1.00 98.50 329 HIS A CA 1
ATOM 2676 C C . HIS A 1 329 ? -4.382 16.150 1.629 1.00 98.50 329 HIS A C 1
ATOM 2678 O O . HIS A 1 329 ? -4.630 16.253 0.425 1.00 98.50 329 HIS A O 1
ATOM 2684 N N . ASP A 1 330 ? -4.691 17.100 2.514 1.00 97.69 330 ASP A N 1
ATOM 2685 C CA . ASP A 1 330 ? -5.323 18.386 2.176 1.00 97.69 330 ASP A CA 1
ATOM 2686 C C . ASP A 1 330 ? -4.457 19.572 2.616 1.00 97.69 330 ASP A C 1
ATOM 2688 O O . ASP A 1 330 ? -3.819 19.501 3.660 1.00 97.69 330 ASP A O 1
ATOM 2692 N N . ASN A 1 331 ? -4.442 20.677 1.860 1.00 96.12 331 ASN A N 1
ATOM 2693 C CA . ASN A 1 331 ? -3.672 21.892 2.201 1.00 96.12 331 ASN A CA 1
ATOM 2694 C C . ASN A 1 331 ? -2.248 21.598 2.727 1.00 96.12 331 ASN A C 1
ATOM 2696 O O . ASN A 1 331 ? -1.841 22.091 3.780 1.00 96.12 331 ASN A O 1
ATOM 2700 N N . PHE A 1 332 ? -1.522 20.720 2.037 1.00 96.44 332 PHE A N 1
ATOM 2701 C CA . PHE A 1 332 ? -0.300 20.102 2.544 1.00 96.44 332 PHE A CA 1
ATOM 2702 C C . PHE A 1 332 ? 0.971 20.787 2.022 1.00 96.44 332 PHE A C 1
ATOM 2704 O O . PHE A 1 332 ? 1.001 21.349 0.927 1.00 96.44 332 PHE A O 1
ATOM 2711 N N . THR A 1 333 ? 2.054 20.679 2.790 1.00 91.88 333 THR A N 1
ATOM 2712 C CA . THR A 1 333 ? 3.429 21.062 2.392 1.00 91.88 333 THR A CA 1
ATOM 2713 C C . THR A 1 333 ? 4.367 19.856 2.311 1.00 91.88 333 THR A C 1
ATOM 2715 O O . THR A 1 333 ? 5.491 19.957 1.823 1.00 91.88 333 THR A O 1
ATOM 2718 N N . GLY A 1 334 ? 3.884 18.699 2.756 1.00 92.88 334 GLY A N 1
ATOM 2719 C CA . GLY A 1 334 ? 4.559 17.414 2.733 1.00 92.88 334 GLY A CA 1
ATOM 2720 C C . GLY A 1 334 ? 3.545 16.316 3.028 1.00 92.88 334 GLY A C 1
ATOM 2721 O O . GLY A 1 334 ? 2.383 16.412 2.642 1.00 92.88 334 GLY A O 1
ATOM 2722 N N . ARG A 1 335 ? 3.965 15.263 3.727 1.00 95.56 335 ARG A N 1
ATOM 2723 C CA . ARG A 1 335 ? 3.039 14.239 4.223 1.00 95.56 335 ARG A CA 1
ATOM 2724 C C . ARG A 1 335 ? 2.458 14.679 5.568 1.00 95.56 335 ARG A C 1
ATOM 2726 O O . ARG A 1 335 ? 2.901 14.230 6.620 1.00 95.56 335 ARG A O 1
ATOM 2733 N N . ASN A 1 336 ? 1.521 15.618 5.499 1.00 97.62 336 ASN A N 1
ATOM 2734 C CA . ASN A 1 336 ? 0.775 16.176 6.625 1.00 97.62 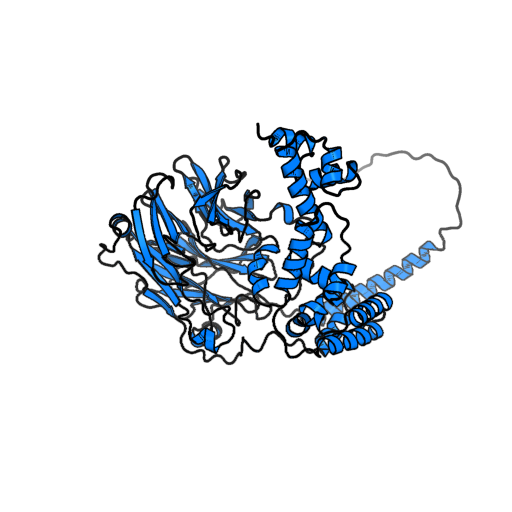336 ASN A CA 1
ATOM 2735 C C . ASN A 1 336 ? -0.707 16.351 6.271 1.00 97.62 336 ASN A C 1
ATOM 2737 O O . ASN A 1 336 ? -1.100 16.092 5.130 1.00 97.62 336 ASN A O 1
ATOM 2741 N N . ASN A 1 337 ? -1.530 16.742 7.246 1.00 98.44 337 ASN A N 1
ATOM 2742 C CA . ASN A 1 337 ? -2.959 17.014 7.059 1.00 98.44 337 ASN A CA 1
ATOM 2743 C C . ASN A 1 337 ? -3.742 15.849 6.418 1.00 98.44 337 ASN A C 1
ATOM 2745 O O . ASN A 1 337 ? -4.438 16.014 5.408 1.00 98.44 337 ASN A O 1
ATOM 2749 N N . MET A 1 338 ? -3.623 14.653 7.000 1.00 98.75 338 MET A N 1
ATOM 2750 C CA . MET A 1 338 ? -4.397 13.482 6.582 1.00 98.75 338 MET A CA 1
ATOM 2751 C C . MET A 1 338 ? -5.892 13.770 6.747 1.00 98.75 338 MET A C 1
ATOM 2753 O O . MET A 1 338 ? -6.341 14.111 7.838 1.00 98.75 338 MET A O 1
ATOM 2757 N N . THR A 1 339 ? -6.661 13.639 5.673 1.00 98.88 339 THR A N 1
ATOM 2758 C CA . THR A 1 339 ? -8.047 14.109 5.573 1.00 98.88 339 THR A CA 1
ATOM 2759 C C . THR A 1 339 ? -8.906 13.063 4.868 1.00 98.88 339 THR A C 1
ATOM 2761 O O . THR A 1 339 ? -8.507 12.501 3.846 1.00 98.88 339 THR A O 1
ATOM 2764 N N . ALA A 1 340 ? -10.101 12.814 5.402 1.00 98.94 340 ALA A N 1
ATOM 2765 C CA . ALA A 1 340 ? -11.131 12.027 4.733 1.00 98.94 340 ALA A CA 1
ATOM 2766 C C . ALA A 1 340 ? -12.089 12.956 3.981 1.00 98.94 340 ALA A C 1
ATOM 2768 O O . ALA A 1 340 ? -12.534 13.959 4.534 1.00 98.94 340 ALA A O 1
ATOM 2769 N N . PHE A 1 341 ? -12.425 12.601 2.745 1.00 98.88 341 PHE A N 1
ATOM 2770 C CA . PHE A 1 341 ? -13.333 13.314 1.853 1.00 98.88 341 PHE A CA 1
ATOM 2771 C C . PHE A 1 341 ? -14.466 12.394 1.416 1.00 98.88 341 PHE A C 1
ATOM 2773 O O . PHE A 1 341 ? -14.243 11.205 1.176 1.00 98.88 341 PHE A O 1
ATOM 2780 N N . LEU A 1 342 ? -15.658 12.959 1.237 1.00 98.69 342 LEU A N 1
ATOM 2781 C CA . LEU A 1 342 ? -16.835 12.226 0.782 1.00 98.69 342 LEU A CA 1
ATOM 2782 C C . LEU A 1 342 ? -17.388 12.852 -0.500 1.00 98.69 342 LEU A C 1
ATOM 2784 O O . LEU A 1 342 ? -17.518 14.074 -0.600 1.00 98.69 342 LEU A O 1
ATOM 2788 N N . SER A 1 343 ? -17.709 12.005 -1.473 1.00 98.50 343 SER A N 1
ATOM 2789 C CA . SER A 1 343 ? -18.292 12.389 -2.758 1.00 98.50 343 SER A CA 1
ATOM 2790 C C . SER A 1 343 ? -19.610 11.656 -2.998 1.00 98.50 343 SER A C 1
ATOM 2792 O O . SER A 1 343 ? -19.729 10.457 -2.736 1.00 98.50 343 SER A O 1
ATOM 2794 N N . GLU A 1 344 ? -20.586 12.384 -3.535 1.00 97.69 344 GLU A N 1
ATOM 2795 C CA . GLU A 1 344 ? -21.917 11.874 -3.892 1.00 97.69 344 GLU A CA 1
ATOM 2796 C C . GLU A 1 344 ? -22.093 11.682 -5.410 1.00 97.69 344 GLU A C 1
ATOM 2798 O O . GLU A 1 344 ? -23.114 11.168 -5.854 1.00 97.69 344 GLU A O 1
ATOM 2803 N N . ASP A 1 345 ? -21.104 12.077 -6.218 1.00 96.50 345 ASP A N 1
ATOM 2804 C CA . ASP A 1 345 ? -21.212 12.187 -7.680 1.00 96.50 345 ASP A CA 1
ATOM 2805 C C . ASP A 1 345 ? -20.109 11.425 -8.434 1.00 96.50 345 ASP A C 1
ATOM 2807 O O . ASP A 1 345 ? -19.672 11.824 -9.519 1.00 96.50 345 ASP A O 1
ATOM 2811 N N . ASP A 1 346 ? -19.680 10.298 -7.861 1.00 95.38 346 ASP A N 1
ATOM 2812 C CA . ASP A 1 346 ? -18.611 9.441 -8.382 1.00 95.38 346 ASP A CA 1
ATOM 2813 C C . ASP A 1 346 ? -17.255 10.162 -8.520 1.00 95.38 346 ASP A C 1
ATOM 2815 O O . ASP A 1 346 ? -16.504 9.961 -9.478 1.00 95.38 346 ASP A O 1
ATOM 2819 N N . GLY A 1 347 ? -16.923 11.000 -7.535 1.00 95.06 347 GLY A N 1
ATOM 2820 C CA . GLY A 1 347 ? -15.612 11.635 -7.410 1.00 95.06 347 GLY A CA 1
ATOM 2821 C C . GLY A 1 347 ? -15.414 12.824 -8.345 1.00 95.06 347 GLY A C 1
ATOM 2822 O O . GLY A 1 347 ? -14.266 13.208 -8.594 1.00 95.06 347 GLY A O 1
ATOM 2823 N N . LYS A 1 348 ? -16.498 13.404 -8.885 1.00 93.75 348 LYS A N 1
ATOM 2824 C CA . LYS A 1 348 ? -16.433 14.664 -9.643 1.00 93.75 348 LYS A CA 1
ATOM 2825 C C . LYS A 1 348 ? -16.261 15.846 -8.694 1.00 93.75 348 LYS A C 1
ATOM 2827 O O . LYS A 1 348 ? -15.481 16.747 -8.995 1.00 93.75 348 LYS A O 1
ATOM 2832 N N . THR A 1 349 ? -16.940 15.820 -7.550 1.00 96.81 349 THR A N 1
ATOM 2833 C CA . THR A 1 349 ? -16.820 16.804 -6.473 1.00 96.81 349 THR A CA 1
ATOM 2834 C C . THR A 1 349 ? -16.600 16.127 -5.121 1.00 96.81 349 THR A C 1
ATOM 2836 O O . THR A 1 349 ? -16.952 14.966 -4.918 1.00 96.81 349 THR A O 1
ATOM 2839 N N . TRP A 1 350 ? -15.991 16.872 -4.195 1.00 98.06 350 TRP A N 1
ATOM 2840 C CA . TRP A 1 350 ? -15.665 16.438 -2.831 1.00 98.06 350 TRP A CA 1
ATOM 2841 C C . TRP A 1 350 ? -16.148 17.493 -1.819 1.00 98.06 350 TRP A C 1
ATOM 2843 O O . TRP A 1 350 ? -15.324 18.204 -1.240 1.00 98.06 350 TRP A O 1
ATOM 2853 N N . PRO A 1 351 ? -17.474 17.689 -1.670 1.00 98.25 351 PRO A N 1
ATOM 2854 C CA . PRO A 1 351 ? -18.032 18.799 -0.891 1.00 98.25 351 PRO A CA 1
ATOM 2855 C C . PRO A 1 351 ? -17.843 18.655 0.626 1.00 98.25 351 PRO A C 1
ATOM 2857 O O . PRO A 1 351 ? -17.879 19.658 1.336 1.00 98.25 351 PRO A O 1
ATOM 2860 N N . TYR A 1 352 ? -17.628 17.434 1.120 1.00 98.81 352 TYR A N 1
ATOM 2861 C CA . TYR A 1 352 ? -17.500 17.137 2.546 1.00 98.81 352 TYR A CA 1
ATOM 2862 C C . TYR A 1 352 ? -16.107 16.614 2.870 1.00 98.81 352 TYR A C 1
ATOM 2864 O O . TYR A 1 352 ? -15.547 15.818 2.108 1.00 98.81 352 TYR A O 1
ATOM 2872 N N . LYS A 1 353 ? -15.560 17.029 4.014 1.00 98.69 353 LYS A N 1
ATOM 2873 C CA . LYS A 1 353 ? -14.261 16.559 4.494 1.00 98.69 353 LYS A CA 1
ATOM 2874 C C . LYS A 1 353 ? -14.100 16.724 6.000 1.00 98.69 353 LYS A C 1
ATOM 2876 O O . LYS A 1 353 ? -14.616 17.681 6.566 1.00 98.69 353 LYS A O 1
ATOM 2881 N N . ILE A 1 354 ? -13.292 15.861 6.610 1.00 98.81 354 ILE A N 1
ATOM 2882 C CA . ILE A 1 354 ? -12.842 15.964 8.004 1.00 98.81 354 ILE A CA 1
ATOM 2883 C C . ILE A 1 354 ? -11.332 15.722 8.086 1.00 98.81 354 ILE A C 1
ATOM 2885 O O . ILE A 1 354 ? -10.807 14.765 7.511 1.00 98.81 354 ILE A O 1
ATOM 2889 N N . LEU A 1 355 ? -10.633 16.601 8.805 1.00 98.81 355 LEU A N 1
ATOM 2890 C CA . LEU A 1 355 ? -9.211 16.451 9.105 1.00 98.81 355 LEU A CA 1
ATOM 2891 C C . LEU A 1 355 ? -9.030 15.348 10.156 1.00 98.81 355 LEU A C 1
ATOM 2893 O O . LEU A 1 355 ? -9.574 15.445 11.254 1.00 98.81 355 LEU A O 1
ATOM 2897 N N . LEU A 1 356 ? -8.273 14.307 9.814 1.00 98.88 356 LEU A N 1
ATOM 2898 C CA . LEU A 1 356 ? -7.985 13.172 10.695 1.00 98.88 356 LEU A CA 1
ATOM 2899 C C . LEU A 1 356 ? -6.732 13.425 11.536 1.00 98.88 356 LEU A C 1
ATOM 2901 O O . LEU A 1 356 ? -6.710 13.115 12.728 1.00 98.88 356 LEU A O 1
ATOM 2905 N N . ASP A 1 357 ? -5.691 13.976 10.908 1.00 98.75 357 ASP A N 1
ATOM 2906 C CA . ASP A 1 357 ? -4.407 14.235 11.553 1.00 98.75 357 ASP A CA 1
ATOM 2907 C C . ASP A 1 357 ? -3.660 15.397 10.894 1.00 98.75 357 ASP A C 1
ATOM 2909 O O . ASP A 1 357 ? -3.251 15.318 9.737 1.00 98.75 357 ASP A O 1
ATOM 2913 N N . GLU A 1 358 ? -3.474 16.476 11.645 1.00 98.38 358 GLU A N 1
ATOM 2914 C CA . GLU A 1 358 ? -2.772 17.691 11.228 1.00 98.38 358 GLU A CA 1
ATOM 2915 C C . GLU A 1 358 ? -1.243 17.552 11.207 1.00 98.38 358 GLU A C 1
ATOM 2917 O O . GLU A 1 358 ? -0.550 18.386 10.629 1.00 98.38 358 GLU A O 1
ATOM 2922 N N . ARG A 1 359 ? -0.697 16.536 11.882 1.00 98.38 359 ARG A N 1
ATOM 2923 C CA . ARG A 1 359 ? 0.738 16.455 12.182 1.00 98.38 359 ARG A CA 1
ATOM 2924 C C . ARG A 1 359 ? 1.562 16.086 10.947 1.00 98.38 359 ARG A C 1
ATOM 2926 O O . ARG A 1 359 ? 1.060 15.497 9.992 1.00 98.38 359 ARG A O 1
ATOM 2933 N N . ASP A 1 360 ? 2.854 16.391 11.003 1.00 96.00 360 ASP A N 1
ATOM 2934 C CA . ASP A 1 360 ? 3.818 15.985 9.981 1.00 96.00 360 ASP A CA 1
ATOM 2935 C C . ASP A 1 360 ? 4.165 14.488 10.045 1.00 96.00 360 ASP A C 1
ATOM 2937 O O . ASP A 1 360 ? 3.949 13.808 11.054 1.00 96.00 360 ASP A O 1
ATOM 2941 N N . GLU A 1 361 ? 4.719 13.995 8.934 1.00 94.38 361 GLU A N 1
ATOM 2942 C CA . GLU A 1 361 ? 5.101 12.599 8.697 1.00 94.38 361 GLU A CA 1
ATOM 2943 C C . GLU A 1 361 ? 3.956 11.586 8.914 1.00 94.38 361 GLU A C 1
ATOM 2945 O O . GLU A 1 361 ? 4.220 10.444 9.284 1.00 94.38 361 GLU A O 1
ATOM 2950 N N . VAL A 1 362 ? 2.698 11.963 8.643 1.00 97.50 362 VAL A N 1
ATOM 2951 C CA . VAL A 1 362 ? 1.542 11.040 8.618 1.00 97.50 362 VAL A CA 1
ATOM 2952 C C . VAL A 1 362 ? 1.318 10.524 7.206 1.00 97.50 362 VAL A C 1
ATOM 2954 O O . VAL A 1 362 ? 1.352 11.310 6.267 1.00 97.50 362 VAL A O 1
ATOM 2957 N N . SER A 1 363 ? 1.150 9.220 6.993 1.00 96.75 363 SER A N 1
ATOM 2958 C CA . SER A 1 363 ? 1.120 8.656 5.634 1.00 96.75 363 SER A CA 1
ATOM 2959 C C . SER A 1 363 ? 0.348 7.337 5.539 1.00 96.75 363 SER A C 1
ATOM 2961 O O . SER A 1 363 ? 0.092 6.671 6.534 1.00 96.75 363 SER A O 1
ATOM 2963 N N . TYR A 1 364 ? 0.050 6.938 4.299 1.00 97.44 364 TYR A N 1
ATOM 2964 C CA . TYR A 1 364 ? -0.381 5.592 3.902 1.00 97.44 364 TYR A CA 1
ATOM 2965 C C . TYR A 1 364 ? -1.657 5.127 4.611 1.00 97.44 364 TYR A C 1
ATOM 2967 O O . TYR A 1 364 ? -1.628 4.174 5.392 1.00 97.44 364 TYR A O 1
ATOM 2975 N N . PRO A 1 365 ? -2.782 5.802 4.324 1.00 98.62 365 PRO A N 1
ATOM 2976 C CA . PRO A 1 365 ? -4.051 5.435 4.895 1.00 98.62 365 PRO A CA 1
ATOM 2977 C C . PRO A 1 365 ? -4.577 4.129 4.298 1.00 98.62 365 PRO A C 1
ATOM 2979 O O . PRO A 1 365 ? -4.396 3.826 3.112 1.00 98.62 365 PRO A O 1
ATOM 2982 N N . ASP A 1 366 ? -5.322 3.406 5.118 1.00 98.81 366 ASP A N 1
ATOM 2983 C CA . ASP A 1 366 ? -6.182 2.307 4.717 1.00 98.81 366 ASP A CA 1
ATOM 2984 C C . ASP A 1 366 ? -7.453 2.299 5.571 1.00 98.81 366 ASP A C 1
ATOM 2986 O O . ASP A 1 366 ? -7.459 2.852 6.669 1.00 98.81 366 ASP A O 1
ATOM 2990 N N . MET A 1 367 ? -8.539 1.706 5.074 1.00 97.94 367 MET A N 1
ATOM 2991 C CA . MET A 1 367 ? -9.839 1.775 5.743 1.00 97.94 367 MET A CA 1
ATOM 2992 C C . MET A 1 367 ? -10.623 0.467 5.648 1.00 97.94 367 MET A C 1
ATOM 2994 O O . MET A 1 367 ? -10.604 -0.205 4.612 1.00 97.94 367 MET A O 1
ATOM 2998 N N . ALA A 1 368 ? -11.324 0.134 6.732 1.00 97.88 368 ALA A N 1
ATOM 2999 C CA . ALA A 1 368 ? -12.370 -0.880 6.780 1.00 97.88 368 ALA A CA 1
ATOM 3000 C C . ALA A 1 368 ? -13.694 -0.248 7.232 1.00 97.88 368 ALA A C 1
ATOM 3002 O O . ALA A 1 368 ? -13.735 0.507 8.202 1.00 97.88 368 ALA A O 1
ATOM 3003 N N . GLU A 1 369 ? -14.774 -0.568 6.527 1.00 96.94 369 GLU A N 1
ATOM 3004 C CA . GLU A 1 369 ? -16.132 -0.168 6.890 1.00 96.94 369 GLU A CA 1
ATOM 3005 C C . GLU A 1 369 ? -16.734 -1.251 7.792 1.00 96.94 369 GLU A C 1
ATOM 3007 O O . GLU A 1 369 ? -16.663 -2.440 7.474 1.00 96.94 369 GLU A O 1
ATOM 3012 N N . GLY A 1 370 ? -17.273 -0.851 8.940 1.00 95.38 370 GLY A N 1
ATOM 3013 C CA . GLY A 1 370 ? -17.978 -1.729 9.862 1.00 95.38 370 GLY A CA 1
ATOM 3014 C C . GLY A 1 370 ? -19.478 -1.759 9.591 1.00 95.38 370 GLY A C 1
ATOM 3015 O O . GLY A 1 370 ? -20.077 -0.769 9.177 1.00 95.38 370 GLY A O 1
ATOM 3016 N N . GLU A 1 371 ? -20.113 -2.892 9.901 1.00 93.06 371 GLU A N 1
ATOM 3017 C CA . GLU A 1 371 ? -21.580 -3.029 9.866 1.00 93.06 371 GLU A CA 1
ATOM 3018 C C . GLU A 1 371 ? -22.287 -2.113 10.885 1.00 93.06 371 GLU A C 1
ATOM 3020 O O . GLU A 1 371 ? -23.488 -1.879 10.793 1.00 93.06 371 GLU A O 1
ATOM 3025 N N . ASP A 1 372 ? -21.537 -1.554 11.840 1.00 93.38 372 ASP A N 1
ATOM 3026 C CA . ASP A 1 372 ? -21.996 -0.544 12.795 1.00 93.38 372 ASP A CA 1
ATOM 3027 C C . ASP A 1 372 ? -22.054 0.879 12.203 1.00 93.38 372 ASP A C 1
ATOM 3029 O O . ASP A 1 372 ? -22.364 1.831 12.921 1.00 93.38 372 ASP A O 1
ATOM 3033 N N . GLY A 1 373 ? -21.764 1.036 10.907 1.00 94.81 373 GLY A N 1
ATOM 3034 C CA . GLY A 1 373 ? -21.789 2.316 10.197 1.00 94.81 373 GLY A CA 1
ATOM 3035 C C . GLY A 1 373 ? -20.564 3.195 10.453 1.00 94.81 373 GLY A C 1
ATOM 3036 O O . GLY A 1 373 ? -20.554 4.361 10.051 1.00 94.81 373 GLY A O 1
ATOM 3037 N N . TYR A 1 374 ? -19.537 2.660 11.121 1.00 98.06 374 TYR A N 1
ATOM 3038 C CA . TYR A 1 374 ? -18.268 3.343 11.335 1.00 98.06 374 TYR A CA 1
ATOM 3039 C C . TYR A 1 374 ? -17.215 2.933 10.301 1.00 98.06 374 TYR A C 1
ATOM 3041 O O . TYR A 1 374 ? -17.136 1.799 9.839 1.00 98.06 374 TYR A O 1
ATOM 3049 N N . LEU A 1 375 ? -16.358 3.888 9.976 1.00 98.62 375 LEU A N 1
ATOM 3050 C CA . LEU A 1 375 ? -15.162 3.760 9.167 1.00 98.62 375 LEU A CA 1
ATOM 3051 C C . LEU A 1 375 ? -13.962 3.699 10.112 1.00 98.62 375 LEU A C 1
ATOM 3053 O O . LEU A 1 375 ? -13.729 4.619 10.900 1.00 98.62 375 LEU A O 1
ATOM 3057 N N . TYR A 1 376 ? -13.197 2.621 10.007 1.00 98.69 376 TYR A N 1
ATOM 3058 C CA . TYR A 1 376 ? -11.980 2.372 10.766 1.00 98.69 376 TYR A CA 1
ATOM 3059 C C . TYR A 1 376 ? -10.798 2.660 9.858 1.00 98.69 376 TYR A C 1
ATOM 3061 O O . TYR A 1 376 ? -10.536 1.908 8.921 1.00 98.69 376 TYR A O 1
ATOM 3069 N N . ILE A 1 377 ? -10.118 3.775 10.096 1.00 98.88 377 ILE A N 1
ATOM 3070 C CA . ILE A 1 377 ? -9.079 4.311 9.219 1.00 98.88 377 ILE A CA 1
ATOM 3071 C C . ILE A 1 377 ? -7.741 4.203 9.929 1.00 98.88 377 ILE A C 1
ATOM 3073 O O . ILE A 1 377 ? -7.567 4.844 10.959 1.00 98.88 377 ILE A O 1
ATOM 3077 N N . VAL A 1 378 ? -6.787 3.463 9.369 1.00 98.88 378 VAL A N 1
ATOM 3078 C CA . VAL A 1 378 ? -5.418 3.366 9.896 1.00 98.88 378 VAL A CA 1
ATOM 3079 C C . VAL A 1 378 ? -4.420 4.108 9.025 1.00 98.88 378 VAL A C 1
ATOM 3081 O O . VAL A 1 378 ? -4.626 4.223 7.822 1.00 98.88 378 VAL A O 1
ATOM 3084 N N . TYR A 1 379 ? -3.345 4.613 9.627 1.00 98.88 379 TYR A N 1
ATOM 3085 C CA . TYR A 1 379 ? -2.243 5.297 8.941 1.00 98.88 379 TYR A CA 1
ATOM 3086 C C . TYR A 1 379 ? -0.983 5.305 9.824 1.00 98.88 379 TYR A C 1
ATOM 3088 O O . TYR A 1 379 ? -1.067 5.112 11.040 1.00 98.88 379 TYR A O 1
ATOM 3096 N N . ASP A 1 380 ? 0.194 5.482 9.220 1.00 98.31 380 ASP A N 1
ATOM 3097 C CA . ASP A 1 380 ? 1.468 5.551 9.948 1.00 98.31 380 ASP A CA 1
ATOM 3098 C C . ASP A 1 380 ? 1.875 6.994 10.268 1.00 98.31 380 ASP A C 1
ATOM 3100 O O . ASP A 1 380 ? 1.473 7.925 9.566 1.00 98.31 380 ASP A O 1
ATOM 3104 N N . ARG A 1 381 ? 2.663 7.175 11.337 1.00 97.69 381 ARG A N 1
ATOM 3105 C CA . ARG A 1 381 ? 3.254 8.463 11.725 1.00 97.69 381 ARG A CA 1
ATOM 3106 C C . ARG A 1 381 ? 4.704 8.318 12.178 1.00 97.69 381 ARG A C 1
ATOM 3108 O O . ARG A 1 381 ? 4.999 7.489 13.041 1.00 97.69 381 ARG A O 1
ATOM 3115 N N . GLU A 1 382 ? 5.583 9.173 11.641 1.00 95.00 382 GLU A N 1
ATOM 3116 C CA . GLU A 1 382 ? 7.022 9.236 11.960 1.00 95.00 382 GLU A CA 1
ATOM 3117 C C . GLU A 1 382 ? 7.647 7.840 12.059 1.00 95.00 382 GLU A C 1
ATOM 3119 O O . GLU A 1 382 ? 8.067 7.379 13.123 1.00 95.00 382 GLU A O 1
ATOM 3124 N N . ARG A 1 383 ? 7.669 7.141 10.926 1.00 91.25 383 ARG A N 1
ATOM 3125 C CA . ARG A 1 383 ? 7.943 5.700 10.806 1.00 91.25 383 ARG A CA 1
ATOM 3126 C C . ARG A 1 383 ? 9.200 5.231 11.540 1.00 91.25 383 ARG A C 1
ATOM 3128 O O . ARG A 1 383 ? 9.291 4.058 11.877 1.00 91.25 383 ARG A O 1
ATOM 3135 N N . GLY A 1 384 ? 10.184 6.113 11.734 1.00 81.50 384 GLY A N 1
ATOM 3136 C CA . GLY A 1 384 ? 11.498 5.827 12.325 1.00 81.50 384 GLY A CA 1
ATOM 3137 C C . GLY A 1 384 ? 12.491 5.205 11.344 1.00 81.50 384 GLY A C 1
ATOM 3138 O O . GLY A 1 384 ? 13.699 5.340 11.517 1.00 81.50 384 GLY A O 1
ATOM 3139 N N . GLY A 1 385 ? 12.001 4.586 10.270 1.00 71.88 385 GLY A N 1
ATOM 3140 C CA . GLY A 1 385 ? 12.845 4.109 9.183 1.00 71.88 385 GLY A CA 1
ATOM 3141 C C . GLY A 1 385 ? 13.571 5.269 8.501 1.00 71.88 385 GLY A C 1
ATOM 3142 O O . GLY A 1 385 ? 13.096 6.406 8.503 1.00 71.88 385 GLY A O 1
ATOM 3143 N N . TYR A 1 386 ? 14.720 4.970 7.893 1.00 62.72 386 TYR A N 1
ATOM 3144 C CA . TYR A 1 386 ? 15.512 5.919 7.089 1.00 62.72 386 TYR A CA 1
ATOM 3145 C C . TYR A 1 386 ? 16.226 7.030 7.861 1.00 62.72 386 TYR A C 1
ATOM 3147 O O . TYR A 1 386 ? 16.872 7.880 7.245 1.00 62.72 386 TYR A O 1
ATOM 3155 N N . LYS A 1 387 ? 16.147 7.040 9.193 1.00 74.56 387 LYS A N 1
ATOM 3156 C CA . LYS A 1 387 ? 16.978 7.934 9.998 1.00 74.56 387 LYS A CA 1
ATOM 3157 C C . LYS A 1 387 ? 18.440 7.448 9.971 1.00 74.56 387 LYS A C 1
ATOM 3159 O O . LYS A 1 387 ? 18.683 6.253 9.814 1.00 74.56 387 LYS A O 1
ATOM 3164 N N . PRO A 1 388 ? 19.433 8.345 10.104 1.00 63.66 388 PRO A N 1
ATOM 3165 C CA . PRO A 1 388 ? 20.845 7.995 9.918 1.00 63.66 388 PRO A CA 1
ATOM 3166 C C . PRO A 1 388 ? 21.435 7.168 11.069 1.00 63.66 388 PRO A C 1
ATOM 3168 O O . PRO A 1 388 ? 22.536 6.639 10.940 1.00 63.66 388 PRO A O 1
ATOM 3171 N N . SER A 1 389 ? 20.738 7.067 12.203 1.00 70.62 389 SER A N 1
ATOM 3172 C CA . SER A 1 389 ? 21.191 6.313 13.369 1.00 70.62 389 SER A CA 1
ATOM 3173 C C . SER A 1 389 ? 20.018 5.788 14.195 1.00 70.62 389 SER A C 1
ATOM 3175 O O . SER A 1 389 ? 18.882 6.267 14.091 1.00 70.62 389 SER A O 1
ATOM 3177 N N . LEU A 1 390 ? 20.315 4.831 15.076 1.00 80.19 390 LEU A N 1
ATOM 3178 C CA . LEU A 1 390 ? 19.366 4.354 16.078 1.00 80.19 390 LEU A CA 1
ATOM 3179 C C . LEU A 1 390 ? 18.910 5.490 17.004 1.00 80.19 390 LEU A C 1
ATOM 3181 O O . LEU A 1 390 ? 17.734 5.563 17.332 1.00 80.19 390 LEU A O 1
ATOM 3185 N N . GLU A 1 391 ? 19.813 6.393 17.393 1.00 83.38 391 GLU A N 1
ATOM 3186 C CA . GLU A 1 391 ? 19.482 7.531 18.258 1.00 83.38 391 GLU A CA 1
ATOM 3187 C C . GLU A 1 391 ? 18.423 8.437 17.615 1.00 83.38 391 GLU A C 1
ATOM 3189 O O . GLU A 1 391 ? 17.412 8.743 18.242 1.00 83.38 391 GLU A O 1
ATOM 3194 N N . GLU A 1 392 ? 18.606 8.800 16.343 1.00 82.06 392 GLU A N 1
ATOM 3195 C CA . GLU A 1 392 ? 17.630 9.596 15.588 1.00 82.06 392 GLU A CA 1
ATOM 3196 C C . GLU A 1 392 ? 16.310 8.842 15.383 1.00 82.06 392 GLU A C 1
ATOM 3198 O O . GLU A 1 392 ? 15.226 9.418 15.445 1.00 82.06 392 GLU A O 1
ATOM 3203 N N . THR A 1 393 ? 16.385 7.525 15.204 1.00 85.69 393 THR A N 1
ATOM 3204 C CA . THR A 1 393 ? 15.202 6.659 15.092 1.00 85.69 393 THR A CA 1
ATOM 3205 C C . THR A 1 393 ? 14.390 6.639 16.382 1.00 85.69 393 THR A C 1
ATOM 3207 O O . THR A 1 393 ? 13.166 6.722 16.339 1.00 85.69 393 THR A O 1
ATOM 3210 N N . MET A 1 394 ? 15.053 6.586 17.541 1.00 89.62 394 MET A N 1
ATOM 3211 C CA . MET A 1 394 ? 14.386 6.597 18.847 1.00 89.62 394 MET A CA 1
ATOM 3212 C C . MET A 1 394 ? 13.717 7.941 19.171 1.00 89.62 394 MET A C 1
ATOM 3214 O O . MET A 1 394 ? 12.820 7.967 20.011 1.00 89.62 394 MET A O 1
ATOM 3218 N N . LYS A 1 395 ? 14.111 9.039 18.506 1.00 91.44 395 LYS A N 1
ATOM 3219 C CA . LYS A 1 395 ? 13.445 10.353 18.618 1.00 91.44 395 LYS A CA 1
ATOM 3220 C C . LYS A 1 395 ? 12.108 10.404 17.867 1.00 91.44 395 LYS A C 1
ATOM 3222 O O . LYS A 1 395 ? 11.293 11.270 18.161 1.00 91.44 395 LYS A O 1
ATOM 3227 N N . CYS A 1 396 ? 11.883 9.486 16.925 1.00 93.56 396 CYS A N 1
ATOM 3228 C CA . CYS A 1 396 ? 10.649 9.398 16.147 1.00 93.56 396 CYS A CA 1
ATOM 3229 C C . CYS A 1 396 ? 9.528 8.724 16.943 1.00 93.56 396 CYS A C 1
ATOM 3231 O O . CYS A 1 396 ? 9.773 7.792 17.719 1.00 93.56 396 CYS A O 1
ATOM 3233 N N . ALA A 1 397 ? 8.285 9.116 16.668 1.00 96.38 397 ALA A N 1
ATOM 3234 C CA . ALA A 1 397 ? 7.109 8.563 17.327 1.00 96.38 397 ALA A CA 1
ATOM 3235 C C . ALA A 1 397 ? 6.877 7.077 17.019 1.00 96.38 397 ALA A C 1
ATOM 3237 O O . ALA A 1 397 ? 6.542 6.330 17.939 1.00 96.38 397 ALA A O 1
ATOM 3238 N N . ARG A 1 398 ? 7.101 6.649 15.764 1.00 96.88 398 ARG A N 1
ATOM 3239 C CA . ARG A 1 398 ? 7.001 5.251 15.305 1.00 96.88 398 ARG A CA 1
ATOM 3240 C C . ARG A 1 398 ? 5.638 4.651 15.625 1.00 96.88 398 ARG A C 1
ATOM 3242 O O . ARG A 1 398 ? 5.532 3.648 16.331 1.00 96.88 398 ARG A O 1
ATOM 3249 N N . GLU A 1 399 ? 4.589 5.289 15.120 1.00 97.88 399 GLU A N 1
ATOM 3250 C CA . GLU A 1 399 ? 3.200 4.988 15.468 1.00 97.88 399 GLU A CA 1
ATOM 3251 C C . GLU A 1 399 ? 2.432 4.422 14.270 1.00 97.88 399 GLU A C 1
ATOM 3253 O O . GLU A 1 399 ? 2.560 4.908 13.145 1.00 97.88 399 GLU A O 1
ATOM 3258 N N . ILE A 1 400 ? 1.585 3.432 14.544 1.00 98.69 400 ILE A N 1
ATOM 3259 C CA . ILE A 1 400 ? 0.411 3.112 13.734 1.00 98.69 400 ILE A CA 1
ATOM 3260 C C . ILE A 1 400 ? -0.800 3.644 14.492 1.00 98.69 400 ILE A C 1
ATOM 3262 O O . ILE A 1 400 ? -0.978 3.360 15.681 1.00 98.69 400 ILE A O 1
ATOM 3266 N N . LEU A 1 401 ? -1.610 4.439 13.806 1.00 98.75 401 LEU A N 1
ATOM 3267 C CA . LEU A 1 401 ? -2.736 5.167 14.372 1.00 98.75 401 LEU A CA 1
ATOM 3268 C C . LEU A 1 401 ? -4.045 4.702 13.746 1.00 98.75 401 LEU A C 1
ATOM 3270 O O . LEU A 1 401 ? -4.042 4.170 12.638 1.00 98.75 401 LEU A O 1
ATOM 3274 N N . MET A 1 402 ? -5.153 4.945 14.443 1.00 98.81 402 MET A N 1
ATOM 3275 C CA . MET A 1 402 ? -6.505 4.725 13.952 1.00 98.81 402 MET A CA 1
ATOM 3276 C C . MET A 1 402 ? -7.420 5.914 14.249 1.00 98.81 402 MET A C 1
ATOM 3278 O O . MET A 1 402 ? -7.408 6.481 15.344 1.00 98.81 402 MET A O 1
ATOM 3282 N N . ALA A 1 403 ? -8.250 6.263 13.274 1.00 98.75 403 ALA A N 1
ATOM 3283 C CA . ALA A 1 403 ? -9.438 7.081 13.447 1.00 98.75 403 ALA A CA 1
ATOM 3284 C C . ALA A 1 403 ? -10.682 6.202 13.267 1.00 98.75 403 ALA A C 1
ATOM 3286 O O . ALA A 1 403 ? -10.734 5.378 12.354 1.00 98.75 403 ALA A O 1
ATOM 3287 N N . LYS A 1 404 ? -11.678 6.396 14.129 1.00 98.56 404 LYS A N 1
ATOM 3288 C CA . LYS A 1 404 ? -13.012 5.807 14.015 1.00 98.56 404 LYS A CA 1
ATOM 3289 C C . LYS A 1 404 ? -13.998 6.946 13.799 1.00 98.56 404 LYS A C 1
ATOM 3291 O O . LYS A 1 404 ? -14.187 7.764 14.694 1.00 98.56 404 LYS A O 1
ATOM 3296 N N . ILE A 1 405 ? -14.592 7.021 12.616 1.00 98.69 405 ILE A N 1
ATOM 3297 C CA . ILE A 1 405 ? -15.528 8.090 12.229 1.00 98.69 405 ILE A CA 1
ATOM 3298 C C . ILE A 1 405 ? -16.707 7.500 11.464 1.00 98.69 405 ILE A C 1
ATOM 3300 O O . ILE A 1 405 ? -16.617 6.373 11.003 1.00 98.69 405 ILE A O 1
ATOM 3304 N N . ASN A 1 406 ? -17.792 8.234 11.270 1.00 98.50 406 ASN A N 1
ATOM 3305 C CA . ASN A 1 406 ? -18.844 7.865 10.320 1.00 98.50 406 ASN A CA 1
ATOM 3306 C C . ASN A 1 406 ? -19.050 8.964 9.264 1.00 98.50 406 ASN A C 1
ATOM 3308 O O . ASN A 1 406 ? -18.419 10.020 9.304 1.00 98.50 406 ASN A O 1
ATOM 3312 N N . GLU A 1 407 ? -19.938 8.733 8.296 1.00 98.62 407 GLU A N 1
ATOM 3313 C CA . GLU A 1 407 ? -20.194 9.718 7.235 1.00 98.62 407 GLU A CA 1
ATOM 3314 C C . GLU A 1 407 ? -20.724 11.061 7.767 1.00 98.62 407 GLU A C 1
ATOM 3316 O O . GLU A 1 407 ? -20.419 12.101 7.185 1.00 98.62 407 GLU A O 1
ATOM 3321 N N . GLN A 1 408 ? -21.467 11.070 8.882 1.00 98.56 408 GLN A N 1
ATOM 3322 C CA . GLN A 1 408 ? -21.963 12.312 9.489 1.00 98.56 408 GLN A CA 1
ATOM 3323 C C . GLN A 1 408 ? -20.827 13.161 10.060 1.00 98.56 408 GLN A C 1
ATOM 3325 O O . GLN A 1 408 ? -20.882 14.384 9.952 1.00 98.56 408 GLN A O 1
ATOM 3330 N N . ASP A 1 409 ? -19.770 12.535 10.583 1.00 98.88 409 ASP A N 1
ATOM 3331 C CA . ASP A 1 409 ? -18.561 13.248 11.008 1.00 98.88 409 ASP A CA 1
ATOM 3332 C C . ASP A 1 409 ? -17.893 13.966 9.824 1.00 98.88 409 ASP A C 1
ATOM 3334 O O . ASP A 1 409 ? -17.485 15.125 9.935 1.00 98.88 409 ASP A O 1
ATOM 3338 N N . ILE A 1 410 ? -17.827 13.304 8.660 1.00 98.81 410 ILE A N 1
ATOM 3339 C CA . ILE A 1 410 ? -17.242 13.879 7.438 1.00 98.81 410 ILE A CA 1
ATOM 3340 C C . ILE A 1 410 ? -18.106 15.030 6.910 1.00 98.81 410 ILE A C 1
ATOM 3342 O O . ILE A 1 410 ? -17.578 16.082 6.552 1.00 98.81 410 ILE A O 1
ATOM 3346 N N . ILE A 1 411 ? -19.430 14.852 6.888 1.00 98.75 411 ILE A N 1
ATOM 3347 C CA . ILE A 1 411 ? -20.394 15.873 6.448 1.00 98.75 411 ILE A CA 1
ATOM 3348 C C . ILE A 1 411 ? -20.360 17.099 7.367 1.00 98.75 411 ILE A C 1
ATOM 3350 O O . ILE A 1 411 ? -20.376 18.231 6.885 1.00 98.75 411 ILE A O 1
ATOM 3354 N N . ALA A 1 412 ? -20.274 16.891 8.683 1.00 98.62 412 ALA A N 1
ATOM 3355 C CA . ALA A 1 412 ? -20.181 17.968 9.667 1.00 98.62 412 ALA A CA 1
ATOM 3356 C C . ALA A 1 412 ? -18.794 18.636 9.714 1.00 98.62 412 ALA A C 1
ATOM 3358 O O . ALA A 1 412 ? -18.652 19.709 10.306 1.00 98.62 412 ALA A O 1
ATOM 3359 N N . GLY A 1 413 ? -17.771 17.996 9.140 1.00 98.62 413 GLY A N 1
ATOM 3360 C CA . GLY A 1 413 ? -16.373 18.422 9.188 1.00 98.62 413 GLY A CA 1
ATOM 3361 C C . GLY A 1 413 ? -15.723 18.335 10.570 1.00 98.62 413 GLY A C 1
ATOM 3362 O O . GLY A 1 413 ? -14.678 18.943 10.802 1.00 98.62 413 GLY A O 1
ATOM 3363 N N . LYS A 1 414 ? -16.343 17.605 11.501 1.00 98.56 414 LYS A N 1
ATOM 3364 C CA . LYS A 1 414 ? -15.896 17.402 12.886 1.00 98.56 414 LYS A CA 1
ATOM 3365 C C . LYS A 1 414 ? -16.571 16.163 13.471 1.00 98.56 414 LYS A C 1
ATOM 3367 O O . LYS A 1 414 ? -17.633 15.770 13.000 1.00 98.56 414 LYS A O 1
ATOM 3372 N N . LEU A 1 415 ? -16.001 15.608 14.540 1.00 98.44 415 LEU A N 1
ATOM 3373 C CA . LEU A 1 415 ? -16.641 14.523 15.285 1.00 98.44 415 LEU A CA 1
ATOM 3374 C C . LEU A 1 415 ? -17.976 14.994 15.884 1.00 98.44 415 LEU A C 1
ATOM 3376 O O . LEU A 1 415 ? -18.020 15.933 16.682 1.00 98.44 415 LEU A O 1
ATOM 3380 N N . VAL A 1 416 ? -19.052 14.333 15.479 1.00 98.31 416 VAL A N 1
ATOM 3381 C CA . VAL A 1 416 ? -20.416 14.452 16.014 1.00 98.31 416 VAL A CA 1
ATOM 3382 C C . VAL A 1 416 ? -20.974 13.093 16.441 1.00 98.31 416 VAL A C 1
ATOM 3384 O O . VAL A 1 416 ? -21.969 13.037 17.159 1.00 98.31 416 VAL A O 1
ATOM 3387 N N . SER A 1 417 ? -20.345 12.000 16.008 1.00 96.81 417 SER A N 1
ATOM 3388 C CA . SER A 1 417 ? -20.681 10.642 16.400 1.00 96.81 417 SER A CA 1
ATOM 3389 C C . SER A 1 417 ? -20.253 10.344 17.842 1.00 96.81 417 SER A C 1
ATOM 3391 O O . SER A 1 417 ? -19.219 10.806 18.318 1.00 96.81 417 SER A O 1
ATOM 3393 N N . GLU A 1 418 ? -21.055 9.546 18.551 1.00 94.94 418 GLU A N 1
ATOM 3394 C CA . GLU A 1 418 ? -20.882 9.302 19.993 1.00 94.94 418 GLU A CA 1
ATOM 3395 C C . GLU A 1 418 ? -19.589 8.539 20.323 1.00 94.94 418 GLU A C 1
ATOM 3397 O O . GLU A 1 418 ? -18.895 8.868 21.280 1.00 94.94 418 GLU A O 1
ATOM 3402 N N . LYS A 1 419 ? -19.254 7.527 19.512 1.00 95.19 419 LYS A N 1
ATOM 3403 C CA . LYS A 1 419 ? -18.072 6.664 19.695 1.00 95.19 419 LYS A CA 1
ATOM 3404 C C . LYS A 1 419 ? -16.902 7.027 18.774 1.00 95.19 419 LYS A C 1
ATOM 3406 O O . LYS A 1 419 ? -15.973 6.234 18.626 1.00 95.19 419 LYS A O 1
ATOM 3411 N N . GLY A 1 420 ? -16.976 8.176 18.101 1.00 97.06 420 GLY A N 1
ATOM 3412 C CA . GLY A 1 420 ? -15.951 8.610 17.161 1.00 97.06 420 GLY A CA 1
ATOM 3413 C C . GLY A 1 420 ? -14.680 9.084 17.864 1.00 97.06 420 GLY A C 1
ATOM 3414 O O . GLY A 1 420 ? -14.734 9.716 18.918 1.00 97.06 420 GLY A O 1
ATOM 3415 N N . TYR A 1 421 ? -13.522 8.806 17.272 1.00 98.38 421 TYR A N 1
ATOM 3416 C CA . TYR A 1 421 ? -12.230 9.284 17.758 1.00 98.38 421 TYR A CA 1
ATOM 3417 C C . TYR A 1 421 ? -11.224 9.452 16.622 1.00 98.38 421 TYR A C 1
ATOM 3419 O O . TYR A 1 421 ? -11.315 8.814 15.574 1.00 98.38 421 TYR A O 1
ATOM 3427 N N . LEU A 1 422 ? -10.214 10.286 16.858 1.00 98.56 422 LEU A N 1
ATOM 3428 C CA . LEU A 1 422 ? -9.081 10.492 15.957 1.00 98.56 422 LEU A CA 1
ATOM 3429 C C . LEU A 1 422 ? -7.780 10.108 16.672 1.00 98.56 422 LEU A C 1
ATOM 3431 O O . LEU A 1 422 ? -7.684 10.244 17.892 1.00 98.56 422 LEU A O 1
ATOM 3435 N N . LYS A 1 423 ? -6.757 9.707 15.907 1.00 98.00 423 LYS A N 1
ATOM 3436 C CA . LYS A 1 423 ? -5.368 9.548 16.383 1.00 98.00 423 LYS A CA 1
ATOM 3437 C C . LYS A 1 423 ? -5.177 8.532 17.527 1.00 98.00 423 LYS A C 1
ATOM 3439 O O . LYS A 1 423 ? -4.250 8.682 18.323 1.00 98.00 423 LYS A O 1
ATOM 3444 N N . LYS A 1 424 ? -6.015 7.495 17.625 1.00 98.19 424 LYS A N 1
ATOM 3445 C CA . LYS A 1 424 ? -5.862 6.434 18.636 1.00 98.19 424 LYS A CA 1
ATOM 3446 C C . LYS A 1 424 ? -4.684 5.527 18.286 1.00 98.19 424 LYS A C 1
ATOM 3448 O O . LYS A 1 424 ? -4.492 5.201 17.119 1.00 98.19 424 LYS A O 1
ATOM 3453 N N . ILE A 1 425 ? -3.890 5.121 19.275 1.00 98.31 425 ILE A N 1
ATOM 3454 C CA . ILE A 1 425 ? -2.746 4.230 19.047 1.00 98.31 425 ILE A CA 1
ATOM 3455 C C . ILE A 1 425 ? -3.240 2.813 18.738 1.00 98.31 425 ILE A C 1
ATOM 3457 O O . ILE A 1 425 ? -3.973 2.225 19.526 1.00 98.31 425 ILE A O 1
ATOM 3461 N N . VAL A 1 426 ? -2.778 2.263 17.617 1.00 98.50 426 VAL A N 1
ATOM 3462 C CA . VAL A 1 426 ? -2.858 0.829 17.298 1.00 98.50 426 VAL A CA 1
ATOM 3463 C C . VAL A 1 426 ? -1.573 0.130 17.719 1.00 98.50 426 VAL A C 1
ATOM 3465 O O . VAL A 1 426 ? -1.590 -0.922 18.344 1.00 98.50 426 VAL A O 1
ATOM 3468 N N . SER A 1 427 ? -0.433 0.735 17.387 1.00 97.94 427 SER A N 1
ATOM 3469 C CA . SER A 1 427 ? 0.881 0.255 17.795 1.00 97.94 427 SER A CA 1
ATOM 3470 C C . SER A 1 427 ? 1.833 1.429 17.962 1.00 97.94 427 SER A C 1
ATOM 3472 O O . SER A 1 427 ? 1.814 2.369 17.166 1.00 97.94 427 SER A O 1
ATOM 3474 N N . LYS A 1 428 ? 2.689 1.375 18.981 1.00 96.19 428 LYS A N 1
ATOM 3475 C CA . LYS A 1 428 ? 3.720 2.381 19.233 1.00 96.19 428 LYS A CA 1
ATOM 3476 C C . LYS A 1 428 ? 4.982 1.701 19.731 1.00 96.19 428 LYS A C 1
ATOM 3478 O O . LYS A 1 428 ? 4.937 0.991 20.728 1.00 96.19 428 LYS A O 1
ATOM 3483 N N . LEU A 1 429 ? 6.101 1.937 19.051 1.00 94.88 429 LEU A N 1
ATOM 3484 C CA . LEU A 1 429 ? 7.370 1.326 19.437 1.00 94.88 429 LEU A CA 1
ATOM 3485 C C . LEU A 1 429 ? 8.012 2.100 20.593 1.00 94.88 429 LEU A C 1
ATOM 3487 O O . LEU A 1 429 ? 8.249 3.306 20.500 1.00 94.88 429 LEU A O 1
ATOM 3491 N N . GLY A 1 430 ? 8.312 1.387 21.677 1.00 87.94 430 GLY A N 1
ATOM 3492 C CA . GLY A 1 430 ? 9.012 1.920 22.841 1.00 87.94 430 GLY A CA 1
ATOM 3493 C C . GLY A 1 430 ? 10.531 2.002 22.652 1.00 87.94 430 GLY A C 1
ATOM 3494 O O . GLY A 1 430 ? 11.054 2.320 21.575 1.00 87.94 430 GLY A O 1
ATOM 3495 N N . LYS A 1 431 ? 11.262 1.730 23.736 1.00 86.50 431 LYS A N 1
ATOM 3496 C CA . LYS A 1 431 ? 12.722 1.600 23.704 1.00 86.50 431 LYS A CA 1
ATOM 3497 C C . LYS A 1 431 ? 13.092 0.307 22.977 1.00 86.50 431 LYS A C 1
ATOM 3499 O O . LYS A 1 431 ? 12.595 -0.752 23.334 1.00 86.50 431 LYS A O 1
ATOM 3504 N N . TYR A 1 432 ? 14.007 0.395 22.017 1.00 85.19 432 TYR A N 1
ATOM 3505 C CA . TYR A 1 432 ? 14.576 -0.793 21.390 1.00 85.19 432 TYR A CA 1
ATOM 3506 C C . TYR A 1 432 ? 15.499 -1.528 22.373 1.00 85.19 432 TYR A C 1
ATOM 3508 O O . TYR A 1 432 ? 16.440 -0.931 22.908 1.00 85.19 432 TYR A O 1
ATOM 3516 N N . THR A 1 433 ? 15.221 -2.808 22.616 1.00 83.44 433 THR A N 1
ATOM 3517 C CA . THR A 1 433 ? 16.013 -3.697 23.489 1.00 83.44 433 THR A CA 1
ATOM 3518 C C . THR A 1 433 ? 16.609 -4.883 22.732 1.00 83.44 433 THR A C 1
ATOM 3520 O O . THR A 1 433 ? 17.358 -5.663 23.321 1.00 83.44 433 THR A O 1
ATOM 3523 N N . GLY A 1 434 ? 16.322 -5.000 21.431 1.00 73.94 434 GLY A N 1
ATOM 3524 C CA . GLY A 1 434 ? 16.865 -6.051 20.582 1.00 73.94 434 GLY A CA 1
ATOM 3525 C C . GLY A 1 434 ? 18.397 -6.041 20.520 1.00 73.94 434 GLY A C 1
ATOM 3526 O O . GLY A 1 434 ? 19.061 -5.013 20.658 1.00 73.94 434 GLY A O 1
ATOM 3527 N N . THR A 1 435 ? 18.972 -7.221 20.297 1.00 68.00 435 THR A N 1
ATOM 3528 C CA . THR A 1 435 ? 20.428 -7.436 20.308 1.00 68.00 435 THR A CA 1
ATOM 3529 C C . THR A 1 435 ? 21.117 -7.050 18.998 1.00 68.00 435 THR A C 1
ATOM 3531 O O . THR A 1 435 ? 22.329 -6.841 18.991 1.00 68.00 435 THR A O 1
ATOM 3534 N N . LYS A 1 436 ? 20.369 -6.931 17.892 1.00 67.19 436 LYS A N 1
ATOM 3535 C CA . LYS A 1 436 ? 20.907 -6.582 16.568 1.00 67.19 436 LYS A CA 1
ATOM 3536 C C . LYS A 1 436 ? 21.171 -5.084 16.444 1.00 67.19 436 LYS A C 1
ATOM 3538 O O . LYS A 1 436 ? 20.291 -4.276 16.749 1.00 67.19 436 LYS A O 1
ATOM 3543 N N . ASN A 1 437 ? 22.341 -4.698 15.930 1.00 65.31 437 ASN A N 1
ATOM 3544 C CA . ASN A 1 437 ? 22.627 -3.303 15.593 1.00 65.31 437 ASN A CA 1
ATOM 3545 C C . ASN A 1 437 ? 22.425 -3.050 14.099 1.00 65.31 437 ASN A C 1
ATOM 3547 O O . ASN A 1 437 ? 23.372 -2.991 13.313 1.00 65.31 437 ASN A O 1
ATOM 3551 N N . TYR A 1 438 ? 21.170 -2.820 13.728 1.00 62.59 438 TYR A N 1
ATOM 3552 C CA . TYR A 1 438 ? 20.772 -2.648 12.337 1.00 62.59 438 TYR A CA 1
ATOM 3553 C C . TYR A 1 438 ? 21.465 -1.488 11.586 1.00 62.59 438 TYR A C 1
ATOM 3555 O O . TYR A 1 438 ? 21.432 -1.459 10.361 1.00 62.59 438 TYR A O 1
ATOM 3563 N N . TYR A 1 439 ? 22.081 -0.531 12.294 1.00 56.81 439 TYR A N 1
ATOM 3564 C CA . TYR A 1 439 ? 22.764 0.635 11.708 1.00 56.81 439 TYR A CA 1
ATOM 3565 C C . TYR A 1 439 ? 24.275 0.437 11.527 1.00 56.81 439 TYR A C 1
ATOM 3567 O O . TYR A 1 439 ? 24.921 1.274 10.901 1.00 56.81 439 TYR A O 1
ATOM 3575 N N . LYS A 1 440 ? 24.846 -0.633 12.092 1.00 48.47 440 LYS A N 1
ATOM 3576 C CA . LYS A 1 440 ? 26.265 -0.994 11.931 1.00 48.47 440 LYS A CA 1
ATOM 3577 C C . LYS A 1 440 ? 26.470 -2.233 11.063 1.00 48.47 440 LYS A C 1
ATOM 3579 O O . LYS A 1 440 ? 27.562 -2.426 10.553 1.00 48.47 440 LYS A O 1
ATOM 3584 N N . GLU A 1 441 ? 25.423 -3.025 10.866 1.00 44.81 441 GLU A N 1
ATOM 3585 C CA . GLU A 1 441 ? 25.430 -4.248 10.068 1.00 44.81 441 GLU A CA 1
ATOM 3586 C C . GLU A 1 441 ? 24.705 -4.008 8.729 1.00 44.81 441 GLU A C 1
ATOM 3588 O O . GLU A 1 441 ? 23.619 -4.526 8.477 1.00 44.81 441 GLU A O 1
ATOM 3593 N N . ILE A 1 442 ? 25.299 -3.207 7.836 1.00 42.12 442 ILE A N 1
ATOM 3594 C CA . ILE A 1 442 ? 25.254 -3.601 6.416 1.00 42.12 442 ILE A CA 1
ATOM 3595 C C . ILE A 1 442 ? 26.147 -4.842 6.382 1.00 42.12 442 ILE A C 1
ATOM 3597 O O . ILE A 1 442 ? 27.212 -4.753 6.986 1.00 42.12 442 ILE A O 1
ATOM 3601 N N . PRO A 1 443 ? 25.745 -5.990 5.806 1.00 40.38 443 PRO A N 1
ATOM 3602 C CA . PRO A 1 443 ? 26.560 -7.191 5.898 1.00 40.38 443 PRO A CA 1
ATOM 3603 C C . PRO A 1 443 ? 27.956 -6.865 5.369 1.00 40.38 443 PRO A C 1
ATOM 3605 O O . PRO A 1 443 ? 28.124 -6.630 4.172 1.00 40.38 443 PRO A O 1
ATOM 3608 N N . ASP A 1 444 ? 28.934 -6.806 6.276 1.00 43.44 444 ASP A N 1
ATOM 3609 C CA . ASP A 1 444 ? 30.331 -7.003 5.940 1.00 43.44 444 ASP A CA 1
ATOM 3610 C C . ASP A 1 444 ? 30.359 -8.401 5.336 1.00 43.44 444 ASP A C 1
ATOM 3612 O O . ASP A 1 444 ? 30.451 -9.402 6.046 1.00 43.44 444 ASP A O 1
ATOM 3616 N N . ILE A 1 445 ? 30.201 -8.495 4.017 1.00 50.12 445 ILE A N 1
ATOM 3617 C CA . ILE A 1 445 ? 30.751 -9.655 3.344 1.00 50.12 445 ILE A CA 1
ATOM 3618 C C . ILE A 1 445 ? 32.235 -9.561 3.640 1.00 50.12 445 ILE A C 1
ATOM 3620 O O . ILE A 1 445 ? 32.872 -8.579 3.248 1.00 50.12 445 ILE A O 1
ATOM 3624 N N . ASP A 1 446 ? 32.757 -10.546 4.372 1.00 63.16 446 ASP A N 1
ATOM 3625 C CA . ASP A 1 446 ? 34.188 -10.667 4.611 1.00 63.16 446 ASP A CA 1
ATOM 3626 C C . ASP A 1 446 ? 34.882 -10.446 3.256 1.00 63.16 446 ASP A C 1
ATOM 3628 O O . ASP A 1 446 ? 34.564 -11.157 2.299 1.00 63.16 446 ASP A O 1
ATOM 3632 N N . PRO A 1 447 ? 35.792 -9.463 3.114 1.00 65.31 447 PRO A N 1
ATOM 3633 C CA . PRO A 1 447 ? 36.501 -9.225 1.863 1.00 65.31 447 PRO A CA 1
ATOM 3634 C C . PRO A 1 447 ? 37.060 -10.511 1.245 1.00 65.31 447 PRO A C 1
ATOM 3636 O O . PRO A 1 447 ? 37.075 -10.652 0.025 1.00 65.31 447 PRO A O 1
ATOM 3639 N N . LYS A 1 448 ? 37.458 -11.485 2.073 1.00 71.38 448 LYS A N 1
ATOM 3640 C CA . LYS A 1 448 ? 37.895 -12.806 1.615 1.00 71.38 448 LYS A CA 1
ATOM 3641 C C . LYS A 1 448 ? 36.759 -13.628 1.017 1.00 71.38 448 LYS A C 1
ATOM 3643 O O . LYS A 1 448 ? 36.963 -14.241 -0.024 1.00 71.38 448 LYS A O 1
ATOM 3648 N N . GLU A 1 449 ? 35.582 -13.630 1.634 1.00 68.06 449 GLU A N 1
ATOM 3649 C CA . GLU A 1 449 ? 34.380 -14.296 1.121 1.00 68.06 449 GLU A CA 1
ATOM 3650 C C . GLU A 1 449 ? 33.887 -13.640 -0.176 1.00 68.06 449 GLU A C 1
ATOM 3652 O O . GLU A 1 449 ? 33.551 -14.345 -1.128 1.00 68.06 449 GLU A O 1
ATOM 3657 N N . LEU A 1 450 ? 33.940 -12.306 -0.267 1.00 66.81 450 LEU A N 1
ATOM 3658 C CA . LEU A 1 450 ? 33.629 -11.555 -1.486 1.00 66.81 450 LEU A CA 1
ATOM 3659 C C . LEU A 1 450 ? 34.567 -11.948 -2.628 1.00 66.81 450 LEU A C 1
ATOM 3661 O O . LEU A 1 450 ? 34.110 -12.252 -3.725 1.00 66.81 450 LEU A O 1
ATOM 3665 N N . ILE A 1 451 ? 35.876 -11.949 -2.372 1.00 76.38 451 ILE A N 1
ATOM 3666 C CA . ILE A 1 451 ? 36.909 -12.299 -3.353 1.00 76.38 451 ILE A CA 1
ATOM 3667 C C . ILE A 1 451 ? 36.769 -13.763 -3.787 1.00 76.38 451 ILE A C 1
ATOM 3669 O O . ILE A 1 451 ? 36.814 -14.069 -4.981 1.00 76.38 451 ILE A O 1
ATOM 3673 N N . GLU A 1 452 ? 36.565 -14.670 -2.834 1.00 75.44 452 GLU A N 1
ATOM 3674 C CA . GLU A 1 452 ? 36.416 -16.103 -3.087 1.00 75.44 452 GLU A CA 1
ATOM 3675 C C . GLU A 1 452 ? 35.154 -16.405 -3.903 1.00 75.44 452 GLU A C 1
ATOM 3677 O O . GLU A 1 452 ? 35.192 -17.222 -4.820 1.00 75.44 452 GLU A O 1
ATOM 3682 N N . THR A 1 453 ? 34.051 -15.716 -3.612 1.00 67.69 453 THR A N 1
ATOM 3683 C CA . THR A 1 453 ? 32.784 -15.870 -4.334 1.00 67.69 453 THR A CA 1
ATOM 3684 C C . THR A 1 453 ? 32.862 -15.225 -5.714 1.00 67.69 453 THR A C 1
ATOM 3686 O O . THR A 1 453 ? 32.532 -15.859 -6.715 1.00 67.69 453 THR A O 1
ATOM 3689 N N . ALA A 1 454 ? 33.365 -13.989 -5.792 1.00 69.31 454 ALA A N 1
ATOM 3690 C CA . ALA A 1 454 ? 33.456 -13.252 -7.042 1.00 69.31 454 ALA A CA 1
ATOM 3691 C C . ALA A 1 454 ? 34.415 -13.922 -8.031 1.00 69.31 454 ALA A C 1
ATOM 3693 O O . ALA A 1 454 ? 34.074 -14.053 -9.198 1.00 69.31 454 ALA A O 1
ATOM 3694 N N . SER A 1 455 ? 35.566 -14.432 -7.585 1.00 78.94 455 SER A N 1
ATOM 3695 C CA . SER A 1 455 ? 36.535 -15.100 -8.476 1.00 78.94 455 SER A CA 1
ATOM 3696 C C . SER A 1 455 ? 35.981 -16.323 -9.222 1.00 78.94 455 SER A C 1
ATOM 3698 O O . SER A 1 455 ? 36.563 -16.736 -10.223 1.00 78.94 455 SER A O 1
ATOM 3700 N N . LYS A 1 456 ? 34.853 -16.884 -8.765 1.00 75.50 456 LYS A N 1
ATOM 3701 C CA . LYS A 1 456 ? 34.195 -18.065 -9.343 1.00 75.50 456 LYS A CA 1
ATOM 3702 C C . LYS A 1 456 ? 33.073 -17.730 -10.324 1.00 75.50 456 LYS A C 1
ATOM 3704 O O . LYS A 1 456 ? 32.475 -18.646 -10.885 1.00 75.50 456 LYS A O 1
ATOM 3709 N N . TYR A 1 457 ? 32.743 -16.455 -10.525 1.00 72.38 457 TYR A N 1
ATOM 3710 C CA . TYR A 1 457 ? 31.658 -16.096 -11.429 1.00 72.38 457 TYR A CA 1
ATOM 3711 C C . TYR A 1 457 ? 32.007 -16.305 -12.901 1.00 72.38 457 TYR A C 1
ATOM 3713 O O . TYR A 1 457 ? 33.103 -16.016 -13.367 1.00 72.38 457 TYR A O 1
ATOM 3721 N N . GLU A 1 458 ? 30.990 -16.719 -13.652 1.00 80.38 458 GLU A N 1
ATOM 3722 C CA . GLU A 1 458 ? 31.048 -17.022 -15.086 1.00 80.38 458 GLU A CA 1
ATOM 3723 C C . GLU A 1 458 ? 31.145 -15.791 -16.003 1.00 80.38 458 GLU A C 1
ATOM 3725 O O . GLU A 1 458 ? 31.129 -15.926 -17.224 1.00 80.38 458 GLU A O 1
ATOM 3730 N N . SER A 1 459 ? 31.229 -14.581 -15.443 1.00 78.88 459 SER A N 1
ATOM 3731 C CA . SER A 1 459 ? 31.265 -13.333 -16.206 1.00 78.88 459 SER A CA 1
ATOM 3732 C C . SER A 1 459 ? 32.005 -12.238 -15.452 1.00 78.88 459 SER A C 1
ATOM 3734 O O . SER A 1 459 ? 31.681 -11.959 -14.298 1.00 78.88 459 SER A O 1
ATOM 3736 N N . VAL A 1 460 ? 32.925 -11.549 -16.132 1.00 76.38 460 VAL A N 1
ATOM 3737 C CA . VAL A 1 460 ? 33.627 -10.369 -15.598 1.00 76.38 460 VAL A CA 1
ATOM 3738 C C . VAL A 1 460 ? 32.648 -9.285 -15.145 1.00 76.38 460 VAL A C 1
ATOM 3740 O O . VAL A 1 460 ? 32.839 -8.673 -14.100 1.00 76.38 460 VAL A O 1
ATOM 3743 N N . ASP A 1 461 ? 31.549 -9.087 -15.871 1.00 68.69 461 ASP A N 1
ATOM 3744 C CA . ASP A 1 461 ? 30.519 -8.123 -15.483 1.00 68.69 461 ASP A CA 1
ATOM 3745 C C . ASP A 1 461 ? 29.876 -8.501 -14.133 1.00 68.69 461 ASP A C 1
ATOM 3747 O O . ASP A 1 461 ? 29.691 -7.640 -13.275 1.00 68.69 461 ASP A O 1
ATOM 3751 N N . LYS A 1 462 ? 29.637 -9.793 -13.874 1.00 63.75 462 LYS A N 1
ATOM 3752 C CA . LYS A 1 462 ? 29.116 -10.290 -12.586 1.00 63.75 462 LYS A CA 1
ATOM 3753 C C . LYS A 1 462 ? 30.136 -10.131 -11.453 1.00 63.75 462 LYS A C 1
ATOM 3755 O O . LYS A 1 462 ? 29.765 -9.731 -10.347 1.00 63.75 462 LYS A O 1
ATOM 3760 N N . ILE A 1 463 ? 31.416 -10.375 -11.747 1.00 73.81 463 ILE A N 1
ATOM 3761 C CA . ILE A 1 463 ? 32.550 -10.139 -10.839 1.00 73.81 463 ILE A CA 1
ATOM 3762 C C . ILE A 1 463 ? 32.585 -8.678 -10.403 1.00 73.81 463 ILE A C 1
ATOM 3764 O O . ILE A 1 463 ? 32.510 -8.371 -9.213 1.00 73.81 463 ILE A O 1
ATOM 3768 N N . LEU A 1 464 ? 32.659 -7.771 -11.372 1.00 75.38 464 LEU A N 1
ATOM 3769 C CA . LEU A 1 464 ? 32.806 -6.348 -11.117 1.00 75.38 464 LEU A CA 1
ATOM 3770 C C . LEU A 1 464 ? 31.550 -5.778 -10.454 1.00 75.38 464 LEU A C 1
ATOM 3772 O O . LEU A 1 464 ? 31.667 -5.054 -9.471 1.00 75.38 464 LEU A O 1
ATOM 3776 N N . LYS A 1 465 ? 30.344 -6.147 -10.907 1.00 63.66 465 LYS A N 1
ATOM 3777 C CA . LYS A 1 465 ? 29.092 -5.780 -10.223 1.00 63.66 465 LYS A CA 1
ATOM 3778 C C . LYS A 1 465 ? 29.121 -6.181 -8.755 1.00 63.66 465 LYS A C 1
ATOM 3780 O O . LYS A 1 465 ? 28.817 -5.357 -7.907 1.00 63.66 465 LYS A O 1
ATOM 3785 N N . THR A 1 466 ? 29.542 -7.400 -8.444 1.00 64.00 466 THR A N 1
ATOM 3786 C CA . THR A 1 466 ? 29.617 -7.871 -7.057 1.00 64.00 466 THR A CA 1
ATOM 3787 C C . THR A 1 466 ? 30.608 -7.040 -6.235 1.00 64.00 466 THR A C 1
ATOM 3789 O O . THR A 1 466 ? 30.276 -6.545 -5.164 1.00 64.00 466 THR A O 1
ATOM 3792 N N . VAL A 1 467 ? 31.795 -6.752 -6.760 1.00 67.94 467 VAL A N 1
ATOM 3793 C CA . VAL A 1 467 ? 32.759 -5.904 -6.040 1.00 67.94 467 VAL A CA 1
ATOM 3794 C C . VAL A 1 467 ? 32.223 -4.482 -5.814 1.00 67.94 467 VAL A C 1
ATOM 3796 O O . VAL A 1 467 ? 32.291 -3.967 -4.701 1.00 67.94 467 VAL A O 1
ATOM 3799 N N . PHE A 1 468 ? 31.643 -3.853 -6.839 1.00 65.12 468 PHE A N 1
ATOM 3800 C CA . PHE A 1 468 ? 31.157 -2.469 -6.762 1.00 65.12 468 PHE A CA 1
ATOM 3801 C C . PHE A 1 468 ? 29.808 -2.316 -6.033 1.00 65.12 468 PHE A C 1
ATOM 3803 O O . PHE A 1 468 ? 29.479 -1.218 -5.583 1.00 65.12 468 PHE A O 1
ATOM 3810 N N . VAL A 1 469 ? 29.026 -3.392 -5.887 1.00 55.25 469 VAL A N 1
ATOM 3811 C CA . VAL A 1 469 ? 27.731 -3.380 -5.187 1.00 55.25 469 VAL A CA 1
ATOM 3812 C C . VAL A 1 469 ? 27.870 -3.692 -3.699 1.00 55.25 469 VAL A C 1
ATOM 3814 O O . VAL A 1 469 ? 27.196 -3.046 -2.899 1.00 55.25 469 VAL A O 1
ATOM 3817 N N . TYR A 1 470 ? 28.743 -4.627 -3.316 1.00 53.00 470 TYR A N 1
ATOM 3818 C CA . TYR A 1 470 ? 28.888 -5.089 -1.928 1.00 53.00 470 TYR A CA 1
ATOM 3819 C C . TYR A 1 470 ? 29.949 -4.329 -1.118 1.00 53.00 470 TYR A C 1
ATOM 3821 O O . TYR A 1 470 ? 30.034 -4.502 0.093 1.00 53.00 470 TYR A O 1
ATOM 3829 N N . TYR A 1 471 ? 30.683 -3.404 -1.746 1.00 56.91 471 TYR A N 1
ATOM 3830 C CA . TYR A 1 471 ? 31.585 -2.461 -1.071 1.00 56.91 471 TYR A CA 1
ATOM 3831 C C . TYR A 1 471 ? 31.075 -0.992 -1.112 1.00 56.91 471 TYR A C 1
ATOM 3833 O O . TYR A 1 471 ? 31.833 -0.072 -1.443 1.00 56.91 471 TYR A O 1
ATOM 3841 N N . PRO A 1 472 ? 29.788 -0.701 -0.810 1.00 43.41 472 PRO A N 1
ATOM 3842 C CA . PRO A 1 472 ? 29.167 0.591 -1.117 1.00 43.41 472 PRO A CA 1
ATOM 3843 C C . PRO A 1 472 ? 29.625 1.745 -0.215 1.00 43.41 472 PRO A C 1
ATOM 3845 O O . PRO A 1 472 ? 29.564 2.892 -0.649 1.00 43.41 472 PRO A O 1
ATOM 3848 N N . LEU A 1 473 ? 30.109 1.491 1.007 1.00 39.44 473 LEU A N 1
ATOM 3849 C CA . LEU A 1 473 ? 30.712 2.542 1.845 1.00 39.44 473 LEU A CA 1
ATOM 3850 C C . LEU A 1 473 ? 32.068 3.027 1.295 1.00 39.44 473 LEU A C 1
ATOM 3852 O O . LEU A 1 473 ? 32.436 4.172 1.528 1.00 39.44 473 LEU A O 1
ATOM 3856 N N . ASN A 1 474 ? 32.741 2.208 0.482 1.00 45.16 474 ASN A N 1
ATOM 3857 C CA . ASN A 1 474 ? 34.059 2.487 -0.099 1.00 45.16 474 ASN A CA 1
ATOM 3858 C C . ASN A 1 474 ? 34.000 2.921 -1.580 1.00 45.16 474 ASN A C 1
ATOM 3860 O O . ASN A 1 474 ? 34.898 3.600 -2.073 1.00 45.16 474 ASN A O 1
ATOM 3864 N N . CYS A 1 475 ? 32.913 2.613 -2.299 1.00 43.62 475 CYS A N 1
ATOM 3865 C CA . CYS A 1 475 ? 32.703 3.084 -3.678 1.00 43.62 475 CYS A CA 1
ATOM 3866 C C . CYS A 1 475 ? 32.205 4.541 -3.765 1.00 43.62 475 CYS A C 1
ATOM 3868 O O . CYS A 1 475 ? 32.402 5.194 -4.788 1.00 43.62 475 CYS A O 1
ATOM 3870 N N . GLN A 1 476 ? 31.669 5.103 -2.675 1.00 44.19 476 GLN A N 1
ATOM 3871 C CA . GLN A 1 476 ? 31.266 6.520 -2.581 1.00 44.19 476 GLN A CA 1
ATOM 3872 C C . GLN A 1 476 ? 32.441 7.505 -2.776 1.00 44.19 476 GLN A C 1
ATOM 3874 O O . GLN A 1 476 ? 32.230 8.688 -3.057 1.00 44.19 476 GLN A O 1
ATOM 3879 N N . ASN A 1 477 ? 33.679 7.005 -2.688 1.00 49.41 477 ASN A N 1
ATOM 3880 C CA . ASN A 1 477 ? 34.920 7.775 -2.696 1.00 49.41 477 ASN A CA 1
ATOM 3881 C C . ASN A 1 477 ? 35.821 7.467 -3.886 1.00 49.41 477 ASN A C 1
ATOM 3883 O O . ASN A 1 477 ? 37.014 7.749 -3.853 1.00 49.41 477 ASN A O 1
ATOM 3887 N N . MET A 1 478 ? 35.270 6.924 -4.970 1.00 53.28 478 MET A N 1
ATOM 3888 C CA . MET A 1 478 ? 36.085 6.520 -6.113 1.00 53.28 478 MET A CA 1
ATOM 3889 C C . MET A 1 478 ? 36.817 7.685 -6.815 1.00 53.28 478 MET A C 1
ATOM 3891 O O . MET A 1 478 ? 37.774 7.451 -7.540 1.00 53.28 478 MET A O 1
ATOM 3895 N N . HIS A 1 479 ? 36.425 8.932 -6.527 1.00 52.03 479 HIS A N 1
ATOM 3896 C CA . HIS A 1 479 ? 37.134 10.164 -6.897 1.00 52.03 479 HIS A CA 1
ATOM 3897 C C . HIS A 1 479 ? 38.420 10.432 -6.085 1.00 52.03 479 HIS A C 1
ATOM 3899 O O . HIS A 1 479 ? 39.203 11.307 -6.447 1.00 52.03 479 HIS A O 1
ATOM 3905 N N . LEU A 1 480 ? 38.625 9.720 -4.973 1.00 49.94 480 LEU A N 1
ATOM 3906 C CA . LEU A 1 480 ? 39.836 9.723 -4.137 1.00 49.94 480 LEU A CA 1
ATOM 3907 C C . LEU A 1 480 ? 40.748 8.527 -4.446 1.00 49.94 480 LEU A C 1
ATOM 3909 O O . LEU A 1 480 ? 41.887 8.471 -3.984 1.00 49.94 480 LEU A O 1
ATOM 3913 N N . VAL A 1 481 ? 40.241 7.568 -5.219 1.00 62.31 481 VAL A N 1
ATOM 3914 C CA . VAL A 1 481 ? 40.977 6.411 -5.715 1.00 62.31 481 VAL A CA 1
ATOM 3915 C C . VAL A 1 481 ? 41.584 6.769 -7.073 1.00 62.31 481 VAL A C 1
ATOM 3917 O O . VAL A 1 481 ? 41.028 7.554 -7.834 1.00 62.31 481 VAL A O 1
ATOM 3920 N N . ASP A 1 482 ? 42.748 6.208 -7.394 1.00 70.81 482 ASP A N 1
ATOM 3921 C CA . ASP A 1 482 ? 43.357 6.382 -8.712 1.00 70.81 482 ASP A CA 1
ATOM 3922 C C . ASP A 1 482 ? 42.489 5.686 -9.781 1.00 70.81 482 ASP A C 1
ATOM 3924 O O . ASP A 1 482 ? 42.488 4.455 -9.906 1.00 70.81 482 ASP A O 1
ATOM 3928 N N . ALA A 1 483 ? 41.718 6.483 -10.530 1.00 69.44 483 ALA A N 1
ATOM 3929 C CA . ALA A 1 483 ? 40.803 6.010 -11.566 1.00 69.44 483 ALA A CA 1
ATOM 3930 C C . ALA A 1 483 ? 41.535 5.226 -12.664 1.00 69.44 483 ALA A C 1
ATOM 3932 O O . ALA A 1 483 ? 41.080 4.156 -13.062 1.00 69.44 483 ALA A O 1
ATOM 3933 N N . LYS A 1 484 ? 42.726 5.687 -13.072 1.00 74.94 484 LYS A N 1
ATOM 3934 C CA . LYS A 1 484 ? 43.550 5.011 -14.085 1.00 74.94 484 LYS A CA 1
ATOM 3935 C C . LYS A 1 484 ? 44.047 3.664 -13.581 1.00 74.94 484 LYS A C 1
ATOM 3937 O O . LYS A 1 484 ? 44.061 2.685 -14.323 1.00 74.94 484 LYS A O 1
ATOM 3942 N N . LYS A 1 485 ? 44.430 3.589 -12.306 1.00 79.44 485 LYS A N 1
ATOM 3943 C CA . LYS A 1 485 ? 44.820 2.330 -11.666 1.00 79.44 485 LYS A CA 1
ATOM 3944 C C . LYS A 1 485 ? 43.637 1.376 -11.503 1.00 79.44 485 LYS A C 1
ATOM 3946 O O . LYS A 1 485 ? 43.820 0.175 -11.656 1.00 79.44 485 LYS A O 1
ATOM 3951 N N . THR A 1 486 ? 42.444 1.900 -11.234 1.00 78.38 486 THR A N 1
ATOM 3952 C CA . THR A 1 486 ? 41.207 1.111 -11.152 1.00 78.38 486 THR A CA 1
ATOM 3953 C C . THR A 1 486 ? 40.851 0.515 -12.513 1.00 78.38 486 THR A C 1
ATOM 3955 O O . THR A 1 486 ? 40.689 -0.698 -12.607 1.00 78.38 486 THR A O 1
ATOM 3958 N N . ASP A 1 487 ? 40.822 1.328 -13.575 1.00 80.38 487 ASP A N 1
ATOM 3959 C CA . ASP A 1 487 ? 40.587 0.861 -14.950 1.00 80.38 487 ASP A CA 1
ATOM 3960 C C . ASP A 1 487 ? 41.666 -0.138 -15.407 1.00 80.38 487 ASP A C 1
ATOM 3962 O O . ASP A 1 487 ? 41.361 -1.121 -16.078 1.00 80.38 487 ASP A O 1
ATOM 3966 N N . SER A 1 488 ? 42.921 0.059 -14.989 1.00 85.69 488 SER A N 1
ATOM 3967 C CA . SER A 1 488 ? 44.017 -0.882 -15.253 1.00 85.69 488 SER A CA 1
ATOM 3968 C C . SER A 1 488 ? 43.793 -2.245 -14.584 1.00 85.69 488 SER A C 1
ATOM 3970 O O . SER A 1 488 ? 43.908 -3.275 -15.241 1.00 85.69 488 SER A O 1
ATOM 3972 N N . ILE A 1 489 ? 43.392 -2.272 -13.306 1.00 87.44 489 ILE A N 1
ATOM 3973 C CA . ILE A 1 489 ? 43.082 -3.529 -12.601 1.00 87.44 489 ILE A CA 1
ATOM 3974 C C . ILE A 1 489 ? 41.847 -4.212 -13.208 1.00 87.44 489 ILE A C 1
ATOM 3976 O O . ILE A 1 489 ? 41.824 -5.434 -13.311 1.00 87.44 489 ILE A O 1
ATOM 3980 N N . ILE A 1 490 ? 40.835 -3.449 -13.634 1.00 85.44 490 ILE A N 1
ATOM 3981 C CA . ILE A 1 490 ? 39.663 -3.992 -14.340 1.00 85.44 490 ILE A CA 1
ATOM 3982 C C . ILE A 1 490 ? 40.085 -4.647 -15.662 1.00 85.44 490 ILE A C 1
ATOM 3984 O O . ILE A 1 490 ? 39.696 -5.781 -15.925 1.00 85.44 490 ILE A O 1
ATOM 3988 N N . SER A 1 491 ? 40.936 -3.980 -16.443 1.00 86.25 491 SER A N 1
ATOM 3989 C CA . SER A 1 491 ? 41.499 -4.529 -17.683 1.00 86.25 491 SER A CA 1
ATOM 3990 C C . SER A 1 491 ? 42.311 -5.808 -17.433 1.00 86.25 491 SER A C 1
ATOM 3992 O O . SER A 1 491 ? 42.208 -6.773 -18.189 1.00 86.25 491 SER A O 1
ATOM 3994 N N . ASP A 1 492 ? 43.063 -5.868 -16.330 1.00 91.44 492 ASP A N 1
ATOM 3995 C CA . ASP A 1 492 ? 43.773 -7.080 -15.912 1.00 91.44 492 ASP A CA 1
ATOM 3996 C C . ASP A 1 492 ? 42.804 -8.227 -15.543 1.00 91.44 492 ASP A C 1
ATOM 3998 O O . ASP A 1 492 ? 43.062 -9.377 -15.901 1.00 91.44 492 ASP A O 1
ATOM 4002 N N . ILE A 1 493 ? 41.672 -7.935 -14.882 1.00 88.88 493 ILE A N 1
ATOM 4003 C CA . ILE A 1 493 ? 40.608 -8.921 -14.597 1.00 88.88 493 ILE A CA 1
ATOM 4004 C C . ILE A 1 493 ? 39.983 -9.435 -15.898 1.00 88.88 493 ILE A C 1
ATOM 4006 O O . ILE A 1 493 ? 39.786 -10.639 -16.038 1.00 88.88 493 ILE A O 1
ATOM 4010 N N . GLU A 1 494 ? 39.676 -8.544 -16.843 1.00 89.19 494 GLU A N 1
ATOM 4011 C CA . GLU A 1 494 ? 39.124 -8.904 -18.156 1.00 89.19 494 GLU A CA 1
ATOM 4012 C C . GLU A 1 494 ? 40.089 -9.785 -18.954 1.00 89.19 494 GLU A C 1
ATOM 4014 O O . GLU A 1 494 ? 39.684 -10.787 -19.543 1.00 89.19 494 GLU A O 1
ATOM 4019 N N . LYS A 1 495 ? 41.375 -9.429 -18.950 1.00 91.25 495 LYS A N 1
ATOM 4020 C CA . LYS A 1 495 ? 42.428 -10.134 -19.682 1.00 91.25 495 LYS A CA 1
ATOM 4021 C C . LYS A 1 495 ? 42.710 -11.527 -19.125 1.00 91.25 495 LYS A C 1
ATOM 4023 O O . LYS A 1 495 ? 42.915 -12.454 -19.906 1.00 91.25 495 LYS A O 1
ATOM 4028 N N . ASP A 1 496 ? 42.757 -11.663 -17.802 1.00 91.94 496 ASP A N 1
ATOM 4029 C CA . ASP A 1 496 ? 43.068 -12.929 -17.128 1.00 91.94 496 ASP A CA 1
ATOM 4030 C C . ASP A 1 496 ? 41.804 -13.745 -16.787 1.00 91.94 496 ASP A C 1
ATOM 4032 O O . ASP A 1 496 ? 41.877 -14.755 -16.081 1.00 91.94 496 ASP A O 1
ATOM 4036 N N . PHE A 1 497 ? 40.640 -13.334 -17.299 1.00 86.31 497 PHE A N 1
ATOM 4037 C CA . PHE A 1 497 ? 39.385 -14.049 -17.121 1.00 86.31 497 PHE A CA 1
ATOM 4038 C C . PHE A 1 497 ? 39.485 -15.497 -17.637 1.00 86.31 497 PHE A C 1
ATOM 4040 O O . PHE A 1 497 ? 39.927 -15.748 -18.758 1.00 86.31 497 PHE A O 1
ATOM 4047 N N . GLY A 1 498 ? 39.079 -16.459 -16.802 1.00 80.12 498 GLY A N 1
ATOM 4048 C CA . GLY A 1 498 ? 39.262 -17.899 -17.036 1.00 80.12 498 GLY A CA 1
ATOM 4049 C C . GLY A 1 498 ? 40.402 -18.535 -16.227 1.00 80.12 498 GLY A C 1
ATOM 4050 O O . GLY A 1 498 ? 40.461 -19.758 -16.129 1.00 80.12 498 GLY A O 1
ATOM 4051 N N . ASP A 1 499 ? 41.262 -17.731 -15.593 1.00 88.81 499 ASP A N 1
ATOM 4052 C CA . ASP A 1 499 ? 42.258 -18.172 -14.609 1.00 88.81 499 ASP A CA 1
ATOM 4053 C C . ASP A 1 499 ? 41.848 -17.670 -13.214 1.00 88.81 499 ASP A C 1
ATOM 4055 O O . ASP A 1 499 ? 42.105 -16.522 -12.839 1.00 88.81 499 ASP A O 1
ATOM 4059 N N . SER A 1 500 ? 41.161 -18.524 -12.448 1.00 78.81 500 SER A N 1
ATOM 4060 C CA . SER A 1 500 ? 40.538 -18.145 -11.172 1.00 78.81 500 SER A CA 1
ATOM 4061 C C . SER A 1 500 ? 41.538 -17.597 -10.152 1.00 78.81 500 SER A C 1
ATOM 4063 O O . SER A 1 500 ? 41.206 -16.671 -9.416 1.00 78.81 500 SER A O 1
ATOM 4065 N N . GLU A 1 501 ? 42.773 -18.105 -10.132 1.00 87.44 501 GLU A N 1
ATOM 4066 C CA . GLU A 1 501 ? 43.818 -17.644 -9.209 1.00 87.44 501 GLU A CA 1
ATOM 4067 C C . GLU A 1 501 ? 44.346 -16.254 -9.586 1.00 87.44 501 GLU A C 1
ATOM 4069 O O . GLU A 1 501 ? 44.558 -15.401 -8.718 1.00 87.44 501 GLU A O 1
ATOM 4074 N N . LYS A 1 502 ? 44.511 -15.968 -10.885 1.00 90.25 502 LYS A N 1
ATOM 4075 C CA . LYS A 1 502 ? 44.883 -14.616 -11.334 1.00 90.25 502 LYS A CA 1
ATOM 4076 C C . LYS A 1 502 ? 43.765 -13.612 -11.096 1.00 90.25 502 LYS A C 1
ATOM 4078 O O . LYS A 1 502 ? 44.032 -12.536 -10.560 1.00 90.25 502 LYS A O 1
ATOM 4083 N N . VAL A 1 503 ? 42.525 -13.976 -11.427 1.00 87.75 503 VAL A N 1
ATOM 4084 C CA . VAL A 1 503 ? 41.340 -13.149 -11.161 1.00 87.75 503 VAL A CA 1
ATOM 4085 C C . VAL A 1 503 ? 41.240 -12.838 -9.670 1.00 87.75 503 VAL A C 1
ATOM 4087 O O . VAL A 1 503 ? 41.111 -11.674 -9.300 1.00 87.75 503 VAL A O 1
ATOM 4090 N N . LYS A 1 504 ? 41.401 -13.845 -8.805 1.00 87.69 504 LYS A N 1
ATOM 4091 C CA . LYS A 1 504 ? 41.427 -13.679 -7.347 1.00 87.69 504 LYS A CA 1
ATOM 4092 C C . LYS A 1 504 ? 42.492 -12.677 -6.894 1.00 87.69 504 LYS A C 1
ATOM 4094 O O . LYS A 1 504 ? 42.185 -11.753 -6.145 1.00 87.69 504 LYS A O 1
ATOM 4099 N N . LYS A 1 505 ? 43.716 -12.778 -7.417 1.00 90.94 505 LYS A N 1
ATOM 4100 C CA . LYS A 1 505 ? 44.805 -11.835 -7.112 1.00 90.94 505 LYS A CA 1
ATOM 4101 C C . LYS A 1 505 ? 44.512 -10.404 -7.576 1.00 90.94 505 LYS A C 1
ATOM 4103 O O . LYS A 1 505 ? 44.923 -9.442 -6.927 1.00 90.94 505 LYS A O 1
ATOM 4108 N N . HIS A 1 506 ? 43.837 -10.225 -8.710 1.00 92.69 506 HIS A N 1
ATOM 4109 C CA . HIS A 1 506 ? 43.427 -8.894 -9.170 1.00 92.69 506 HIS A CA 1
ATOM 4110 C C . HIS A 1 506 ? 42.268 -8.336 -8.344 1.00 92.69 506 HIS A C 1
ATOM 4112 O O . HIS A 1 506 ? 42.266 -7.146 -8.035 1.00 92.69 506 HIS A O 1
ATOM 4118 N N . LEU A 1 507 ? 41.349 -9.196 -7.899 1.00 84.00 507 LEU A N 1
ATOM 4119 C CA . LEU A 1 507 ? 40.282 -8.842 -6.967 1.00 84.00 507 LEU A CA 1
ATOM 4120 C C . LEU A 1 507 ? 40.823 -8.401 -5.607 1.00 84.00 507 LEU A C 1
ATOM 4122 O O . LEU A 1 507 ? 40.372 -7.384 -5.093 1.00 84.00 507 LEU A O 1
ATOM 4126 N N . GLU A 1 508 ? 41.840 -9.073 -5.067 1.00 86.50 508 GLU A N 1
ATOM 4127 C CA . GLU A 1 508 ? 42.540 -8.631 -3.851 1.00 86.50 508 GLU A CA 1
ATOM 4128 C C . GLU A 1 508 ? 43.100 -7.210 -4.002 1.00 86.50 508 GLU A C 1
ATOM 4130 O O . GLU A 1 508 ? 42.918 -6.369 -3.120 1.00 86.50 508 GLU A O 1
ATOM 4135 N N . LYS A 1 509 ? 43.740 -6.906 -5.143 1.00 87.25 509 LYS A N 1
ATOM 4136 C CA . LYS A 1 509 ? 44.250 -5.555 -5.433 1.00 87.25 509 LYS A CA 1
ATOM 4137 C C . LYS A 1 509 ? 43.120 -4.536 -5.552 1.00 87.25 509 LYS A C 1
ATOM 4139 O O . LYS A 1 509 ? 43.281 -3.420 -5.062 1.00 87.25 509 LYS A O 1
ATOM 4144 N N . LEU A 1 510 ? 42.024 -4.898 -6.222 1.00 83.38 510 LEU A N 1
ATOM 4145 C CA . LEU A 1 510 ? 40.872 -4.024 -6.432 1.00 83.38 510 LEU A CA 1
ATOM 4146 C C . LEU A 1 510 ? 40.192 -3.701 -5.098 1.00 83.38 510 LEU A C 1
ATOM 4148 O O . LEU A 1 510 ? 40.022 -2.532 -4.768 1.00 83.38 510 LEU A O 1
ATOM 4152 N N . VAL A 1 511 ? 39.893 -4.718 -4.291 1.00 76.75 511 VAL A N 1
ATOM 4153 C CA . VAL A 1 511 ? 39.272 -4.566 -2.968 1.00 76.75 511 VAL A CA 1
ATOM 4154 C C . VAL A 1 511 ? 40.173 -3.764 -2.023 1.00 76.75 511 VAL A C 1
ATOM 4156 O O . VAL A 1 511 ? 39.697 -2.831 -1.381 1.00 76.75 511 VAL A O 1
ATOM 4159 N N . PHE A 1 512 ? 41.484 -4.036 -1.998 1.00 79.81 512 PHE A N 1
ATOM 4160 C CA . PHE A 1 512 ? 42.448 -3.258 -1.207 1.00 79.81 512 PHE A CA 1
ATOM 4161 C C . PHE A 1 512 ? 42.567 -1.799 -1.663 1.00 79.81 512 PHE A C 1
ATOM 4163 O O . PHE A 1 512 ? 42.794 -0.900 -0.855 1.00 79.81 512 PHE A O 1
ATOM 4170 N N . LEU A 1 513 ? 42.469 -1.541 -2.969 1.00 74.19 513 LEU A N 1
ATOM 4171 C CA . LEU A 1 513 ? 42.496 -0.183 -3.502 1.00 74.19 513 LEU A CA 1
ATOM 4172 C C . LEU A 1 513 ? 41.242 0.596 -3.072 1.00 74.19 513 LEU A C 1
ATOM 4174 O O . LEU A 1 513 ? 41.359 1.754 -2.675 1.00 74.19 513 LEU A O 1
ATOM 4178 N N . LEU A 1 514 ? 40.076 -0.054 -3.103 1.00 67.62 514 LEU A N 1
ATOM 4179 C CA . LEU A 1 514 ? 38.796 0.529 -2.698 1.00 67.62 514 LEU A CA 1
ATOM 4180 C C . LEU A 1 514 ? 38.710 0.748 -1.176 1.00 67.62 514 LEU A C 1
ATOM 4182 O O . LEU A 1 514 ? 38.132 1.738 -0.735 1.00 67.62 514 LEU A O 1
ATOM 4186 N N . SER A 1 515 ? 39.343 -0.103 -0.361 1.00 65.19 515 SER A N 1
ATOM 4187 C CA . SER A 1 515 ? 39.297 -0.028 1.110 1.00 65.19 515 SER A CA 1
ATOM 4188 C C . SER A 1 515 ? 40.113 1.109 1.744 1.00 65.19 515 SER A C 1
ATOM 4190 O O . SER A 1 515 ? 40.161 1.206 2.962 1.00 65.19 515 SER A O 1
ATOM 4192 N N . LYS A 1 516 ? 40.811 1.950 0.969 1.00 61.62 516 LYS A N 1
ATOM 4193 C CA . LYS A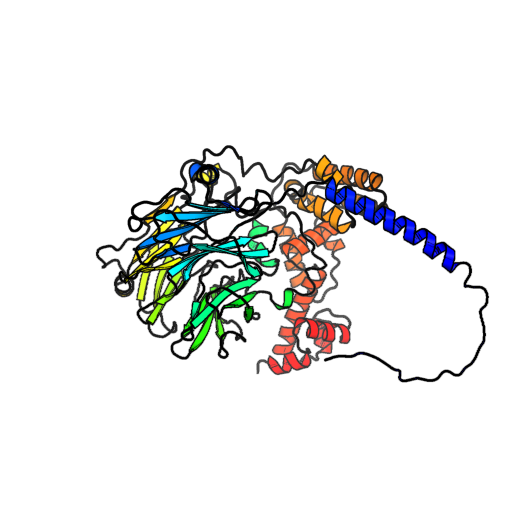 1 516 ? 41.688 3.022 1.494 1.00 61.62 516 LYS A CA 1
ATOM 4194 C C . LYS A 1 516 ? 40.974 4.347 1.796 1.00 61.62 516 LYS A C 1
ATOM 4196 O O . LYS A 1 516 ? 41.642 5.366 1.957 1.00 61.62 516 LYS A O 1
ATOM 4201 N N . THR A 1 517 ? 39.643 4.376 1.819 1.00 54.94 517 THR A N 1
ATOM 4202 C CA . THR A 1 517 ? 38.864 5.623 1.718 1.00 54.94 517 THR A CA 1
ATOM 4203 C C . THR A 1 517 ? 37.866 5.830 2.865 1.00 54.94 517 THR A C 1
ATOM 4205 O O . THR A 1 517 ? 36.729 6.231 2.641 1.00 54.94 517 THR A O 1
ATOM 4208 N N . ASP A 1 518 ? 38.310 5.633 4.109 1.00 46.34 518 ASP A N 1
ATOM 4209 C CA . ASP A 1 518 ? 37.459 5.591 5.317 1.00 46.34 518 ASP A CA 1
ATOM 4210 C C . ASP A 1 518 ? 36.799 6.919 5.760 1.00 46.34 518 ASP A C 1
ATOM 4212 O O . ASP A 1 518 ? 36.103 6.946 6.770 1.00 46.34 518 ASP A O 1
ATOM 4216 N N . ASN A 1 519 ? 36.962 8.039 5.043 1.00 49.56 519 ASN A N 1
ATOM 4217 C CA . ASN A 1 519 ? 36.361 9.326 5.428 1.00 49.56 519 ASN A CA 1
ATOM 4218 C C . ASN A 1 519 ? 35.954 10.173 4.209 1.00 49.56 519 ASN A C 1
ATOM 4220 O O . ASN A 1 519 ? 36.807 10.869 3.659 1.00 49.56 519 ASN A O 1
ATOM 4224 N N . ALA A 1 520 ? 34.669 10.185 3.809 1.00 45.69 520 ALA A N 1
ATOM 4225 C CA . ALA A 1 520 ? 34.126 11.255 2.949 1.00 45.69 520 ALA A CA 1
ATOM 4226 C C . ALA A 1 520 ? 32.587 11.283 2.781 1.00 45.69 520 ALA A C 1
ATOM 4228 O O . ALA A 1 520 ? 31.852 10.368 3.153 1.00 45.69 520 ALA A O 1
ATOM 4229 N N . VAL A 1 521 ? 32.126 12.416 2.235 1.00 47.03 521 VAL A N 1
ATOM 4230 C CA . VAL A 1 521 ? 30.734 12.853 2.017 1.00 47.03 521 VAL A CA 1
ATOM 4231 C C . VAL A 1 521 ? 30.190 12.341 0.671 1.00 47.03 521 VAL A C 1
ATOM 4233 O O . VAL A 1 521 ? 30.919 12.278 -0.314 1.00 47.03 521 VAL A O 1
ATOM 4236 N N . ASN A 1 522 ? 28.888 12.034 0.608 1.00 48.97 522 ASN A N 1
ATOM 4237 C CA . ASN A 1 522 ? 28.186 11.522 -0.579 1.00 48.97 522 ASN A CA 1
ATOM 4238 C C . ASN A 1 522 ? 28.309 12.457 -1.812 1.00 48.97 522 ASN A C 1
ATOM 4240 O O . ASN A 1 522 ? 27.791 13.573 -1.781 1.00 48.97 522 ASN A O 1
ATOM 4244 N N . ARG A 1 523 ? 28.955 11.998 -2.901 1.00 55.75 523 ARG A N 1
ATOM 4245 C CA . ARG A 1 523 ? 29.086 12.724 -4.191 1.00 55.75 523 ARG A CA 1
ATOM 4246 C C . ARG A 1 523 ? 28.462 12.014 -5.406 1.00 55.75 523 ARG A C 1
ATOM 4248 O O . ARG A 1 523 ? 28.545 12.542 -6.514 1.00 55.75 523 ARG A O 1
ATOM 4255 N N . GLU A 1 524 ? 27.814 10.862 -5.226 1.00 57.84 524 GLU A N 1
ATOM 4256 C CA . GLU A 1 524 ? 27.198 10.099 -6.328 1.00 57.84 524 GLU A CA 1
ATOM 4257 C C . GLU A 1 524 ? 26.063 10.876 -7.013 1.00 57.84 524 GLU A C 1
ATOM 4259 O O . GLU A 1 524 ? 25.981 10.924 -8.241 1.00 57.84 524 GLU A O 1
ATOM 4264 N N . GLU A 1 525 ? 25.219 11.537 -6.218 1.00 52.62 525 GLU A N 1
ATOM 4265 C CA . GLU A 1 525 ? 24.086 12.326 -6.709 1.00 52.62 525 GLU A CA 1
ATOM 4266 C C . GLU A 1 525 ? 24.538 13.555 -7.525 1.00 52.62 525 GLU A C 1
ATOM 4268 O O . GLU A 1 525 ? 24.078 13.687 -8.658 1.00 52.62 525 GLU A O 1
ATOM 4273 N N . PRO A 1 526 ? 25.484 14.405 -7.063 1.00 61.53 526 PRO A N 1
ATOM 4274 C CA . PRO A 1 526 ? 26.069 15.460 -7.894 1.00 61.53 526 PRO A CA 1
ATOM 4275 C C . PRO A 1 526 ? 26.709 14.960 -9.195 1.00 61.53 526 PRO A C 1
ATOM 4277 O O . PRO A 1 526 ? 26.589 15.631 -10.217 1.00 61.53 526 PRO A O 1
ATOM 4280 N N . LEU A 1 527 ? 27.364 13.793 -9.176 1.00 66.88 527 LEU A N 1
ATOM 4281 C CA . LEU A 1 527 ? 28.043 13.228 -10.345 1.00 66.88 527 LEU A CA 1
ATOM 4282 C C . LEU A 1 527 ? 27.046 12.767 -11.417 1.00 66.88 527 LEU A C 1
ATOM 4284 O O . LEU A 1 527 ? 27.172 13.135 -12.584 1.00 66.88 527 LEU A O 1
ATOM 4288 N N . VAL A 1 528 ? 26.027 11.993 -11.030 1.00 65.81 528 VAL A N 1
ATOM 4289 C CA . VAL A 1 528 ? 24.994 11.540 -11.975 1.00 65.81 528 VAL A CA 1
ATOM 4290 C C . VAL A 1 528 ? 24.101 12.695 -12.405 1.00 65.81 528 VAL A C 1
ATOM 4292 O O . VAL A 1 528 ? 23.762 12.781 -13.584 1.00 65.81 528 VAL A O 1
ATOM 4295 N N . LYS A 1 529 ? 23.748 13.610 -11.495 1.00 67.19 529 LYS A N 1
ATOM 4296 C CA . LYS A 1 529 ? 22.994 14.823 -11.830 1.00 67.19 529 LYS A CA 1
ATOM 4297 C C . LYS A 1 529 ? 23.764 15.685 -12.826 1.00 67.19 529 LYS A C 1
ATOM 4299 O O . LYS A 1 529 ? 23.205 16.038 -13.857 1.00 67.19 529 LYS A O 1
ATOM 4304 N N . GLY A 1 530 ? 25.049 15.935 -12.580 1.00 76.12 530 GLY A N 1
ATOM 4305 C CA . GLY A 1 530 ? 25.909 16.684 -13.492 1.00 76.12 530 GLY A CA 1
ATOM 4306 C C . GLY A 1 530 ? 26.037 16.011 -14.859 1.00 76.12 530 GLY A C 1
ATOM 4307 O O . GLY A 1 530 ? 25.972 16.693 -15.880 1.00 76.12 530 GLY A O 1
ATOM 4308 N N . LEU A 1 531 ? 26.161 14.679 -14.910 1.00 81.31 531 LEU A N 1
ATOM 4309 C CA . LEU A 1 531 ? 26.191 13.945 -16.177 1.00 81.31 531 LEU A CA 1
ATOM 4310 C C . LEU A 1 531 ? 24.833 14.023 -16.882 1.00 81.31 531 LEU A C 1
ATOM 4312 O O . LEU A 1 531 ? 24.772 14.232 -18.085 1.00 81.31 531 LEU A O 1
ATOM 4316 N N . THR A 1 532 ? 23.735 13.922 -16.140 1.00 74.19 532 THR A N 1
ATOM 4317 C CA . THR A 1 532 ? 22.371 14.032 -16.669 1.00 74.19 532 THR A CA 1
ATOM 4318 C C . THR A 1 532 ? 22.109 15.411 -17.272 1.00 74.19 532 THR A C 1
ATOM 4320 O O . THR A 1 532 ? 21.644 15.500 -18.407 1.00 74.19 532 THR A O 1
ATOM 4323 N N . GLU A 1 533 ? 22.453 16.478 -16.550 1.00 75.44 533 GLU A N 1
ATOM 4324 C CA . GLU A 1 533 ? 22.366 17.868 -17.012 1.00 75.44 533 GLU A CA 1
ATOM 4325 C C . GLU A 1 533 ? 23.265 18.098 -18.229 1.00 75.44 533 GLU A C 1
ATOM 4327 O O . GLU A 1 533 ? 22.859 18.753 -19.190 1.00 75.44 533 GLU A O 1
ATOM 4332 N N . TYR A 1 534 ? 24.459 17.502 -18.235 1.00 80.06 534 TYR A N 1
ATOM 4333 C CA . TYR A 1 534 ? 25.368 17.541 -19.373 1.00 80.06 534 TYR A CA 1
ATOM 4334 C C . TYR A 1 534 ? 24.776 16.838 -20.607 1.00 80.06 534 TYR A C 1
ATOM 4336 O O . TYR A 1 534 ? 24.772 17.427 -21.687 1.00 80.06 534 TYR A O 1
ATOM 4344 N N . LEU A 1 535 ? 24.199 15.639 -20.461 1.00 80.31 535 LEU A N 1
ATOM 4345 C CA . LEU A 1 535 ? 23.531 14.903 -21.546 1.00 80.31 535 LEU A CA 1
ATOM 4346 C C . LEU A 1 535 ? 22.288 15.648 -22.071 1.00 80.31 535 LEU A C 1
ATOM 4348 O O . LEU A 1 535 ? 22.047 15.665 -23.278 1.00 80.31 535 LEU A O 1
ATOM 4352 N N . GLN A 1 536 ? 21.514 16.279 -21.183 1.00 73.88 536 GLN A N 1
ATOM 4353 C CA . GLN A 1 536 ? 20.319 17.060 -21.529 1.00 73.88 536 GLN A CA 1
ATOM 4354 C C . GLN A 1 536 ? 20.648 18.403 -22.187 1.00 73.88 536 GLN A C 1
ATOM 4356 O O . GLN A 1 536 ? 19.918 18.841 -23.068 1.00 73.88 536 GLN A O 1
ATOM 4361 N N . SER A 1 537 ? 21.739 19.055 -21.786 1.00 74.38 537 SER A N 1
ATOM 4362 C CA . SER A 1 537 ? 22.154 20.342 -22.362 1.00 74.38 537 SER A CA 1
ATOM 4363 C C . SER A 1 537 ? 22.905 20.172 -23.688 1.00 74.38 537 SER A C 1
ATOM 4365 O O . SER A 1 537 ? 23.050 21.134 -24.435 1.00 74.38 537 SER A O 1
ATOM 4367 N N . ASN A 1 538 ? 23.361 18.951 -24.003 1.00 77.88 538 ASN A N 1
ATOM 4368 C CA . ASN A 1 538 ? 24.189 18.639 -25.173 1.00 77.88 538 ASN A CA 1
ATOM 4369 C C . ASN A 1 538 ? 23.591 17.513 -26.042 1.00 77.88 538 ASN A C 1
ATOM 4371 O O . ASN A 1 538 ? 24.311 16.657 -26.554 1.00 77.88 538 ASN A O 1
ATOM 4375 N N . VAL A 1 539 ? 22.267 17.508 -26.234 1.00 72.44 539 VAL A N 1
ATOM 4376 C CA . VAL A 1 539 ? 21.525 16.459 -26.972 1.00 72.44 539 VAL A CA 1
ATOM 4377 C C . VAL A 1 539 ? 22.090 16.200 -28.380 1.00 72.44 539 VAL A C 1
ATOM 4379 O O . VAL A 1 539 ? 22.183 15.045 -28.821 1.00 72.44 539 VAL A O 1
ATOM 4382 N N . SER A 1 540 ? 22.496 17.265 -29.075 1.00 72.06 540 SER A N 1
ATOM 4383 C CA . SER A 1 540 ? 22.993 17.233 -30.453 1.00 72.06 540 SER A CA 1
ATOM 4384 C C . SER A 1 540 ? 24.482 16.888 -30.580 1.00 72.06 540 SER A C 1
ATOM 4386 O O . SER A 1 540 ? 24.885 16.366 -31.616 1.00 72.06 540 SER A O 1
ATOM 4388 N N . ALA A 1 541 ? 25.293 17.112 -29.541 1.00 74.62 541 ALA A N 1
ATOM 4389 C CA . ALA A 1 541 ? 26.742 16.918 -29.591 1.00 74.62 541 ALA A CA 1
ATOM 4390 C C . ALA A 1 541 ? 27.146 15.438 -29.476 1.00 74.62 541 ALA A C 1
ATOM 4392 O O . ALA A 1 541 ? 26.412 14.618 -28.908 1.00 74.62 541 ALA A O 1
ATOM 4393 N N . GLU A 1 542 ? 28.329 15.087 -29.996 1.00 68.44 542 GLU A N 1
ATOM 4394 C CA . GLU A 1 542 ? 29.008 13.840 -29.637 1.00 68.44 542 GLU A CA 1
ATOM 4395 C C . GLU A 1 542 ? 29.537 13.928 -28.209 1.00 68.44 542 GLU A C 1
ATOM 4397 O O . GLU A 1 542 ? 30.244 14.863 -27.854 1.00 68.44 542 GLU A O 1
ATOM 4402 N N . ILE A 1 543 ? 29.128 12.973 -27.374 1.00 68.69 543 ILE A N 1
ATOM 4403 C CA . ILE A 1 543 ? 29.510 12.926 -25.966 1.00 68.69 543 ILE A CA 1
ATOM 4404 C C . ILE A 1 543 ? 30.477 11.771 -25.782 1.00 68.69 543 ILE A C 1
ATOM 4406 O O . ILE A 1 543 ? 30.113 10.622 -26.053 1.00 68.69 543 ILE A O 1
ATOM 4410 N N . ASP A 1 544 ? 31.674 12.093 -25.297 1.00 77.69 544 ASP A N 1
ATOM 4411 C CA . ASP A 1 544 ? 32.655 11.115 -24.857 1.00 77.69 544 ASP A CA 1
ATOM 4412 C C . ASP A 1 544 ? 32.508 10.884 -23.348 1.00 77.69 544 ASP A C 1
ATOM 4414 O O . ASP A 1 544 ? 32.838 11.727 -22.511 1.00 77.69 544 ASP A O 1
ATOM 4418 N N . VAL A 1 545 ? 31.973 9.714 -23.000 1.00 80.88 545 VAL A N 1
ATOM 4419 C CA . VAL A 1 545 ? 31.808 9.282 -21.607 1.00 80.88 545 VAL A CA 1
ATOM 4420 C C . VAL A 1 545 ? 33.159 9.187 -20.894 1.00 80.88 545 VAL A C 1
ATOM 4422 O O . VAL A 1 545 ? 33.216 9.405 -19.684 1.00 80.88 545 VAL A O 1
ATOM 4425 N N . LYS A 1 546 ? 34.246 8.905 -21.626 1.00 82.44 546 LYS A N 1
ATOM 4426 C CA . LYS A 1 546 ? 35.597 8.825 -21.063 1.00 82.44 546 LYS A CA 1
ATOM 4427 C C . LYS A 1 546 ? 36.090 10.193 -20.615 1.00 82.44 546 LYS A C 1
ATOM 4429 O O . LYS A 1 546 ? 36.528 10.324 -19.481 1.00 82.44 546 LYS A O 1
ATOM 4434 N N . ASP A 1 547 ? 35.928 11.213 -21.453 1.00 82.69 547 ASP A N 1
ATOM 4435 C CA . ASP A 1 547 ? 36.299 12.596 -21.125 1.00 82.69 547 ASP A CA 1
ATOM 4436 C C . ASP A 1 547 ? 35.539 13.111 -19.890 1.00 82.69 547 ASP A C 1
ATOM 4438 O O . ASP A 1 547 ? 36.119 13.729 -18.995 1.00 82.69 547 ASP A O 1
ATOM 4442 N N . TYR A 1 548 ? 34.244 12.793 -19.777 1.00 83.62 548 TYR A N 1
ATOM 4443 C CA . TYR A 1 548 ? 33.480 13.134 -18.576 1.00 83.62 548 TYR A CA 1
ATOM 4444 C C . TYR A 1 548 ? 33.993 12.385 -17.333 1.00 83.62 548 TYR A C 1
ATOM 4446 O O . TYR A 1 548 ? 34.152 12.995 -16.276 1.00 83.62 548 TYR A O 1
ATOM 4454 N N . ALA A 1 549 ? 34.281 11.085 -17.451 1.00 82.06 549 ALA A N 1
ATOM 4455 C CA . ALA A 1 549 ? 34.825 10.280 -16.356 1.00 82.06 549 ALA A CA 1
ATOM 4456 C C . ALA A 1 549 ? 36.183 10.816 -15.869 1.00 82.06 549 ALA A C 1
ATOM 4458 O O . ALA A 1 549 ? 36.382 10.997 -14.667 1.00 82.06 549 ALA A O 1
ATOM 4459 N N . GLU A 1 550 ? 37.073 11.173 -16.799 1.00 82.38 550 GLU A N 1
ATOM 4460 C CA . GLU A 1 550 ? 38.384 11.758 -16.508 1.00 82.38 550 GLU A CA 1
ATOM 4461 C C . GLU A 1 550 ? 38.268 13.105 -15.784 1.00 82.38 550 GLU A C 1
ATOM 4463 O O . GLU A 1 550 ? 38.918 13.308 -14.757 1.00 82.38 550 GLU A O 1
ATOM 4468 N N . LYS A 1 551 ? 37.390 14.006 -16.249 1.00 82.06 551 LYS A N 1
ATOM 4469 C CA . LYS A 1 551 ? 37.145 15.312 -15.602 1.00 82.06 551 LYS A CA 1
ATOM 4470 C C . LYS A 1 551 ? 36.636 15.188 -14.170 1.00 82.06 551 LYS A C 1
ATOM 4472 O O . LYS A 1 551 ? 36.872 16.079 -13.357 1.00 82.06 551 LYS A O 1
ATOM 4477 N N . GLN A 1 552 ? 35.919 14.108 -13.876 1.00 79.25 552 GLN A N 1
ATOM 4478 C CA . GLN A 1 552 ? 35.362 13.828 -12.555 1.00 79.25 552 GLN A CA 1
ATOM 4479 C C . GLN A 1 552 ? 36.259 12.906 -11.711 1.00 79.25 552 GLN A C 1
ATOM 4481 O O . GLN A 1 552 ? 35.893 12.571 -10.585 1.00 79.25 552 GLN A O 1
ATOM 4486 N N . ASN A 1 553 ? 37.434 12.529 -12.232 1.00 77.12 553 ASN A N 1
ATOM 4487 C CA . ASN A 1 553 ? 38.381 11.595 -11.625 1.00 77.12 553 ASN A CA 1
ATOM 4488 C C . ASN A 1 553 ? 37.743 10.252 -11.221 1.00 77.12 553 ASN A C 1
ATOM 4490 O O . ASN A 1 553 ? 37.994 9.740 -10.135 1.00 77.12 553 ASN A O 1
ATOM 4494 N N . VAL A 1 554 ? 36.896 9.679 -12.078 1.00 76.94 554 VAL A N 1
ATOM 4495 C CA . VAL A 1 554 ? 36.263 8.371 -11.852 1.00 76.94 554 VAL A CA 1
ATOM 4496 C C . VAL A 1 554 ? 36.563 7.414 -13.000 1.00 76.94 554 VAL A C 1
ATOM 4498 O O . VAL A 1 554 ? 36.771 7.833 -14.134 1.00 76.94 554 VAL A O 1
ATOM 4501 N N . SER A 1 555 ? 36.574 6.114 -12.707 1.00 78.69 555 SER A N 1
ATOM 4502 C CA . SER A 1 555 ? 36.698 5.065 -13.720 1.00 78.69 555 SER A CA 1
ATOM 4503 C C . SER A 1 555 ? 35.484 5.060 -14.653 1.00 78.69 555 SER A C 1
ATOM 4505 O O . SER A 1 555 ? 34.350 5.338 -14.239 1.00 78.69 555 SER A O 1
ATOM 4507 N N . VAL A 1 556 ? 35.705 4.724 -15.924 1.00 81.25 556 VAL A N 1
ATOM 4508 C CA . VAL A 1 556 ? 34.630 4.703 -16.934 1.00 81.25 556 VAL A CA 1
ATOM 4509 C C . VAL A 1 556 ? 33.608 3.620 -16.603 1.00 81.25 556 VAL A C 1
ATOM 4511 O O . VAL A 1 556 ? 32.401 3.848 -16.728 1.00 81.25 556 VAL A O 1
ATOM 4514 N N . TYR A 1 557 ? 34.086 2.461 -16.136 1.00 78.44 557 TYR A N 1
ATOM 4515 C CA . TYR A 1 557 ? 33.236 1.353 -15.711 1.00 78.44 557 TYR A CA 1
ATOM 4516 C C . TYR A 1 557 ? 32.289 1.787 -14.591 1.00 78.44 557 TYR A C 1
ATOM 4518 O O . TYR A 1 557 ? 31.079 1.589 -14.690 1.00 78.44 557 TYR A O 1
ATOM 4526 N N . TYR A 1 558 ? 32.815 2.447 -13.558 1.00 70.88 558 TYR A N 1
ATOM 4527 C CA . TYR A 1 558 ? 32.001 2.944 -12.458 1.00 70.88 558 TYR A CA 1
ATOM 4528 C C . TYR A 1 558 ? 31.054 4.044 -12.896 1.00 70.88 558 TYR A C 1
ATOM 4530 O O . TYR A 1 558 ? 29.907 4.007 -12.491 1.00 70.88 558 TYR A O 1
ATOM 4538 N N . LEU A 1 559 ? 31.478 5.002 -13.726 1.00 76.81 559 LEU A N 1
ATOM 4539 C CA . LEU A 1 559 ? 30.570 6.042 -14.209 1.00 76.81 559 LEU A CA 1
ATOM 4540 C C . LEU A 1 559 ? 29.402 5.422 -14.986 1.00 76.81 559 LEU A C 1
ATOM 4542 O O . LEU A 1 559 ? 28.255 5.799 -14.767 1.00 76.81 559 LEU A O 1
ATOM 4546 N N . CYS A 1 560 ? 29.670 4.433 -15.844 1.00 76.12 560 CYS A N 1
ATOM 4547 C CA . CYS A 1 560 ? 28.636 3.704 -16.577 1.00 76.12 560 CYS A CA 1
ATOM 4548 C C . CYS A 1 560 ? 27.746 2.876 -15.646 1.00 76.12 560 CYS A C 1
ATOM 4550 O O . CYS A 1 560 ? 26.529 2.877 -15.814 1.00 76.12 560 CYS A O 1
ATOM 4552 N N . HIS A 1 561 ? 28.336 2.179 -14.675 1.00 66.56 561 HIS A N 1
ATOM 4553 C CA . HIS A 1 561 ? 27.614 1.350 -13.718 1.00 66.56 561 HIS A CA 1
ATOM 4554 C C . HIS A 1 561 ? 26.769 2.203 -12.770 1.00 66.56 561 HIS A C 1
ATOM 4556 O O . HIS A 1 561 ? 25.586 1.933 -12.614 1.00 66.56 561 HIS A O 1
ATOM 4562 N N . LEU A 1 562 ? 27.336 3.268 -12.204 1.00 62.91 562 LEU A N 1
ATOM 4563 C CA . LEU A 1 562 ? 26.665 4.251 -11.361 1.00 62.91 562 LEU A CA 1
ATOM 4564 C C . LEU A 1 562 ? 25.560 4.962 -12.138 1.00 62.91 562 LEU A C 1
ATOM 4566 O O . LEU A 1 562 ? 24.449 5.063 -11.638 1.00 62.91 562 LEU A O 1
ATOM 4570 N N . PHE A 1 563 ? 25.814 5.407 -13.370 1.00 62.50 563 PHE A N 1
ATOM 4571 C CA . PHE A 1 563 ? 24.772 6.020 -14.188 1.00 62.50 563 PHE A CA 1
ATOM 4572 C C . PHE A 1 563 ? 23.673 5.014 -14.534 1.00 62.50 563 PHE A C 1
ATOM 4574 O O . PHE A 1 563 ? 22.509 5.339 -14.382 1.00 62.50 563 PHE A O 1
ATOM 4581 N N . LYS A 1 564 ? 23.996 3.774 -14.923 1.00 56.50 564 LYS A N 1
ATOM 4582 C CA . LYS A 1 564 ? 22.991 2.731 -15.198 1.00 56.50 564 LYS A CA 1
ATOM 4583 C C . LYS A 1 564 ? 22.233 2.297 -13.939 1.00 56.50 564 LYS A C 1
ATOM 4585 O O . LYS A 1 564 ? 21.058 1.969 -14.026 1.00 56.50 564 LYS A O 1
ATOM 4590 N N . LYS A 1 565 ? 22.880 2.316 -12.773 1.00 52.53 565 LYS A N 1
ATOM 4591 C CA . LYS A 1 565 ? 22.280 2.058 -11.457 1.00 52.53 565 LYS A CA 1
ATOM 4592 C C . LYS A 1 565 ? 21.318 3.179 -11.068 1.00 52.53 565 LYS A C 1
ATOM 4594 O O . LYS A 1 565 ? 20.208 2.896 -10.640 1.00 52.53 565 LYS A O 1
ATOM 4599 N N . THR A 1 566 ? 21.739 4.432 -11.223 1.00 47.38 566 THR A N 1
ATOM 4600 C CA . THR A 1 566 ? 20.982 5.614 -10.791 1.00 47.38 566 THR A CA 1
ATOM 4601 C C . THR A 1 566 ? 19.898 6.005 -11.787 1.00 47.38 566 THR A C 1
ATOM 4603 O O . THR A 1 566 ? 18.775 6.291 -11.398 1.00 47.38 566 THR A O 1
ATOM 4606 N N . ALA A 1 567 ? 20.232 6.005 -13.073 1.00 48.88 567 ALA A N 1
ATOM 4607 C CA . ALA A 1 567 ? 19.374 6.413 -14.171 1.00 48.88 567 ALA A CA 1
ATOM 4608 C C . ALA A 1 567 ? 18.788 5.224 -14.934 1.00 48.88 567 ALA A C 1
ATOM 4610 O O . ALA A 1 567 ? 18.317 5.475 -16.030 1.00 48.88 567 ALA A O 1
ATOM 4611 N N . GLY A 1 568 ? 18.872 3.982 -14.417 1.00 44.59 568 GLY A N 1
ATOM 4612 C CA . GLY A 1 568 ? 18.219 2.719 -14.844 1.00 44.59 568 GLY A CA 1
ATOM 4613 C C . GLY A 1 568 ? 18.397 2.233 -16.297 1.00 44.59 568 GLY A C 1
ATOM 4614 O O . GLY A 1 568 ? 18.084 1.086 -16.618 1.00 44.59 568 GLY A O 1
ATOM 4615 N N . ILE A 1 569 ? 18.918 3.077 -17.178 1.00 57.25 569 ILE A N 1
ATOM 4616 C CA . ILE A 1 569 ? 19.342 2.788 -18.544 1.00 57.25 569 ILE A CA 1
ATOM 4617 C C . ILE A 1 569 ? 20.801 3.207 -18.698 1.00 57.25 569 ILE A C 1
ATOM 4619 O O . ILE A 1 569 ? 21.334 4.010 -17.930 1.00 57.25 569 ILE A O 1
ATOM 4623 N N . SER A 1 570 ? 21.478 2.662 -19.701 1.00 75.69 570 SER A N 1
ATOM 4624 C CA . SER A 1 570 ? 22.841 3.089 -20.013 1.00 75.69 570 SER A CA 1
ATOM 4625 C C . SER A 1 570 ? 22.898 4.579 -20.378 1.00 75.69 570 SER A C 1
ATOM 4627 O O . SER A 1 570 ? 21.926 5.160 -20.864 1.00 75.69 570 SER A O 1
ATOM 4629 N N . ILE A 1 571 ? 24.077 5.189 -20.227 1.00 76.94 571 ILE A N 1
ATOM 4630 C CA . ILE A 1 571 ? 24.342 6.576 -20.655 1.00 76.94 571 ILE A CA 1
ATOM 4631 C C . ILE A 1 571 ? 23.917 6.797 -22.118 1.00 76.94 571 ILE A C 1
ATOM 4633 O O . ILE A 1 571 ? 23.329 7.823 -22.462 1.00 76.94 571 ILE A O 1
ATOM 4637 N N . TYR A 1 572 ? 24.160 5.805 -22.979 1.00 81.94 572 TYR A N 1
ATOM 4638 C CA . TYR A 1 572 ? 23.808 5.852 -24.398 1.00 81.94 572 TYR A CA 1
ATOM 4639 C C . TYR A 1 572 ? 22.298 5.770 -24.646 1.00 81.94 572 TYR A C 1
ATOM 4641 O O . TYR A 1 572 ? 21.774 6.484 -25.501 1.00 81.94 572 TYR A O 1
ATOM 4649 N N . GLU A 1 573 ? 21.585 4.926 -23.903 1.00 69.62 573 GLU A N 1
ATOM 4650 C CA . GLU A 1 573 ? 20.123 4.844 -23.968 1.00 69.62 573 GLU A CA 1
ATOM 4651 C C . GLU A 1 573 ? 19.472 6.122 -23.441 1.00 69.62 573 GLU A C 1
ATOM 4653 O O . GLU A 1 573 ? 18.594 6.662 -24.108 1.00 69.62 573 GLU A O 1
ATOM 4658 N N . TYR A 1 574 ? 19.952 6.668 -22.319 1.00 73.88 574 TYR A N 1
ATOM 4659 C CA . TYR A 1 574 ? 19.458 7.933 -21.773 1.00 73.88 574 TYR A CA 1
ATOM 4660 C C . TYR A 1 574 ? 19.640 9.084 -22.752 1.00 73.88 574 TYR A C 1
ATOM 4662 O O . TYR A 1 574 ? 18.708 9.842 -23.022 1.00 73.88 574 TYR A O 1
ATOM 4670 N N . ARG A 1 575 ? 20.820 9.165 -23.369 1.00 80.25 575 ARG A N 1
ATOM 4671 C CA . ARG A 1 575 ? 21.088 10.126 -24.436 1.00 80.25 575 ARG A CA 1
ATOM 4672 C C . ARG A 1 575 ? 20.097 9.967 -25.588 1.00 80.25 575 ARG A C 1
ATOM 4674 O O . ARG A 1 575 ? 19.544 10.963 -26.042 1.00 80.25 575 ARG A O 1
ATOM 4681 N N . ASN A 1 576 ? 19.815 8.742 -26.035 1.00 78.19 576 ASN A N 1
ATOM 4682 C CA . ASN A 1 576 ? 18.809 8.511 -27.076 1.00 78.19 576 ASN A CA 1
ATOM 4683 C C . ASN A 1 576 ? 17.406 8.959 -26.637 1.00 78.19 576 ASN A C 1
ATOM 4685 O O . ASN A 1 576 ? 16.700 9.567 -27.436 1.00 78.19 576 ASN A O 1
ATOM 4689 N N . THR A 1 577 ? 17.025 8.752 -25.376 1.00 77.62 577 THR A N 1
ATOM 4690 C CA . THR A 1 577 ? 15.756 9.248 -24.818 1.00 77.62 577 THR A CA 1
ATOM 4691 C C . THR A 1 577 ? 15.677 10.775 -24.839 1.00 77.62 577 THR A C 1
ATOM 4693 O O . THR A 1 577 ? 14.657 11.328 -25.262 1.00 77.62 577 THR A O 1
ATOM 4696 N N . CYS A 1 578 ? 16.746 11.484 -24.459 1.00 77.31 578 CYS A N 1
ATOM 4697 C CA . CYS A 1 578 ? 16.810 12.946 -24.581 1.00 77.31 578 CYS A CA 1
ATOM 4698 C C . CYS A 1 578 ? 16.639 13.390 -26.040 1.00 77.31 578 CYS A C 1
ATOM 4700 O O . CYS A 1 578 ? 15.852 14.290 -26.334 1.00 77.31 578 CYS A O 1
ATOM 4702 N N . ARG A 1 579 ? 17.309 12.701 -26.971 1.00 83.62 579 ARG A N 1
ATOM 4703 C CA . ARG A 1 579 ? 17.212 12.979 -28.410 1.00 83.62 579 ARG A CA 1
ATOM 4704 C C . ARG A 1 579 ? 15.814 12.741 -28.962 1.00 83.62 579 ARG A C 1
ATOM 4706 O O . ARG A 1 579 ? 15.325 13.558 -29.736 1.00 83.62 579 ARG A O 1
ATOM 4713 N N . PHE A 1 580 ? 15.144 11.666 -28.552 1.00 81.31 580 PHE A N 1
ATOM 4714 C CA . PHE A 1 580 ? 13.764 11.405 -28.959 1.00 81.31 580 PHE A CA 1
ATOM 4715 C C . PHE A 1 580 ? 12.773 12.371 -28.328 1.00 81.31 580 PHE A C 1
ATOM 4717 O O . PHE A 1 580 ? 11.813 12.753 -28.986 1.00 81.31 580 PHE A O 1
ATOM 4724 N N . THR A 1 581 ? 13.014 12.820 -27.099 1.00 79.00 581 THR A N 1
ATOM 4725 C CA . THR A 1 581 ? 12.188 13.851 -26.458 1.00 79.00 581 THR A CA 1
ATOM 4726 C C . THR A 1 581 ? 12.224 15.152 -27.258 1.00 79.00 581 THR A C 1
ATOM 4728 O O . THR A 1 581 ? 11.171 15.699 -27.589 1.00 79.00 581 THR A O 1
ATOM 4731 N N . GLU A 1 582 ? 13.415 15.596 -27.664 1.00 81.12 582 GLU A N 1
ATOM 4732 C CA . GLU A 1 582 ? 13.560 16.780 -28.513 1.00 81.12 582 GLU A CA 1
ATOM 4733 C C . GLU A 1 582 ? 12.987 16.556 -29.921 1.00 81.12 582 GLU A C 1
ATOM 4735 O O . GLU A 1 582 ? 12.284 17.416 -30.455 1.00 81.12 582 GLU A O 1
ATOM 4740 N N . ALA A 1 583 ? 13.177 15.365 -30.498 1.00 85.56 583 ALA A N 1
ATOM 4741 C CA . ALA A 1 583 ? 12.583 15.021 -31.786 1.00 85.56 583 ALA A CA 1
ATOM 4742 C C . ALA A 1 583 ? 11.050 15.070 -31.736 1.00 85.56 583 ALA A C 1
ATOM 4744 O O . ALA A 1 583 ? 10.428 15.623 -32.638 1.00 85.56 583 ALA A O 1
ATOM 4745 N N . LYS A 1 584 ? 10.426 14.549 -30.671 1.00 86.31 584 LYS A N 1
ATOM 4746 C CA . LYS A 1 584 ? 8.971 14.608 -30.457 1.00 86.31 584 LYS A CA 1
ATOM 4747 C C . LYS A 1 584 ? 8.472 16.044 -30.374 1.00 86.31 584 LYS A C 1
ATOM 4749 O O . LYS A 1 584 ? 7.467 16.366 -31.008 1.00 86.31 584 LYS A O 1
ATOM 4754 N N . ARG A 1 585 ? 9.197 16.912 -29.659 1.00 86.81 585 ARG A N 1
ATOM 4755 C CA . ARG A 1 585 ? 8.897 18.346 -29.582 1.00 86.81 585 ARG A CA 1
ATOM 4756 C C . ARG A 1 585 ? 8.912 18.979 -30.975 1.00 86.81 585 ARG A C 1
ATOM 4758 O O . ARG A 1 585 ? 7.907 19.549 -31.385 1.00 86.81 585 ARG A O 1
ATOM 4765 N N . LEU A 1 586 ? 9.995 18.803 -31.735 1.00 87.19 586 LEU A N 1
ATOM 4766 C CA . LEU A 1 586 ? 10.136 19.353 -33.090 1.00 87.19 586 LEU A CA 1
ATOM 4767 C C . LEU A 1 586 ? 9.121 18.769 -34.084 1.00 87.19 586 LEU A C 1
ATOM 4769 O O . LEU A 1 586 ? 8.639 19.481 -34.967 1.00 87.19 586 LEU A O 1
ATOM 4773 N N . LEU A 1 587 ? 8.763 17.490 -33.953 1.00 88.81 587 LEU A N 1
ATOM 4774 C CA . LEU A 1 587 ? 7.742 16.849 -34.783 1.00 88.81 587 LEU A CA 1
ATOM 4775 C C . LEU A 1 587 ? 6.349 17.437 -34.533 1.00 88.81 587 LEU A C 1
ATOM 4777 O O . LEU A 1 587 ? 5.598 17.587 -35.499 1.00 88.81 587 LEU A O 1
ATOM 4781 N N . ALA A 1 588 ? 6.032 17.773 -33.279 1.00 83.50 588 ALA A N 1
ATOM 4782 C CA . ALA A 1 588 ? 4.747 18.335 -32.867 1.00 83.50 588 ALA A CA 1
ATOM 4783 C C . ALA A 1 588 ? 4.636 19.851 -33.104 1.00 83.50 588 ALA A C 1
ATOM 4785 O O . ALA A 1 588 ? 3.548 20.330 -33.421 1.00 83.50 588 ALA A O 1
ATOM 4786 N N . SER A 1 589 ? 5.744 20.592 -32.966 1.00 78.69 589 SER A N 1
ATOM 4787 C CA . SER A 1 589 ? 5.753 22.061 -32.927 1.00 78.69 589 SER A CA 1
ATOM 4788 C C . SER A 1 589 ? 6.373 22.745 -34.151 1.00 78.69 589 SER A C 1
ATOM 4790 O O . SER A 1 589 ? 6.503 23.967 -34.142 1.00 78.69 589 SER A O 1
ATOM 4792 N N . SER A 1 590 ? 6.838 22.007 -35.168 1.00 89.50 590 SER A N 1
ATOM 4793 C CA . SER A 1 590 ? 7.512 22.602 -36.332 1.00 89.50 590 SER A CA 1
ATOM 4794 C C . SER A 1 590 ? 7.231 21.889 -37.659 1.00 89.50 590 SER A C 1
ATOM 4796 O O . SER A 1 590 ? 6.829 20.722 -37.707 1.00 89.50 590 SER A O 1
ATOM 4798 N N . ASP A 1 591 ? 7.525 22.600 -38.751 1.00 89.31 591 ASP A N 1
ATOM 4799 C CA . ASP A 1 591 ? 7.490 22.105 -40.133 1.00 89.31 591 ASP A CA 1
ATOM 4800 C C . ASP A 1 591 ? 8.822 21.541 -40.642 1.00 89.31 591 ASP A C 1
ATOM 4802 O O . ASP A 1 591 ? 8.934 21.182 -41.815 1.00 89.31 591 ASP A O 1
ATOM 4806 N N . MET A 1 592 ? 9.832 21.411 -39.774 1.00 92.81 592 MET A N 1
ATOM 4807 C CA . MET A 1 592 ? 11.140 20.874 -40.163 1.00 92.81 592 MET A CA 1
ATOM 4808 C C . MET A 1 592 ? 10.998 19.498 -40.826 1.00 92.81 592 MET A C 1
ATOM 4810 O O . MET A 1 592 ? 10.171 18.674 -40.408 1.00 92.81 592 MET A O 1
ATOM 4814 N N . LYS A 1 593 ? 11.796 19.201 -41.860 1.00 95.12 593 LYS A N 1
ATOM 4815 C CA . LYS A 1 593 ? 11.764 17.860 -42.458 1.00 95.12 593 LYS A CA 1
ATOM 4816 C C . LYS A 1 593 ? 12.276 16.855 -41.429 1.00 95.12 593 LYS A C 1
ATOM 4818 O O . LYS A 1 593 ? 13.138 17.166 -40.616 1.00 95.12 593 LYS A O 1
ATOM 4823 N N . ILE A 1 594 ? 11.756 15.630 -41.461 1.00 93.06 594 ILE A N 1
ATOM 4824 C CA . ILE A 1 594 ? 12.122 14.577 -40.494 1.00 93.06 594 ILE A CA 1
ATOM 4825 C C . ILE A 1 594 ? 13.632 14.292 -40.526 1.00 93.06 594 ILE A C 1
ATOM 4827 O O . ILE A 1 594 ? 14.231 14.034 -39.487 1.00 93.06 594 ILE A O 1
ATOM 4831 N N . VAL A 1 595 ? 14.249 14.397 -41.707 1.00 94.69 595 VAL A N 1
ATOM 4832 C CA . VAL A 1 595 ? 15.703 14.291 -41.892 1.00 94.69 595 VAL A CA 1
ATOM 4833 C C . VAL A 1 595 ? 16.443 15.427 -41.172 1.00 94.69 595 VAL A C 1
ATOM 4835 O O . VAL A 1 595 ? 17.420 15.171 -40.478 1.00 94.69 595 VAL A O 1
ATOM 4838 N N . ASP A 1 596 ? 15.937 16.658 -41.244 1.00 93.38 596 ASP A N 1
ATOM 4839 C CA . ASP A 1 596 ? 16.536 17.805 -40.550 1.00 93.38 596 ASP A CA 1
ATOM 4840 C C . ASP A 1 596 ? 16.371 17.678 -39.028 1.00 93.38 596 ASP A C 1
ATOM 4842 O O . ASP A 1 596 ? 17.286 18.004 -38.276 1.00 93.38 596 ASP A O 1
ATOM 4846 N N . ILE A 1 597 ? 15.236 17.143 -38.558 1.00 92.50 597 ILE A N 1
ATOM 4847 C CA . ILE A 1 597 ? 15.002 16.833 -37.137 1.00 92.50 597 ILE A CA 1
ATOM 4848 C C . ILE A 1 597 ? 15.969 15.751 -36.651 1.00 92.50 597 ILE A C 1
ATOM 4850 O O . ILE A 1 597 ? 16.549 15.895 -35.581 1.00 92.50 597 ILE A O 1
ATOM 4854 N N . CYS A 1 598 ? 16.185 14.697 -37.442 1.00 92.56 598 CYS A N 1
ATOM 4855 C CA . CYS A 1 598 ? 17.151 13.641 -37.140 1.00 92.56 598 CYS A CA 1
ATOM 4856 C C . CYS A 1 598 ? 18.541 14.226 -36.843 1.00 92.56 598 CYS A C 1
ATOM 4858 O O . CYS A 1 598 ? 19.091 13.982 -35.766 1.00 92.56 598 CYS A O 1
ATOM 4860 N N . PHE A 1 599 ? 19.071 15.047 -37.755 1.00 91.06 599 PHE A N 1
ATOM 4861 C CA . PHE A 1 599 ? 20.384 15.675 -37.582 1.00 91.06 599 PHE A CA 1
ATOM 4862 C C . PHE A 1 599 ? 20.401 16.702 -36.446 1.00 91.06 599 PHE A C 1
ATOM 4864 O O . PHE A 1 599 ? 21.347 16.738 -35.664 1.00 91.06 599 PHE A O 1
ATOM 4871 N N . THR A 1 600 ? 19.329 17.484 -36.291 1.00 88.50 600 THR A N 1
ATOM 4872 C CA . THR A 1 600 ? 19.190 18.474 -35.208 1.00 88.50 600 THR A CA 1
ATOM 4873 C C . THR A 1 600 ? 19.213 17.812 -33.828 1.00 88.50 600 THR A C 1
ATOM 4875 O O . THR A 1 600 ? 19.821 18.329 -32.895 1.00 88.50 600 THR A O 1
ATOM 4878 N N . CYS A 1 601 ? 18.615 16.628 -33.698 1.00 88.00 601 CYS A N 1
ATOM 4879 C CA . CYS A 1 601 ? 18.656 15.815 -32.486 1.00 88.00 601 CYS A CA 1
ATOM 4880 C C . CYS A 1 601 ? 19.957 14.995 -32.351 1.00 88.00 601 CYS A C 1
ATOM 4882 O O . CYS A 1 601 ? 20.054 14.157 -31.461 1.00 88.00 601 CYS A O 1
ATOM 4884 N N . GLY A 1 602 ? 20.961 15.205 -33.209 1.00 86.25 602 GLY A N 1
ATOM 4885 C CA . GLY A 1 602 ? 22.285 14.584 -33.101 1.00 86.25 602 GLY A CA 1
ATOM 4886 C C . GLY A 1 602 ? 22.381 13.139 -33.602 1.00 86.25 602 GLY A C 1
ATOM 4887 O O . GLY A 1 602 ? 23.310 12.420 -33.220 1.00 86.25 602 GLY A O 1
ATOM 4888 N N . PHE A 1 603 ? 21.428 12.674 -34.413 1.00 87.00 603 PHE A N 1
ATOM 4889 C CA . PHE A 1 603 ? 21.554 11.401 -35.123 1.00 87.00 603 PHE A CA 1
ATOM 4890 C C . PHE A 1 603 ? 22.226 11.616 -36.479 1.00 87.00 603 PHE A C 1
ATOM 4892 O O . PHE A 1 603 ? 21.823 12.490 -37.240 1.00 87.00 603 PHE A O 1
ATOM 4899 N N . ASN A 1 604 ? 23.191 10.759 -36.811 1.00 87.94 604 ASN A N 1
ATOM 4900 C CA . ASN A 1 604 ? 23.943 10.847 -38.069 1.00 87.94 604 ASN A CA 1
ATOM 4901 C C . ASN A 1 604 ? 23.310 10.029 -39.211 1.00 87.94 604 ASN A C 1
ATOM 4903 O O . ASN A 1 604 ? 23.792 10.074 -40.337 1.00 87.94 604 ASN A O 1
ATOM 4907 N N . ASP A 1 605 ? 22.240 9.276 -38.932 1.00 90.81 605 ASP A N 1
ATOM 4908 C CA . ASP A 1 605 ? 21.578 8.400 -39.900 1.00 90.81 605 ASP A CA 1
ATOM 4909 C C . ASP A 1 605 ? 20.050 8.425 -39.713 1.00 90.81 605 ASP A C 1
ATOM 4911 O O . ASP A 1 605 ? 19.517 8.049 -38.663 1.00 90.81 605 ASP A O 1
ATOM 4915 N N . ALA A 1 606 ? 19.341 8.863 -40.758 1.00 90.88 606 ALA A N 1
ATOM 4916 C CA . ALA A 1 606 ? 17.887 9.021 -40.749 1.00 90.88 606 ALA A CA 1
ATOM 4917 C C . ALA A 1 606 ? 17.126 7.685 -40.694 1.00 90.88 606 ALA A C 1
ATOM 4919 O O . ALA A 1 606 ? 16.038 7.620 -40.115 1.00 90.88 606 ALA A O 1
ATOM 4920 N N . SER A 1 607 ? 17.692 6.613 -41.253 1.00 90.25 607 SER A N 1
ATOM 4921 C CA . SER A 1 607 ? 17.084 5.278 -41.235 1.00 90.25 607 SER A CA 1
ATOM 4922 C C . SER A 1 607 ? 17.180 4.656 -39.841 1.00 90.25 607 SER A C 1
ATOM 4924 O O . SER A 1 607 ? 16.209 4.091 -39.331 1.00 90.25 607 SER A O 1
ATOM 4926 N N . TYR A 1 608 ? 18.331 4.813 -39.187 1.00 87.44 608 TYR A N 1
ATOM 4927 C CA . TYR A 1 608 ? 18.583 4.419 -37.810 1.00 87.44 608 TYR A CA 1
ATOM 4928 C C . TYR A 1 608 ? 17.696 5.204 -36.844 1.00 87.44 608 TYR A C 1
ATOM 4930 O O . TYR A 1 608 ? 17.033 4.594 -36.001 1.00 87.44 608 TYR A O 1
ATOM 4938 N N . PHE A 1 609 ? 17.609 6.528 -37.016 1.00 91.25 609 PHE A N 1
ATOM 4939 C CA . PHE A 1 609 ? 16.687 7.380 -36.269 1.00 91.25 609 PHE A CA 1
ATOM 4940 C C . PHE A 1 609 ? 15.243 6.895 -36.407 1.00 91.25 609 PHE A C 1
ATOM 4942 O O . PHE A 1 609 ? 14.600 6.626 -35.398 1.00 91.25 609 PHE A O 1
ATOM 4949 N N . ALA A 1 610 ? 14.741 6.707 -37.631 1.00 89.88 610 ALA A N 1
ATOM 4950 C CA . ALA A 1 610 ? 13.359 6.288 -37.855 1.00 89.88 610 ALA A CA 1
ATOM 4951 C C . ALA A 1 610 ? 13.061 4.905 -37.255 1.00 89.88 610 ALA A C 1
ATOM 4953 O O . ALA A 1 610 ? 12.018 4.715 -36.625 1.00 89.88 610 ALA A O 1
ATOM 4954 N N . LYS A 1 611 ? 13.988 3.947 -37.397 1.00 88.56 611 LYS A N 1
ATOM 4955 C CA . LYS A 1 611 ? 13.862 2.602 -36.818 1.00 88.56 611 LYS A CA 1
ATOM 4956 C C . LYS A 1 611 ? 13.827 2.650 -35.291 1.00 88.56 611 LYS A C 1
ATOM 4958 O O . LYS A 1 611 ? 12.972 2.009 -34.682 1.00 88.56 611 LYS A O 1
ATOM 4963 N N . LYS A 1 612 ? 14.742 3.395 -34.667 1.00 83.31 612 LYS A N 1
ATOM 4964 C CA . LYS A 1 612 ? 14.822 3.499 -33.204 1.00 83.31 612 LYS A CA 1
ATOM 4965 C C . LYS A 1 612 ? 13.678 4.327 -32.619 1.00 83.31 612 LYS A C 1
ATOM 4967 O O . LYS A 1 612 ? 13.122 3.917 -31.609 1.00 83.31 612 LYS A O 1
ATOM 4972 N N . PHE A 1 613 ? 13.261 5.398 -33.290 1.00 83.56 613 PHE A N 1
ATOM 4973 C CA . PHE A 1 613 ? 12.086 6.184 -32.916 1.00 83.56 613 PHE A CA 1
ATOM 4974 C C . PHE A 1 613 ? 10.823 5.317 -32.938 1.00 83.56 613 PHE A C 1
ATOM 4976 O O . PHE A 1 613 ? 10.093 5.278 -31.956 1.00 83.56 613 PHE A O 1
ATOM 4983 N N . LYS A 1 614 ? 10.606 4.538 -34.009 1.00 84.44 614 LYS A N 1
ATOM 4984 C CA . LYS A 1 614 ? 9.470 3.608 -34.093 1.00 84.44 614 LYS A CA 1
ATOM 4985 C C . LYS A 1 614 ? 9.513 2.521 -33.021 1.00 84.44 614 LYS A C 1
ATOM 4987 O O . LYS A 1 614 ? 8.475 2.150 -32.491 1.00 84.44 614 LYS A O 1
ATOM 4992 N N . CYS A 1 615 ? 10.701 2.021 -32.694 1.00 74.69 615 CYS A N 1
ATOM 4993 C CA . CYS A 1 615 ? 10.878 1.063 -31.606 1.00 74.69 615 CYS A CA 1
ATOM 4994 C C . CYS A 1 615 ? 10.545 1.670 -30.231 1.00 74.69 615 CYS A C 1
ATOM 4996 O O . CYS A 1 615 ? 10.018 0.965 -29.381 1.00 74.69 615 CYS A O 1
ATOM 4998 N N . SER A 1 616 ? 10.860 2.952 -30.023 1.00 72.31 616 SER A N 1
ATOM 4999 C CA . SER A 1 616 ? 10.607 3.681 -28.772 1.00 72.31 616 SER A CA 1
ATOM 5000 C C . SER A 1 616 ? 9.137 4.072 -28.610 1.00 72.31 616 SER A C 1
ATOM 5002 O O . SER A 1 616 ? 8.560 3.891 -27.547 1.00 72.31 616 SER A O 1
ATOM 5004 N N . GLU A 1 617 ? 8.518 4.603 -29.668 1.00 77.69 617 GLU A N 1
ATOM 5005 C CA . GLU A 1 617 ? 7.201 5.256 -29.600 1.00 77.69 617 GLU A CA 1
ATOM 5006 C C . GLU A 1 617 ? 6.070 4.420 -30.224 1.00 77.69 617 GLU A C 1
ATOM 5008 O O . GLU A 1 617 ? 4.922 4.852 -30.264 1.00 77.69 617 GLU A O 1
ATOM 5013 N N . GLY A 1 618 ? 6.378 3.246 -30.784 1.00 76.38 618 GLY A N 1
ATOM 5014 C CA . GLY A 1 618 ? 5.416 2.367 -31.465 1.00 76.38 618 GLY A CA 1
ATOM 5015 C C . GLY A 1 618 ? 4.974 2.839 -32.859 1.00 76.38 618 GLY A C 1
ATOM 5016 O O . GLY A 1 618 ? 4.436 2.048 -33.633 1.00 76.38 618 GLY A O 1
ATOM 5017 N N . VAL A 1 619 ? 5.247 4.095 -33.223 1.00 82.88 619 VAL A N 1
ATOM 5018 C CA . VAL A 1 619 ? 4.879 4.720 -34.507 1.00 82.88 619 VAL A CA 1
ATOM 5019 C C . VAL A 1 619 ? 6.079 5.397 -35.169 1.00 82.88 619 VAL A C 1
ATOM 5021 O O . VAL A 1 619 ? 7.027 5.812 -34.505 1.00 82.88 619 VAL A O 1
ATOM 5024 N N . SER A 1 620 ? 6.068 5.520 -36.497 1.00 92.56 620 SER A N 1
ATOM 5025 C CA . SER A 1 620 ? 7.126 6.246 -37.214 1.00 92.56 620 SER A CA 1
ATOM 5026 C C . SER A 1 620 ? 7.101 7.754 -36.900 1.00 92.56 620 SER A C 1
ATOM 5028 O O . SER A 1 620 ? 6.044 8.288 -36.561 1.00 92.56 620 SER A O 1
ATOM 5030 N N . PRO A 1 621 ? 8.218 8.490 -37.081 1.00 91.88 621 PRO A N 1
ATOM 5031 C CA . PRO A 1 621 ? 8.240 9.946 -36.898 1.00 91.88 621 PRO A CA 1
ATOM 5032 C C . PRO A 1 621 ? 7.156 10.692 -37.701 1.00 91.88 621 PRO A C 1
ATOM 5034 O O . PRO A 1 621 ? 6.556 11.648 -37.211 1.00 91.88 621 PRO A O 1
ATOM 5037 N N . SER A 1 622 ? 6.869 10.233 -38.926 1.00 93.31 622 SER A N 1
ATOM 5038 C CA . SER A 1 622 ? 5.821 10.795 -39.791 1.00 93.31 622 SER A CA 1
ATOM 5039 C C . SER A 1 622 ? 4.422 10.609 -39.204 1.00 93.31 622 SER A C 1
ATOM 5041 O O . SER A 1 622 ? 3.618 11.542 -39.200 1.00 93.31 622 SER A O 1
ATOM 5043 N N . GLU A 1 623 ? 4.132 9.407 -38.702 1.00 88.56 623 GLU A N 1
ATOM 5044 C CA . GLU A 1 623 ? 2.857 9.083 -38.053 1.00 88.56 623 GLU A CA 1
ATOM 5045 C C . GLU A 1 623 ? 2.710 9.843 -36.734 1.00 88.56 623 GLU A C 1
ATOM 5047 O O . GLU A 1 623 ? 1.664 10.439 -36.489 1.00 88.56 623 GLU A O 1
ATOM 5052 N N . TYR A 1 624 ? 3.782 9.913 -35.940 1.00 90.81 624 TYR A N 1
ATOM 5053 C CA . TYR A 1 624 ? 3.824 10.679 -34.699 1.00 90.81 624 TYR A CA 1
ATOM 5054 C C . TYR A 1 624 ? 3.473 12.153 -34.939 1.00 90.81 624 TYR A C 1
ATOM 5056 O O . TYR A 1 624 ? 2.600 12.704 -34.271 1.00 90.81 624 TYR A O 1
ATOM 5064 N N . ARG A 1 625 ? 4.088 12.789 -35.947 1.00 92.25 625 ARG A N 1
ATOM 5065 C CA . ARG A 1 625 ? 3.751 14.165 -36.343 1.00 92.25 625 ARG A CA 1
ATOM 5066 C C . ARG A 1 625 ? 2.272 14.305 -36.686 1.00 92.25 625 ARG A C 1
ATOM 5068 O O . ARG A 1 625 ? 1.651 15.264 -36.254 1.00 92.25 625 ARG A O 1
ATOM 5075 N N . LYS A 1 626 ? 1.699 13.378 -37.456 1.00 89.50 626 LYS A N 1
ATOM 5076 C CA . LYS A 1 626 ? 0.283 13.441 -37.847 1.00 89.50 626 LYS A CA 1
ATOM 5077 C C . LYS A 1 626 ? -0.656 13.365 -36.635 1.00 89.50 626 LYS A C 1
ATOM 5079 O O . LYS A 1 626 ? -1.676 14.045 -36.633 1.00 89.50 626 LYS A O 1
ATOM 5084 N N . LEU A 1 627 ? -0.310 12.553 -35.636 1.00 83.62 627 LEU A N 1
ATOM 5085 C CA . LEU A 1 627 ? -1.108 12.336 -34.425 1.00 83.62 627 LEU A CA 1
ATOM 5086 C C . LEU A 1 627 ? -1.009 13.490 -33.418 1.00 83.62 627 LEU A C 1
ATOM 5088 O O . LEU A 1 627 ? -1.991 13.796 -32.750 1.00 83.62 627 LEU A O 1
ATOM 5092 N N . HIS A 1 628 ? 0.159 14.128 -33.316 1.00 78.12 628 HIS A N 1
ATOM 5093 C CA . HIS A 1 628 ? 0.478 15.066 -32.234 1.00 78.12 628 HIS A CA 1
ATOM 5094 C C . HIS A 1 628 ? 0.760 16.501 -32.701 1.00 78.12 628 HIS A C 1
ATOM 5096 O O . HIS A 1 628 ? 1.229 17.320 -31.912 1.00 78.12 628 HIS A O 1
ATOM 5102 N N . ARG A 1 629 ? 0.497 16.823 -33.976 1.00 81.62 629 ARG A N 1
ATOM 5103 C CA . ARG A 1 629 ? 0.625 18.183 -34.517 1.00 81.62 629 ARG A CA 1
ATOM 5104 C C . ARG A 1 629 ? -0.258 19.142 -33.716 1.00 81.62 629 ARG A C 1
ATOM 5106 O O . ARG A 1 629 ? -1.482 19.016 -33.738 1.00 81.62 629 ARG A O 1
ATOM 5113 N N . ILE A 1 630 ? 0.360 20.127 -33.074 1.00 70.31 630 ILE A N 1
ATOM 5114 C CA . ILE A 1 630 ? -0.372 21.252 -32.493 1.00 70.31 630 ILE A CA 1
ATOM 5115 C C . ILE A 1 630 ? -0.725 22.178 -33.664 1.00 70.31 630 ILE A C 1
ATOM 5117 O O . ILE A 1 630 ? 0.168 22.597 -34.404 1.00 70.31 630 ILE A O 1
ATOM 5121 N N . LYS A 1 631 ? -2.023 22.386 -33.900 1.00 52.25 631 LYS A N 1
ATOM 5122 C CA . LYS A 1 631 ? -2.516 23.351 -34.890 1.00 52.25 631 LYS A CA 1
ATOM 5123 C C . LYS A 1 631 ? -2.493 24.761 -34.334 1.00 52.25 631 LYS A C 1
ATOM 5125 O O . LYS A 1 631 ? -2.826 24.904 -33.137 1.00 52.25 631 LYS A O 1
#

Foldseek 3Di:
DDDDDDDDDDDDDDDDDDDDPPPPPVVVVVVVVVVVVVVVVVVVVVVVPVPDPPPPLPFDFDQDPVVLVCVWLLNFLFKFLKEWAAFQLGKIKIKIKTAFLFQDAGIKIFIWIDPPNLPDIDRTRTIGTRDRRKHWHQWYWDQFPQRKIKIWTAIDPQQFIKIWIFNCPPDPRTDTDDIDTAGGHGANADWDQAPVGKIKGFGADADVVLCLVVVVQLAFDDDDDDPVPPPPCLVPGAGWIWIDPPRRPDIDTQAGADAEPQDHPQNWDWDADPVRKIWIWGQGCAAIWIWIDPPNRNDIDHTGHDGGAQRAAKHWDQDPVRKIKIWGADPDPHQAQTKIFIGPHRPPDGPWMAGQGGDPQKGNKYWYQHPVQKIKIKIWHQRLRSDLASVSSQVGFNFIFIWIAHVVCRRVRHDPDPPTDGGHTSDTRHHHPHPDRSNVDPPPPPLLNLLLVLLPDPDLVSSVSSLCRSLSLLNQVQLVFQQVVLLVLSVQLVVCPPPSVSNSVSSVVNNVSSVPCNDDDGCLCVLLVVLLVVLLVPQQDDDDLVVSCVVSSHHSVCSQVSNCVNVVHGSVVSSVVSLLVQLLVCLQEHPDDLVRSCNVSNHPDSVVNQVVNCVVPVDGSNVSSVVRHDD

Secondary structure (DSSP, 8-state):
--------------------TTSHHHHHHHHHHHHHHHHHHHHHHHHHHHHS-------EEE--HHHHGGGSGGG-S--EEEEEEE-TT--EEEEEEE-SSSSSTT-EEEEEEESSTTSS-PSPSEEEE--TTS-EEEEEEEE-TTSPEEEEEEETTTTEEEEEEES-TTSSS---PPPEEEEESB--S--EE-TTS-EEEEEEE--GGGGHHHHTT--------STTTTTTGGGT-EEEEEEESSSSS--EEEEEE--BTTB-S---EEEE-TTS-EEEEEEETTEEEEEEESSTTSS-PPBEEEE--SS---EEEE-TTSPEEEEEE-S-SSS--EEEEEESSSSS---EEEEEE-STTEEEEEEEE-TTS-EEEEEEES--TT-SSHHHHHTS--EEEEEEE-HHHHHHTS--STT-EEEEEEEE------S--TTT-S----HHHHHHHHTT-S-HHHHHHHHHHH-HHHHTTTTTS-HHHHHHHHHHHHHTTT-HHHHHHHHHHHHHHHTT--S----HHHHHHHHHHHHHHTTTS---HHHHHHHTT--HHHHHHHHHHHSSS-HHHHHHHHHHHHHHHHHHH----HHHHHHHTT-S-HHHHHHHHHHHHSS-HHHHHHHH---

Sequence (631 aa):
MNTKKAGNFDYKLFDHKSACKSKCFFYLNILFYNISNIIIDFWVLSVIILIYPKKEVIFLLITDKKELSRFSDENRVWQLVPSVARSRSGRLFCTFYSGAATETLGNFCILIKSDDDGESWSEPIAVAYAGELHRCFDPTLWIDPMGRLWFTWAKGHEYGVYGAICDDPDAEKISFSDEFYIGESVMMNKPTVLSTGEWLFPIAVWNFWAFEDTLKQKRPYTDIHIDEYLSGRHAYTGANVYKSSDNGKTFTLIGGCRNIDARSFDEHMIYERQDGVLVMLIRTKRGIARSLSYDRGVTWTYATLCIQNPSSRFHIRRLSSGRLLLINHDNFTGRNNMTAFLSEDDGKTWPYKILLDERDEVSYPDMAEGEDGYLYIVYDRERGGYKPSLEETMKCAREILMAKINEQDIIAGKLVSEKGYLKKIVSKLGKYTGTKNYYKEIPDIDPKELIETASKYESVDKILKTVFVYYPLNCQNMHLVDAKKTDSIISDIEKDFGDSEKVKKHLEKLVFLLSKTDNAVNREEPLVKGLTEYLQSNVSAEIDVKDYAEKQNVSVYYLCHLFKKTAGISIYEYRNTCRFTEAKRLLASSDMKIVDICFTCGFNDASYFAKKFKCSEGVSPSEYRKLHRIK